Protein AF-A0A9X0A1F8-F1 (afdb_monomer)

Organism: NCBI:txid174260

Sequence (492 aa):
MCVTRFVTRQISSIKRNSFASSLATKPICDLEHNCPRTCSEECGPCMVRVLKLIPECNHEQKIPCSVDPAKFKCMESVSKQASPCDHVNQVSCYVASSDIVCKEHCGALECGHPCSGNCNRCQEGRLHLPCESKCSRTLFCGHTCKDDCVRTCPPCSAPCSNYCDHKVCKRNCGHPCQPCANECTWQCPHQKCTKSCGEICNRPRCDEPCPEQLPCGHSCVGVCGEVCPKKCRVCHEVEFNESDPGAMFVELVDCGHVFEVETLDRWMDEADLEGENEEIKYKRCPTCSAPILYGRRYGNIIKKILADFEAVKRRIVLCDVADSDKIQKILVEVKEIKASFKVEVEEIVQSTRGPVTSEEVIKRQNQVTILKFLAKVVMKYKITPGSNKELYHKIHSLKSRVMKRRRVCFSEQELKEFSEEMSRAKLLGLMTALESEATSLGPEDSRNMNTMRSALESGKTIDQQKKLEFMAHFDKMYQSQGPGKEEAAKRF

Radius of gyration: 39.46 Å; Cα contacts (8 Å, |Δi|>4): 614; chains: 1; bounding box: 78×102×105 Å

Structure (mmCIF, N/CA/C/O backbone):
data_AF-A0A9X0A1F8-F1
#
_entry.id   AF-A0A9X0A1F8-F1
#
loop_
_atom_site.group_PDB
_atom_site.id
_atom_site.type_symbol
_atom_site.label_atom_id
_atom_site.label_alt_id
_atom_site.label_comp_id
_atom_site.label_asym_id
_atom_site.label_entity_id
_atom_site.label_seq_id
_atom_site.pdbx_PDB_ins_code
_atom_site.Cartn_x
_atom_site.Cartn_y
_atom_site.Cartn_z
_atom_site.occupancy
_atom_site.B_iso_or_equiv
_atom_site.auth_seq_id
_atom_site.auth_comp_id
_atom_site.auth_asym_id
_atom_site.auth_atom_id
_atom_site.pdbx_PDB_model_num
ATOM 1 N N . MET A 1 1 ? -4.022 60.096 7.104 1.00 33.75 1 MET A N 1
ATOM 2 C CA . MET A 1 1 ? -4.642 61.128 7.964 1.00 33.75 1 MET A CA 1
ATOM 3 C C . MET A 1 1 ? -4.667 60.568 9.376 1.00 33.75 1 MET A C 1
ATOM 5 O O . MET A 1 1 ? -5.413 59.639 9.623 1.00 33.75 1 MET A O 1
ATOM 9 N N . CYS A 1 2 ? -3.592 60.778 10.133 1.00 25.50 2 CYS A N 1
ATOM 10 C CA . CYS A 1 2 ? -3.388 61.885 11.085 1.00 25.50 2 CYS A CA 1
ATOM 11 C C . CYS A 1 2 ? -4.050 61.586 12.434 1.00 25.50 2 CYS A C 1
ATOM 13 O O . CYS A 1 2 ? -5.208 61.208 12.443 1.00 25.50 2 CYS A O 1
ATOM 15 N N . VAL A 1 3 ? -3.470 61.787 13.613 1.00 26.17 3 VAL A N 1
ATOM 16 C CA . VAL A 1 3 ? -2.114 61.993 14.149 1.00 26.17 3 VAL A CA 1
ATOM 17 C C . VAL A 1 3 ? -2.290 61.728 15.659 1.00 26.17 3 VAL A C 1
ATOM 19 O O . VAL A 1 3 ? -3.361 61.901 16.233 1.00 26.17 3 VAL A O 1
ATOM 22 N N . THR A 1 4 ? -1.212 61.273 16.272 1.00 26.81 4 THR A N 1
ATOM 23 C CA . THR A 1 4 ? -0.902 61.108 17.695 1.00 26.81 4 THR A CA 1
ATOM 24 C C . THR A 1 4 ? -1.252 62.252 18.668 1.00 26.81 4 THR A C 1
ATOM 26 O O . THR A 1 4 ? -0.961 63.406 18.386 1.00 26.81 4 THR A O 1
ATOM 29 N N . ARG A 1 5 ? -1.593 61.820 19.900 1.00 29.09 5 ARG A N 1
ATOM 30 C CA . ARG A 1 5 ? -1.142 62.285 21.242 1.00 29.09 5 ARG A CA 1
ATOM 31 C C . ARG A 1 5 ? -1.559 63.660 21.808 1.00 29.09 5 ARG A C 1
ATOM 33 O O . ARG A 1 5 ? -1.736 64.626 21.085 1.00 29.09 5 ARG A O 1
ATOM 40 N N . PHE A 1 6 ? -1.463 63.684 23.155 1.00 27.48 6 PHE A N 1
ATOM 41 C CA . PHE A 1 6 ? -1.311 64.818 24.092 1.00 27.48 6 PHE A CA 1
ATOM 42 C C . PHE A 1 6 ? -2.655 65.463 24.526 1.00 27.48 6 PHE A C 1
ATOM 44 O O . PHE A 1 6 ? -3.547 65.595 23.710 1.00 27.48 6 PHE A O 1
ATOM 51 N N . VAL A 1 7 ? -2.961 65.822 25.785 1.00 28.56 7 VAL A N 1
ATOM 52 C CA . VAL A 1 7 ? -2.182 66.236 26.969 1.00 28.56 7 VAL A CA 1
ATOM 53 C C . VAL A 1 7 ? -2.971 65.937 28.273 1.00 28.56 7 VAL A C 1
ATOM 55 O O . VAL A 1 7 ? -4.174 65.718 28.285 1.00 28.56 7 VAL A O 1
ATOM 58 N N . THR A 1 8 ? -2.209 65.954 29.358 1.00 27.86 8 THR A N 1
ATOM 59 C CA . THR A 1 8 ? -2.386 65.789 30.807 1.00 27.86 8 THR A CA 1
ATOM 60 C C . THR A 1 8 ? -3.412 66.628 31.611 1.00 27.86 8 THR A C 1
ATOM 62 O O . THR A 1 8 ? -3.716 67.754 31.245 1.00 27.86 8 THR A O 1
ATOM 65 N N . ARG A 1 9 ? -3.631 66.143 32.856 1.00 29.45 9 ARG A N 1
ATOM 66 C CA . ARG A 1 9 ? -3.608 66.838 34.182 1.00 29.45 9 ARG A CA 1
ATOM 67 C C . ARG A 1 9 ? -4.916 67.327 34.858 1.00 29.45 9 ARG A C 1
ATOM 69 O O . ARG A 1 9 ? -5.545 68.280 34.439 1.00 29.45 9 ARG A O 1
ATOM 76 N N . GLN A 1 10 ? -5.124 66.715 36.035 1.00 27.98 10 GLN A N 1
ATOM 77 C CA . GLN A 1 10 ? -5.396 67.267 37.382 1.00 27.98 10 GLN A CA 1
ATOM 78 C C . GLN A 1 10 ? -6.737 67.942 37.769 1.00 27.98 10 GLN A C 1
ATOM 80 O O . GLN A 1 10 ? -7.046 69.049 37.366 1.00 27.98 10 GLN A O 1
ATOM 85 N N . ILE A 1 11 ? -7.386 67.274 38.743 1.00 31.50 11 ILE A N 1
ATOM 86 C CA . ILE A 1 11 ? -7.876 67.742 40.066 1.00 31.50 11 ILE A CA 1
ATOM 87 C C . ILE A 1 11 ? -8.855 68.929 40.112 1.00 31.50 11 ILE A C 1
ATOM 89 O O . ILE A 1 11 ? -8.454 70.076 39.968 1.00 31.50 11 ILE A O 1
ATOM 93 N N . SER A 1 12 ? -10.094 68.661 40.549 1.00 28.00 12 SER A N 1
ATOM 94 C CA . SER A 1 12 ? -10.693 69.132 41.829 1.00 28.00 12 SER A CA 1
ATOM 95 C C . SER A 1 12 ? -12.197 68.784 41.860 1.00 28.00 12 SER A C 1
ATOM 97 O O . SER A 1 12 ? -12.948 69.107 40.955 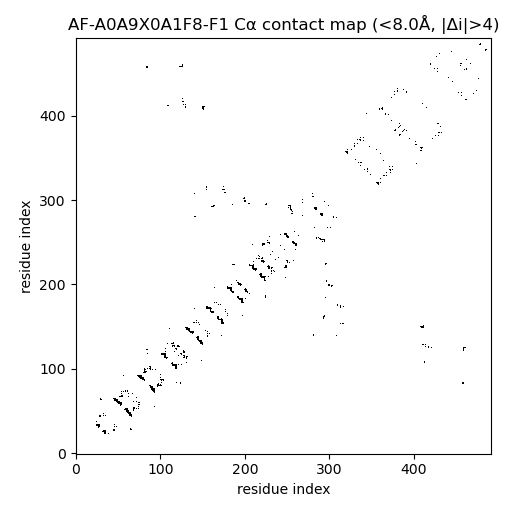1.00 28.00 12 SER A O 1
ATOM 99 N N . SER A 1 13 ? -12.609 67.896 42.772 1.00 29.55 13 SER A N 1
ATOM 100 C CA . SER A 1 13 ? -13.404 68.217 43.973 1.00 29.55 13 SER A CA 1
ATOM 101 C C . SER A 1 13 ? -14.809 68.774 43.695 1.00 29.55 13 SER A C 1
ATOM 103 O O . SER A 1 13 ? -14.937 69.957 43.418 1.00 29.55 13 SER A O 1
ATOM 105 N N . ILE A 1 14 ? -15.843 67.963 43.961 1.00 31.80 14 ILE A N 1
ATOM 106 C CA . ILE A 1 14 ? -17.048 68.359 44.717 1.00 31.80 14 ILE A CA 1
ATOM 107 C C . ILE A 1 14 ? -17.542 67.124 45.491 1.00 31.80 14 ILE A C 1
ATOM 109 O O . ILE A 1 14 ? -17.848 66.076 44.925 1.00 31.80 14 ILE A O 1
ATOM 113 N N . LYS A 1 15 ? -17.574 67.266 46.819 1.00 34.53 15 LYS A N 1
ATOM 114 C CA . LYS A 1 15 ? -18.093 66.314 47.807 1.00 34.53 15 LYS A CA 1
ATOM 115 C C . LYS A 1 15 ? -19.609 66.151 47.658 1.00 34.53 15 LYS A C 1
ATOM 117 O O . LYS A 1 15 ? -20.301 67.166 47.623 1.00 34.53 15 LYS A O 1
ATOM 122 N N . ARG A 1 16 ? -20.127 64.919 47.754 1.00 31.34 16 ARG A N 1
ATOM 123 C CA . ARG A 1 16 ? -21.439 64.648 48.374 1.00 31.34 16 ARG A CA 1
ATOM 124 C C . ARG A 1 16 ? -21.421 63.349 49.185 1.00 31.34 16 ARG A C 1
ATOM 126 O O . ARG A 1 16 ? -21.275 62.265 48.642 1.00 31.34 16 ARG A O 1
ATOM 133 N N . ASN A 1 17 ? -21.598 63.560 50.486 1.00 30.39 17 ASN A N 1
ATOM 134 C CA . ASN A 1 17 ? -22.211 62.717 51.507 1.00 30.39 17 ASN A CA 1
ATOM 135 C C . ASN A 1 17 ? -21.699 61.292 51.726 1.00 30.39 17 ASN A C 1
ATOM 137 O O . ASN A 1 17 ? -22.179 60.314 51.164 1.00 30.39 17 ASN A O 1
ATOM 141 N N . SER A 1 18 ? -20.840 61.212 52.741 1.00 36.62 18 SER A N 1
ATOM 142 C CA . SER A 1 18 ? -20.812 60.129 53.710 1.00 36.62 18 SER A CA 1
ATOM 143 C C . SER A 1 18 ? -22.200 59.901 54.326 1.00 36.62 18 SER A C 1
ATOM 145 O O . SER A 1 18 ? -22.680 60.722 55.104 1.00 36.62 18 SER A O 1
ATOM 147 N N . PHE A 1 19 ? -22.795 58.749 54.041 1.00 34.25 19 PHE A N 1
ATOM 148 C CA . PHE A 1 19 ? -23.549 58.000 55.040 1.00 34.25 19 PHE A CA 1
ATOM 149 C C . PHE A 1 19 ? -22.884 56.634 55.149 1.00 34.25 19 PHE A C 1
ATOM 151 O O . PHE A 1 19 ? -23.127 55.722 54.366 1.00 34.25 19 PHE A O 1
ATOM 158 N N . ALA A 1 20 ? -21.970 56.540 56.110 1.00 42.16 20 ALA A N 1
ATOM 159 C CA . ALA A 1 20 ? -21.545 55.271 56.653 1.00 42.16 20 ALA A CA 1
ATOM 160 C C . ALA A 1 20 ? -22.752 54.674 57.389 1.00 42.16 20 ALA A C 1
ATOM 162 O O . ALA A 1 20 ? -23.079 55.109 58.489 1.00 42.16 20 ALA A O 1
ATOM 163 N N . SER A 1 21 ? -23.428 53.700 56.780 1.00 37.84 21 SER A N 1
ATOM 164 C CA . SER A 1 21 ? -24.171 52.703 57.547 1.00 37.84 21 SER A CA 1
ATOM 165 C C . SER A 1 21 ? -23.343 51.430 57.530 1.00 37.84 21 SER A C 1
ATOM 167 O O . SER A 1 21 ? -23.167 50.799 56.488 1.00 37.84 21 SER A O 1
ATOM 169 N N . SER A 1 22 ? -22.790 51.104 58.689 1.00 44.06 22 SER A N 1
ATOM 170 C CA . SER A 1 22 ? -22.107 49.859 59.006 1.00 44.06 22 SER A CA 1
ATOM 171 C C . SER A 1 22 ? -22.910 48.647 58.523 1.00 44.06 22 SER A C 1
ATOM 173 O O . SER A 1 22 ? -23.846 48.205 59.189 1.00 44.06 22 SER A O 1
ATOM 175 N N . LEU A 1 23 ? -22.548 48.089 57.371 1.00 44.00 23 LEU A N 1
ATOM 176 C CA . LEU A 1 23 ? -22.999 46.759 56.984 1.00 44.00 23 LEU A CA 1
ATOM 177 C C . LEU A 1 23 ? -22.098 45.767 57.710 1.00 44.00 23 LEU A C 1
ATOM 179 O O . LEU A 1 23 ? -21.043 45.379 57.216 1.00 44.00 23 LEU A O 1
ATOM 183 N N . ALA A 1 24 ? -22.505 45.393 58.921 1.00 49.53 24 ALA A N 1
ATOM 184 C CA . ALA A 1 24 ? -22.008 44.189 59.561 1.00 49.53 24 ALA A CA 1
ATOM 185 C C . ALA A 1 24 ? -22.518 42.994 58.741 1.00 49.53 24 ALA A C 1
ATOM 187 O O . ALA A 1 24 ? -23.579 42.433 59.010 1.00 49.53 24 ALA A O 1
ATOM 188 N N . THR A 1 25 ? -21.798 42.646 57.677 1.00 58.56 25 THR A N 1
ATOM 189 C CA . THR A 1 25 ? -21.984 41.377 56.979 1.00 58.56 25 THR A CA 1
ATOM 190 C C . THR A 1 25 ? -21.634 40.279 57.972 1.00 58.56 25 THR A C 1
ATOM 192 O O . THR A 1 25 ? -20.478 40.153 58.363 1.00 58.56 25 THR A O 1
ATOM 195 N N . LYS A 1 26 ? -22.634 39.531 58.446 1.00 67.81 26 LYS A N 1
ATOM 196 C CA . LYS A 1 26 ? -22.390 38.377 59.316 1.00 67.81 26 LYS A CA 1
ATOM 197 C C . LYS A 1 26 ? -21.491 37.372 58.573 1.00 67.81 26 LYS A C 1
ATOM 199 O O . LYS A 1 26 ? -21.728 37.150 57.378 1.00 67.81 26 LYS A O 1
ATOM 204 N N . PRO A 1 27 ? -20.497 36.764 59.245 1.00 72.25 27 PRO A N 1
ATOM 205 C CA . PRO A 1 27 ? -19.724 35.682 58.656 1.00 72.25 27 PRO A CA 1
ATOM 206 C C . PRO A 1 27 ? -20.659 34.509 58.347 1.00 72.25 27 PRO A C 1
ATOM 208 O O . PRO A 1 27 ? -21.499 34.141 59.167 1.00 72.25 27 PRO A O 1
ATOM 211 N N . ILE A 1 28 ? -20.538 33.943 57.146 1.00 80.50 28 ILE A N 1
ATOM 212 C CA . ILE A 1 28 ? -21.395 32.839 56.668 1.00 80.50 28 ILE A CA 1
ATOM 213 C C . ILE A 1 28 ? -20.684 31.481 56.671 1.00 80.50 28 ILE A C 1
ATOM 215 O O . ILE A 1 28 ? -21.196 30.497 56.140 1.00 80.50 28 ILE A O 1
ATOM 219 N N . CYS A 1 29 ? -19.473 31.429 57.220 1.00 78.50 29 CYS A N 1
ATOM 220 C CA . CYS A 1 29 ? -18.689 30.215 57.409 1.00 78.50 29 CYS A CA 1
ATOM 221 C C . CYS A 1 29 ? -17.674 30.407 58.540 1.00 78.50 29 CYS A C 1
ATOM 223 O O . CYS A 1 29 ? -17.347 31.542 58.884 1.00 78.50 29 CYS A O 1
ATOM 225 N N . ASP A 1 30 ? -17.084 29.308 59.002 1.00 79.69 30 ASP A N 1
ATOM 226 C CA . ASP A 1 30 ? -16.117 29.276 60.112 1.00 79.69 30 ASP A CA 1
ATOM 227 C C . ASP A 1 30 ? -14.794 30.011 59.826 1.00 79.69 30 ASP A C 1
ATOM 229 O O . ASP A 1 30 ? -14.079 30.380 60.748 1.00 79.69 30 ASP A O 1
ATOM 233 N N . LEU A 1 31 ? -14.469 30.262 58.551 1.00 80.75 31 LEU A N 1
ATOM 234 C CA . LEU A 1 31 ? -13.318 31.082 58.132 1.00 80.75 31 LEU A CA 1
ATOM 235 C C . LEU A 1 31 ? -13.645 32.587 58.051 1.00 80.75 31 LEU A C 1
ATOM 237 O O . LEU A 1 31 ? -12.937 33.338 57.388 1.00 80.75 31 LEU A O 1
ATOM 241 N N . GLU A 1 32 ? -14.757 33.006 58.657 1.00 82.25 32 GLU A N 1
ATOM 242 C CA . GLU A 1 32 ? -15.203 34.401 58.776 1.00 82.25 32 GLU A CA 1
ATOM 243 C C . GLU A 1 32 ? -15.377 35.161 57.447 1.00 82.25 32 GLU A C 1
ATOM 245 O O . GLU A 1 32 ? -15.298 36.387 57.383 1.00 82.25 32 GLU A O 1
ATOM 250 N N . HIS A 1 33 ? -15.669 34.453 56.353 1.00 83.56 33 HIS A N 1
ATOM 251 C CA . HIS A 1 33 ? -15.966 35.109 55.083 1.00 83.56 33 HIS A CA 1
ATOM 252 C C . HIS A 1 33 ? -17.339 35.782 55.104 1.00 83.56 33 HIS A C 1
ATOM 254 O O . HIS A 1 33 ? -18.358 35.173 55.445 1.00 83.56 33 HIS A O 1
ATOM 260 N N . ASN A 1 34 ? -17.355 37.031 54.650 1.00 82.44 34 ASN A N 1
ATOM 261 C CA . ASN A 1 34 ? -18.551 37.852 54.568 1.00 82.44 34 ASN A CA 1
ATOM 262 C C . ASN A 1 34 ? -19.412 37.492 53.354 1.00 82.44 34 ASN A C 1
ATOM 264 O O . ASN A 1 34 ? -18.910 37.274 52.249 1.00 82.44 34 ASN A O 1
ATOM 268 N N . CYS A 1 35 ? -20.729 37.482 53.556 1.00 77.88 35 CYS A N 1
ATOM 269 C CA . CYS A 1 35 ? -21.691 37.329 52.470 1.00 77.88 35 CYS A CA 1
ATOM 270 C C . CYS A 1 35 ? -21.642 38.556 51.539 1.00 77.88 35 CYS A C 1
ATOM 272 O O . CYS A 1 35 ? -21.829 39.672 52.021 1.00 77.88 35 CYS A O 1
ATOM 274 N N . PRO A 1 36 ? -21.433 38.388 50.218 1.00 73.75 36 PRO A N 1
ATOM 275 C CA . PRO A 1 36 ? -21.394 39.512 49.279 1.00 73.75 36 PRO A CA 1
ATOM 276 C C . PRO A 1 36 ? -22.789 40.037 48.896 1.00 73.75 36 PRO A C 1
ATOM 278 O O . PRO A 1 36 ? -22.888 40.992 48.129 1.00 73.75 36 PRO A O 1
ATOM 281 N N . ARG A 1 37 ? -23.866 39.393 49.370 1.00 71.38 37 ARG A N 1
ATOM 282 C CA . ARG A 1 37 ? -25.253 39.777 49.077 1.00 71.38 37 ARG A CA 1
ATOM 283 C C . ARG A 1 37 ? -25.735 40.879 50.019 1.00 71.38 37 ARG A C 1
ATOM 285 O O . ARG A 1 37 ? -25.215 41.048 51.120 1.00 71.38 37 ARG A O 1
ATOM 292 N N . THR A 1 38 ? -26.744 41.626 49.583 1.00 74.25 38 THR A N 1
ATOM 293 C CA . THR A 1 38 ? -27.435 42.613 50.420 1.00 74.25 38 THR A CA 1
ATOM 294 C C . THR A 1 38 ? -28.232 41.905 51.521 1.00 74.25 38 THR A C 1
ATOM 296 O O . THR A 1 38 ? -28.679 40.774 51.345 1.00 74.25 38 THR A O 1
ATOM 299 N N . CYS A 1 39 ? -28.423 42.560 52.673 1.00 66.94 39 CYS A N 1
ATOM 300 C CA . CYS A 1 39 ? -29.027 41.959 53.875 1.00 66.94 39 CYS A CA 1
ATOM 301 C C . CYS A 1 39 ? -30.474 41.445 53.709 1.00 66.94 39 CYS A C 1
ATOM 303 O O . CYS A 1 39 ? -31.010 40.858 54.643 1.00 66.94 39 CYS A O 1
ATOM 305 N N . SER A 1 40 ? -31.109 41.683 52.561 1.00 68.50 40 SER A N 1
ATOM 306 C CA . SER A 1 40 ? -32.462 41.234 52.220 1.00 68.50 40 SER A CA 1
ATOM 307 C C . SER A 1 40 ? -32.515 39.873 51.515 1.00 68.50 40 SER A C 1
ATOM 309 O O . SER A 1 40 ? -33.607 39.354 51.309 1.00 68.50 40 SER A O 1
ATOM 311 N N . GLU A 1 41 ? -31.374 39.301 51.122 1.00 71.00 41 GLU A N 1
ATOM 312 C CA . GLU A 1 41 ? -31.298 37.996 50.454 1.00 71.00 41 GLU A CA 1
ATOM 313 C C . GLU A 1 41 ? -30.760 36.917 51.403 1.00 71.00 41 GLU A C 1
ATOM 315 O O . GLU A 1 41 ? -29.817 37.156 52.160 1.00 71.00 41 GLU A O 1
ATOM 320 N N . GLU A 1 42 ? -31.309 35.699 51.332 1.00 75.50 42 GLU A N 1
ATOM 321 C CA . GLU A 1 42 ? -30.720 34.552 52.027 1.00 75.50 42 GLU A CA 1
ATOM 322 C C . GLU A 1 42 ? -29.308 34.276 51.485 1.00 75.50 42 GLU A C 1
ATOM 324 O O . GLU A 1 42 ? -29.073 34.099 50.279 1.00 75.50 42 GLU A O 1
ATOM 329 N N . CYS A 1 43 ? -28.336 34.256 52.396 1.00 76.44 43 CYS A N 1
ATOM 330 C CA . CYS A 1 43 ? -26.959 33.941 52.056 1.00 76.44 43 CYS A CA 1
ATOM 331 C C . CYS A 1 43 ? -26.830 32.444 51.752 1.00 76.44 43 CYS A C 1
ATOM 333 O O . CYS A 1 43 ? -27.154 31.595 52.578 1.00 76.44 43 CYS A O 1
ATOM 335 N N . GLY A 1 44 ? -26.342 32.131 50.550 1.00 79.19 44 GLY A N 1
ATOM 336 C CA . GLY A 1 44 ? -26.003 30.766 50.154 1.00 79.19 44 GLY A CA 1
ATOM 337 C C . GLY A 1 44 ? -24.703 30.267 50.803 1.00 79.19 44 GLY A C 1
ATOM 338 O O . GLY A 1 44 ? -24.053 31.008 51.546 1.00 79.19 44 GLY A O 1
ATOM 339 N N . PRO A 1 45 ? -24.281 29.026 50.498 1.00 84.81 45 PRO A N 1
ATOM 340 C CA . PRO A 1 45 ? -23.033 28.469 51.011 1.00 84.81 45 PRO A CA 1
ATOM 341 C C . PRO A 1 45 ? -21.828 29.338 50.617 1.00 84.81 45 PRO A C 1
ATOM 343 O O . PRO A 1 45 ? -21.792 29.922 49.533 1.00 84.81 45 PRO A O 1
ATOM 346 N N . CYS A 1 46 ? -20.820 29.425 51.492 1.00 86.44 46 CYS A N 1
ATOM 347 C CA . CYS A 1 46 ? -19.651 30.266 51.242 1.00 86.44 46 CYS A CA 1
ATOM 348 C C . CYS A 1 46 ? -18.863 29.803 50.002 1.00 86.44 46 CYS A C 1
ATOM 350 O O . CYS A 1 46 ? -18.325 28.691 49.968 1.00 86.44 46 CYS A O 1
ATOM 352 N N . MET A 1 47 ? -18.763 30.680 48.998 1.00 84.56 47 MET A N 1
ATOM 353 C CA . MET A 1 47 ? -18.086 30.415 47.720 1.00 84.56 47 MET A CA 1
ATOM 354 C C . MET A 1 47 ? -16.681 31.025 47.620 1.00 84.56 47 MET A C 1
ATOM 356 O O . MET A 1 47 ? -16.042 30.916 46.570 1.00 84.56 47 MET A O 1
ATOM 360 N N . VAL A 1 48 ? -16.177 31.650 48.693 1.00 88.00 48 VAL A N 1
ATOM 361 C CA . VAL A 1 48 ? -14.801 32.162 48.721 1.00 88.00 48 VAL A CA 1
ATOM 362 C C . VAL A 1 48 ? -13.837 30.999 48.526 1.00 88.00 48 VAL A C 1
ATOM 364 O O . VAL A 1 48 ? -13.935 29.977 49.204 1.00 88.00 48 VAL A O 1
ATOM 367 N N . ARG A 1 49 ? -12.929 31.135 47.558 1.00 89.62 49 ARG A N 1
ATOM 368 C CA . ARG A 1 49 ? -11.962 30.091 47.229 1.00 89.62 49 ARG A CA 1
ATOM 369 C C . ARG A 1 49 ? -10.793 30.140 48.202 1.00 89.62 49 ARG A C 1
ATOM 371 O O . ARG A 1 49 ? -10.001 31.077 48.158 1.00 89.62 49 ARG A O 1
ATOM 378 N N . VAL A 1 50 ? -10.668 29.108 49.021 1.00 91.62 50 VAL A N 1
ATOM 379 C CA . VAL A 1 50 ? -9.574 28.931 49.979 1.00 91.62 50 VAL A CA 1
ATOM 380 C C . VAL A 1 50 ? -8.692 27.767 49.551 1.00 91.62 50 VAL A C 1
ATOM 382 O O . VAL A 1 50 ? -9.164 26.831 48.904 1.00 91.62 50 VAL A O 1
ATOM 385 N N . LEU A 1 51 ? -7.400 27.845 49.864 1.00 91.12 51 LEU A N 1
ATOM 386 C CA . LEU A 1 51 ? -6.464 26.759 49.592 1.00 91.12 51 LEU A CA 1
ATOM 387 C C . LEU A 1 51 ? -6.763 25.605 50.560 1.00 91.12 51 LEU A C 1
ATOM 389 O O . LEU A 1 51 ? -6.743 25.807 51.772 1.00 91.12 51 LEU A O 1
ATOM 393 N N . LYS A 1 52 ? -7.079 24.421 50.033 1.00 90.88 52 LYS A N 1
ATOM 394 C CA . LYS A 1 52 ? -7.280 23.198 50.821 1.00 90.88 52 LYS A CA 1
ATOM 395 C C . LYS A 1 52 ? -6.487 22.046 50.202 1.00 90.88 52 LYS A C 1
ATOM 397 O O . LYS A 1 52 ? -6.351 21.984 48.980 1.00 90.88 52 LYS A O 1
ATOM 402 N N . LEU A 1 53 ? -6.003 21.135 51.044 1.00 91.31 53 LEU A N 1
ATOM 403 C CA . LEU A 1 53 ? -5.381 19.876 50.635 1.00 91.31 53 LEU A CA 1
ATOM 404 C C . LEU A 1 53 ? -6.475 18.848 50.308 1.00 91.31 53 LEU A C 1
ATOM 406 O O . LEU A 1 53 ? -7.384 18.648 51.115 1.00 91.31 53 LEU A O 1
ATOM 410 N N . ILE A 1 54 ? -6.406 18.206 49.142 1.00 91.31 54 ILE A N 1
ATOM 411 C CA . ILE A 1 54 ? -7.350 17.153 48.744 1.00 91.31 54 ILE A CA 1
ATOM 412 C C . ILE A 1 54 ? -6.855 15.796 49.280 1.00 91.31 54 ILE A C 1
ATOM 414 O O . ILE A 1 54 ? -5.806 15.344 48.825 1.00 91.31 54 ILE A O 1
ATOM 418 N N . PRO A 1 55 ? -7.574 15.116 50.197 1.00 88.50 55 PRO A N 1
ATOM 419 C CA . PRO A 1 55 ? -7.047 13.946 50.914 1.00 88.50 55 PRO A CA 1
ATOM 420 C C . PRO A 1 55 ? -6.658 12.750 50.036 1.00 88.50 55 PRO A C 1
ATOM 422 O O . PRO A 1 55 ? -5.724 12.029 50.363 1.00 88.50 55 PRO A O 1
ATOM 425 N N . GLU A 1 56 ? -7.360 12.524 48.922 1.00 86.88 56 GLU A N 1
ATOM 426 C CA . GLU A 1 56 ? -7.117 11.351 48.066 1.00 86.88 56 GLU A CA 1
ATOM 427 C C . GLU A 1 56 ? -5.822 11.449 47.245 1.00 86.88 56 GLU A C 1
ATOM 429 O O . GLU A 1 56 ? -5.284 10.432 46.814 1.00 86.88 56 GLU A O 1
ATOM 434 N N . CYS A 1 57 ? -5.323 12.663 47.001 1.00 89.12 57 CYS A N 1
ATOM 435 C CA . CYS A 1 57 ? -4.170 12.892 46.127 1.00 89.12 57 CYS A CA 1
ATOM 436 C C . CYS A 1 57 ? -3.120 13.849 46.698 1.00 89.12 57 CYS A C 1
ATOM 438 O O . CYS A 1 57 ? -2.098 14.069 46.056 1.00 89.12 57 CYS A O 1
ATOM 440 N N . ASN A 1 58 ? -3.360 14.415 47.883 1.00 90.62 58 ASN A N 1
ATOM 441 C CA . ASN A 1 58 ? -2.507 15.391 48.560 1.00 90.62 58 ASN A CA 1
ATOM 442 C C . ASN A 1 58 ? -2.124 16.613 47.704 1.00 90.62 58 ASN A C 1
ATOM 444 O O . ASN A 1 58 ? -1.102 17.248 47.949 1.00 90.62 58 ASN A O 1
ATOM 448 N N . HIS A 1 59 ? -2.944 16.982 46.717 1.00 90.75 59 HIS A N 1
ATOM 449 C CA . HIS A 1 59 ? -2.763 18.231 45.978 1.00 90.75 59 HIS A CA 1
ATOM 450 C C . HIS A 1 59 ? -3.425 19.398 46.711 1.00 90.75 59 HIS A C 1
ATOM 452 O O . HIS A 1 59 ? -4.545 19.276 47.213 1.00 90.75 59 HIS A O 1
ATOM 458 N N . GLU A 1 60 ? -2.761 20.551 46.729 1.00 93.06 60 GLU A N 1
ATOM 459 C CA . GLU A 1 60 ? -3.314 21.792 47.270 1.00 93.06 60 GLU A CA 1
ATOM 460 C C . GLU A 1 60 ? -4.041 22.577 46.180 1.00 93.06 60 GLU A C 1
ATOM 462 O O . GLU A 1 60 ? -3.446 22.958 45.174 1.00 93.06 60 GLU A O 1
ATOM 467 N N . GLN A 1 61 ? -5.335 22.850 46.370 1.00 89.50 61 GLN A N 1
ATOM 468 C CA . GLN A 1 61 ? -6.134 23.577 45.383 1.00 89.50 61 GLN A CA 1
ATOM 469 C C . GLN A 1 61 ? -7.060 24.613 46.013 1.00 89.50 61 GLN A C 1
ATOM 471 O O . GLN A 1 61 ? -7.553 24.466 47.130 1.00 89.50 61 GLN A O 1
ATOM 476 N N . LYS A 1 62 ? -7.313 25.692 45.262 1.00 91.69 62 LYS A N 1
ATOM 477 C CA . LYS A 1 62 ? -8.251 26.751 45.653 1.00 91.69 62 LYS A CA 1
ATOM 478 C C . LYS A 1 62 ? -9.690 26.311 45.379 1.00 91.69 62 LYS A C 1
ATOM 480 O O . LYS A 1 62 ? -10.174 26.463 44.251 1.00 91.69 62 LYS A O 1
ATOM 485 N N . ILE A 1 63 ? -10.375 25.818 46.408 1.00 91.00 63 ILE A N 1
ATOM 486 C CA . ILE A 1 63 ? -11.755 25.315 46.328 1.00 91.00 63 ILE A CA 1
ATOM 487 C C . ILE A 1 63 ? -12.709 26.179 47.168 1.00 91.00 63 ILE A C 1
ATOM 489 O O . ILE A 1 63 ? -12.254 26.858 48.091 1.00 91.00 63 ILE A O 1
ATOM 493 N N . PRO A 1 64 ? -14.022 26.215 46.867 1.00 90.56 64 PRO A N 1
ATOM 494 C CA . PRO A 1 64 ? -14.980 26.972 47.671 1.00 90.56 64 PRO A CA 1
ATOM 495 C C . PRO A 1 64 ? -14.949 26.556 49.149 1.00 90.56 64 PRO A C 1
ATOM 497 O O . PRO A 1 64 ? -14.904 25.368 49.463 1.00 90.56 64 PRO A O 1
ATOM 500 N N . CYS A 1 65 ? -15.000 27.527 50.062 1.00 88.81 65 CYS A N 1
ATOM 501 C CA . CYS A 1 65 ? -14.916 27.303 51.506 1.00 88.81 65 CYS A CA 1
ATOM 502 C C . CYS A 1 65 ? -15.947 26.283 52.012 1.00 88.81 65 CYS A C 1
ATOM 504 O O . CYS A 1 65 ? -15.608 25.440 52.839 1.00 88.81 65 CYS A O 1
ATOM 506 N N . SER A 1 66 ? -17.169 26.328 51.484 1.00 88.06 66 SER A N 1
ATOM 507 C CA . SER A 1 66 ? -18.262 25.404 51.820 1.00 88.06 66 SER A CA 1
ATOM 508 C C . SER A 1 66 ? -18.117 23.988 51.250 1.00 88.06 66 SER A C 1
ATOM 510 O O . SER A 1 66 ? -18.845 23.092 51.668 1.00 88.06 66 SER A O 1
ATOM 512 N N . VAL A 1 67 ? -17.207 23.765 50.296 1.00 88.94 67 VAL A N 1
ATOM 513 C CA . VAL A 1 67 ? -17.004 22.453 49.675 1.00 88.94 67 VAL A CA 1
ATOM 514 C C . VAL A 1 67 ? -16.038 21.624 50.518 1.00 88.94 67 VAL A C 1
ATOM 516 O O . VAL A 1 67 ? -14.941 22.075 50.871 1.00 88.94 67 VAL A O 1
ATOM 519 N N . ASP A 1 68 ? -16.464 20.402 50.823 1.00 88.75 68 ASP A N 1
ATOM 520 C CA . ASP A 1 68 ? -15.661 19.365 51.466 1.00 88.75 68 ASP A CA 1
ATOM 521 C C . ASP A 1 68 ? -14.531 18.901 50.520 1.00 88.75 68 ASP A C 1
ATOM 523 O O . ASP A 1 68 ? -14.832 18.430 49.414 1.00 88.75 68 ASP A O 1
ATOM 527 N N . PRO A 1 69 ? -13.246 19.013 50.921 1.00 87.56 69 PRO A N 1
ATOM 528 C CA . PRO A 1 69 ? -12.110 18.521 50.144 1.00 87.56 69 PRO A CA 1
ATOM 529 C C . PRO A 1 69 ? -12.231 17.063 49.697 1.00 87.56 69 PRO A C 1
ATOM 531 O O . PRO A 1 69 ? -11.790 16.745 48.598 1.00 87.56 69 PRO A O 1
ATOM 534 N N . ALA A 1 70 ? -12.850 16.188 50.498 1.00 87.75 70 ALA A N 1
ATOM 535 C CA . ALA A 1 70 ? -12.973 14.764 50.177 1.00 87.75 70 ALA A CA 1
ATOM 536 C C . ALA A 1 70 ? -13.921 14.488 48.996 1.00 87.75 70 ALA A C 1
ATOM 538 O O . ALA A 1 70 ? -13.810 13.466 48.332 1.00 87.75 70 ALA A O 1
ATOM 539 N N . LYS A 1 71 ? -14.853 15.403 48.705 1.00 87.56 71 LYS A N 1
ATOM 540 C CA . LYS A 1 71 ? -15.797 15.284 47.577 1.00 87.56 71 LYS A CA 1
ATOM 541 C C . LYS A 1 71 ? -15.369 16.108 46.364 1.00 87.56 71 LYS A C 1
ATOM 543 O O . LYS A 1 71 ? -16.059 16.115 45.340 1.00 87.56 71 LYS A O 1
ATOM 548 N N . PHE A 1 72 ? -14.268 16.848 46.476 1.00 89.56 72 PHE A N 1
ATOM 549 C CA . PHE A 1 72 ? -13.808 17.740 45.429 1.00 89.56 72 PHE A CA 1
ATOM 550 C C . PHE A 1 72 ? -12.995 16.985 44.374 1.00 89.56 72 PHE A C 1
ATOM 552 O O . PHE A 1 72 ? -11.993 16.339 44.664 1.00 89.56 72 PHE A O 1
ATOM 559 N N . LYS A 1 73 ? -13.394 17.131 43.109 1.00 90.44 73 LYS A N 1
ATOM 560 C CA . LYS A 1 73 ? -12.649 16.590 41.969 1.00 90.44 73 LYS A CA 1
ATOM 561 C C . LYS A 1 73 ? -11.397 17.429 41.719 1.00 90.44 73 LYS A C 1
ATOM 563 O O . LYS A 1 73 ? -11.486 18.515 41.151 1.00 90.44 73 LYS A O 1
ATOM 568 N N . CYS A 1 74 ? -10.241 16.913 42.132 1.00 91.69 74 CYS A N 1
ATOM 569 C CA . CYS A 1 74 ? -8.954 17.582 41.965 1.00 91.69 74 CYS A CA 1
ATOM 570 C C . CYS A 1 74 ? -8.630 17.852 40.484 1.00 91.69 74 CYS A C 1
ATOM 572 O O . CYS A 1 74 ? -8.500 16.923 39.686 1.00 91.69 74 CYS A O 1
ATOM 574 N N . MET A 1 75 ? -8.459 19.125 40.129 1.00 91.12 75 MET A N 1
ATOM 575 C CA . MET A 1 75 ? -8.214 19.592 38.758 1.00 91.12 75 MET A CA 1
ATOM 576 C C . MET A 1 75 ? -6.727 19.659 38.385 1.00 91.12 75 MET A C 1
ATOM 578 O O . MET A 1 75 ? -6.401 20.125 37.296 1.00 91.12 75 MET A O 1
ATOM 582 N N . GLU A 1 76 ? -5.833 19.229 39.280 1.00 91.88 76 GLU A N 1
ATOM 583 C CA . GLU A 1 76 ? -4.380 19.327 39.094 1.00 91.88 76 GLU A CA 1
ATOM 584 C C . GLU A 1 76 ? -3.948 18.497 37.889 1.00 91.88 76 GLU A C 1
ATOM 586 O O . GLU A 1 76 ? -4.419 17.367 37.733 1.00 91.88 76 GLU A O 1
ATOM 591 N N . SER A 1 77 ? -3.085 19.045 37.032 1.00 92.69 77 SER A N 1
ATOM 592 C CA . SER A 1 77 ? -2.592 18.312 35.864 1.00 92.69 77 SER A CA 1
ATOM 593 C C . SER A 1 77 ? -1.518 17.325 36.299 1.00 92.69 77 SER A C 1
ATOM 595 O O . SER A 1 77 ? -0.478 17.723 36.816 1.00 92.69 77 SER A O 1
ATOM 597 N N . VAL A 1 78 ? -1.762 16.037 36.077 1.00 93.38 78 VAL A N 1
ATOM 598 C CA . VAL A 1 78 ? -0.847 14.953 36.436 1.00 93.38 78 VAL A CA 1
ATOM 599 C C . VAL A 1 78 ? -0.601 14.028 35.247 1.00 93.38 78 VAL A C 1
ATOM 601 O O . VAL A 1 78 ? -1.463 13.844 34.384 1.00 93.38 78 VAL A O 1
ATOM 604 N N . SER A 1 79 ? 0.578 13.410 35.224 1.00 93.44 79 SER A N 1
ATOM 605 C CA . SER A 1 79 ? 0.907 12.335 34.287 1.00 93.44 79 SER A CA 1
ATOM 606 C C . SER A 1 79 ? 0.253 11.034 34.747 1.00 93.44 79 SER A C 1
ATOM 608 O O . SER A 1 79 ? 0.617 10.505 35.797 1.00 93.44 79 SER A O 1
ATOM 610 N N . LYS A 1 80 ? -0.682 10.490 33.965 1.00 92.56 80 LYS A N 1
ATOM 611 C CA . LYS A 1 80 ? -1.282 9.168 34.215 1.00 92.56 80 LYS A CA 1
ATOM 612 C C . LYS A 1 80 ? -1.200 8.276 32.985 1.00 92.56 80 LYS A C 1
ATOM 614 O O . LYS A 1 80 ? -1.319 8.757 31.859 1.00 92.56 80 LYS A O 1
ATOM 619 N N . GLN A 1 81 ? -1.035 6.976 33.210 1.00 91.62 81 GLN A N 1
ATOM 620 C CA . GLN A 1 81 ? -1.154 5.966 32.160 1.00 91.62 81 GLN A CA 1
ATOM 621 C C . GLN A 1 81 ? -2.629 5.701 31.849 1.00 91.62 81 GLN A C 1
ATOM 623 O O . GLN A 1 81 ? -3.432 5.471 32.757 1.00 91.62 81 GLN A O 1
ATOM 628 N N . ALA A 1 82 ? -2.977 5.754 30.566 1.00 87.94 82 ALA A N 1
ATOM 629 C CA . ALA A 1 82 ? -4.313 5.446 30.075 1.00 87.94 82 ALA A CA 1
ATOM 630 C C . ALA A 1 82 ? -4.483 3.932 29.912 1.00 87.94 82 ALA A C 1
ATOM 632 O O . ALA A 1 82 ? -3.747 3.311 29.150 1.00 87.94 82 ALA A O 1
ATOM 633 N N . SER A 1 83 ? -5.478 3.343 30.569 1.00 84.31 83 SER A N 1
ATOM 634 C CA . SER A 1 83 ? -5.816 1.930 30.378 1.00 84.31 83 SER A CA 1
ATOM 635 C C . SER A 1 83 ? -6.777 1.793 29.192 1.00 84.31 83 SER A C 1
ATOM 637 O O . SER A 1 83 ? -7.720 2.584 29.120 1.00 84.31 83 SER A O 1
ATOM 639 N N . PRO A 1 84 ? -6.564 0.849 28.251 1.00 80.69 84 PRO A N 1
ATOM 640 C CA . PRO A 1 84 ? -5.654 -0.309 28.308 1.00 80.69 84 PRO A CA 1
ATOM 641 C C . PRO A 1 84 ? -4.340 -0.153 27.508 1.00 80.69 84 PRO A C 1
ATOM 643 O O . PRO A 1 84 ? -3.660 -1.144 27.246 1.00 80.69 84 PRO A O 1
ATOM 646 N N . CYS A 1 85 ? -4.007 1.052 27.036 1.00 84.94 85 CYS A N 1
ATOM 647 C CA . CYS A 1 85 ? -2.853 1.278 26.151 1.00 84.94 85 CYS A CA 1
ATOM 648 C C . CYS A 1 85 ? -1.533 1.618 26.863 1.00 84.94 85 CYS A C 1
ATOM 650 O O . CYS A 1 85 ? -0.499 1.693 26.209 1.00 84.94 85 CYS A O 1
ATOM 652 N N . ASP A 1 86 ? -1.577 1.886 28.167 1.00 87.00 86 ASP A N 1
ATOM 653 C CA . ASP A 1 86 ? -0.467 2.263 29.053 1.00 87.00 86 ASP A CA 1
ATOM 654 C C . ASP A 1 86 ? 0.326 3.528 28.653 1.00 87.00 86 ASP A C 1
ATOM 656 O O . ASP A 1 86 ? 1.317 3.886 29.296 1.00 87.00 86 ASP A O 1
ATOM 660 N N . HIS A 1 87 ? -0.134 4.274 27.642 1.00 88.00 87 HIS A N 1
ATOM 661 C CA . HIS A 1 87 ? 0.456 5.552 27.246 1.00 88.00 87 HIS A CA 1
ATOM 662 C C . HIS A 1 87 ? 0.239 6.631 28.311 1.00 88.00 87 HIS A C 1
ATOM 664 O O . HIS A 1 87 ? -0.855 6.785 28.866 1.00 88.00 87 HIS A O 1
ATOM 670 N N . VAL A 1 88 ? 1.274 7.433 28.553 1.00 91.75 88 VAL A N 1
ATOM 671 C CA . VAL A 1 88 ? 1.243 8.530 29.524 1.00 91.75 88 VAL A CA 1
ATOM 672 C C . VAL A 1 88 ? 0.551 9.747 28.915 1.00 91.75 88 VAL A C 1
ATOM 674 O O . VAL A 1 88 ? 0.939 10.230 27.858 1.00 91.75 88 VAL A O 1
ATOM 677 N N . ASN A 1 89 ? -0.468 10.266 29.597 1.00 92.00 89 ASN A N 1
ATOM 678 C CA . ASN A 1 89 ? -1.202 11.463 29.195 1.00 92.00 89 ASN A CA 1
ATOM 679 C C . ASN A 1 89 ? -1.221 12.476 30.346 1.00 92.00 89 ASN A C 1
ATOM 681 O O . ASN A 1 89 ? -1.250 12.105 31.521 1.00 92.00 89 ASN A O 1
ATOM 685 N N . GLN A 1 90 ? -1.244 13.760 29.995 1.00 93.75 90 GLN A N 1
ATOM 686 C CA . GLN A 1 90 ? -1.493 14.853 30.934 1.00 93.75 90 GLN A CA 1
ATOM 687 C C . GLN A 1 90 ? -3.003 15.032 31.106 1.00 93.75 90 GLN A C 1
ATOM 689 O O . GLN A 1 90 ? -3.697 15.404 30.156 1.00 93.75 90 GLN A O 1
ATOM 694 N N . VAL A 1 91 ? -3.519 14.735 32.299 1.00 92.75 91 VAL A N 1
ATOM 695 C CA . VAL A 1 91 ? -4.952 14.813 32.625 1.00 92.75 91 VAL A CA 1
ATOM 696 C C . VAL A 1 91 ? -5.172 15.360 34.031 1.00 92.75 91 VAL A C 1
ATOM 698 O O . VAL A 1 91 ? -4.276 15.328 34.870 1.00 92.75 91 VAL A O 1
ATOM 701 N N . SER A 1 92 ? -6.386 15.833 34.313 1.00 93.19 92 SER A N 1
ATOM 702 C CA . SER A 1 92 ? -6.761 16.225 35.672 1.00 93.19 92 SER A CA 1
ATOM 703 C C . SER A 1 92 ? -6.739 15.029 36.626 1.00 93.19 92 SER A C 1
ATOM 705 O O . SER A 1 92 ? -7.191 13.937 36.283 1.00 93.19 92 SER A O 1
ATOM 707 N N . CYS A 1 93 ? -6.267 15.248 37.851 1.00 91.69 93 CYS A N 1
ATOM 708 C CA . CYS A 1 93 ? -6.078 14.213 38.863 1.00 91.69 93 CYS A CA 1
ATOM 709 C C . CYS A 1 93 ? -7.340 13.384 39.158 1.00 91.69 93 CYS A C 1
ATOM 711 O O . CYS A 1 93 ? -7.227 12.180 39.371 1.00 91.69 93 CYS A O 1
ATOM 713 N N . TYR A 1 94 ? -8.540 13.967 39.097 1.00 90.94 94 TYR A N 1
ATOM 714 C CA . TYR A 1 94 ? -9.789 13.222 39.310 1.00 90.94 94 TYR A CA 1
ATOM 715 C C . TYR A 1 94 ? -10.123 12.201 38.206 1.00 90.94 94 TYR A C 1
ATOM 717 O O . TYR A 1 94 ? -10.997 11.360 38.403 1.00 90.94 94 TYR A O 1
ATOM 725 N N . VAL A 1 95 ? -9.495 12.293 37.028 1.00 91.12 95 VAL A N 1
ATOM 726 C CA . VAL A 1 95 ? -9.797 11.417 35.887 1.00 91.12 95 VAL A CA 1
ATOM 727 C C . VAL A 1 95 ? -9.235 10.022 36.164 1.00 91.12 95 VAL A C 1
ATOM 729 O O . VAL A 1 95 ? -8.040 9.870 36.449 1.00 91.12 95 VAL A O 1
ATOM 732 N N . ALA A 1 96 ? -10.098 9.006 36.099 1.00 89.56 96 ALA A N 1
ATOM 733 C CA . ALA A 1 96 ? -9.717 7.604 36.233 1.00 89.56 96 ALA A CA 1
ATOM 734 C C . ALA A 1 96 ? -8.951 7.127 34.991 1.00 89.56 96 ALA A C 1
ATOM 736 O O . ALA A 1 96 ? -9.231 7.578 33.884 1.00 89.56 96 ALA A O 1
ATOM 737 N N . SER A 1 97 ? -8.013 6.187 35.153 1.00 86.88 97 SER A N 1
ATOM 738 C CA . SER A 1 97 ? -7.162 5.708 34.051 1.00 86.88 97 SER A CA 1
ATOM 739 C C . SER A 1 97 ? -7.935 5.106 32.871 1.00 86.88 97 SER A C 1
ATOM 741 O O . SER A 1 97 ? -7.457 5.194 31.744 1.00 86.88 97 SER A O 1
ATOM 743 N N . SER A 1 98 ? -9.117 4.527 33.110 1.00 84.69 98 SER A N 1
ATOM 744 C CA . SER A 1 98 ? -10.023 3.981 32.083 1.00 84.69 98 SER A CA 1
ATOM 745 C C . SER A 1 98 ? -10.764 5.052 31.276 1.00 84.69 98 SER A C 1
ATOM 747 O O . SER A 1 98 ? -11.206 4.785 30.164 1.00 84.69 98 SER A O 1
ATOM 749 N N . ASP A 1 99 ? -10.897 6.263 31.822 1.00 88.19 99 ASP A N 1
ATOM 750 C CA . ASP A 1 99 ? -11.623 7.374 31.192 1.00 88.19 99 ASP A CA 1
ATOM 751 C C . ASP A 1 99 ? -10.677 8.311 30.419 1.00 88.19 99 ASP A C 1
ATOM 753 O O . ASP A 1 99 ? -11.105 9.305 29.820 1.00 88.19 99 ASP A O 1
ATOM 757 N N . ILE A 1 100 ? -9.370 8.022 30.431 1.00 89.94 100 ILE A N 1
ATOM 758 C CA . ILE A 1 100 ? -8.368 8.822 29.733 1.00 89.94 100 ILE A CA 1
ATOM 759 C C . ILE A 1 100 ? -8.472 8.576 28.228 1.00 89.94 100 ILE A C 1
ATOM 761 O O . ILE A 1 100 ? -8.135 7.513 27.711 1.00 89.94 100 ILE A O 1
ATOM 765 N N . VAL A 1 101 ? -8.846 9.621 27.492 1.00 89.31 101 VAL A N 1
ATOM 766 C CA . VAL A 1 101 ? -8.809 9.614 26.027 1.00 89.31 101 VAL A CA 1
ATOM 767 C C . VAL A 1 101 ? -7.366 9.790 25.553 1.00 89.31 101 VAL A C 1
ATOM 769 O O . VAL A 1 101 ? -6.873 10.917 25.456 1.00 89.31 101 VAL A O 1
ATOM 772 N N . CYS A 1 102 ? -6.695 8.683 25.230 1.00 90.19 102 CYS A N 1
ATOM 773 C CA . CYS A 1 102 ? -5.309 8.719 24.772 1.00 90.19 102 CYS A CA 1
ATOM 774 C C . CYS A 1 102 ? -5.169 9.350 23.375 1.00 90.19 102 CYS A C 1
ATOM 776 O O . CYS A 1 102 ? -5.778 8.903 22.397 1.00 90.19 102 CYS A O 1
ATOM 778 N N . LYS A 1 103 ? -4.327 10.386 23.276 1.00 88.62 103 LYS A N 1
ATOM 779 C CA . LYS A 1 103 ? -4.053 11.120 22.025 1.00 88.62 103 LYS A CA 1
ATOM 780 C C . LYS A 1 103 ? -2.666 10.847 21.437 1.00 88.62 103 LYS A C 1
ATOM 782 O O . LYS A 1 103 ? -2.313 11.499 20.458 1.00 88.62 103 LYS A O 1
ATOM 787 N N . GLU A 1 104 ? -1.930 9.888 21.994 1.00 90.00 104 GLU A N 1
ATOM 788 C CA . GLU A 1 104 ? -0.613 9.478 21.500 1.00 90.00 104 GLU A CA 1
ATOM 789 C C . GLU A 1 104 ? -0.704 9.012 20.043 1.00 90.00 104 GLU A C 1
ATOM 791 O O . GLU A 1 104 ? -1.653 8.314 19.670 1.00 90.00 104 GLU A O 1
ATOM 796 N N . HIS A 1 105 ? 0.245 9.423 19.205 1.00 91.00 105 HIS A N 1
ATOM 797 C CA . HIS A 1 105 ? 0.237 9.065 17.788 1.00 91.00 105 HIS A CA 1
ATOM 798 C C . HIS A 1 105 ? 0.576 7.586 17.610 1.00 91.00 105 HIS A C 1
ATOM 800 O O . HIS A 1 105 ? 1.395 7.025 18.334 1.00 91.00 105 HIS A O 1
ATOM 806 N N . CYS A 1 106 ? -0.058 6.948 16.630 1.00 89.44 106 CYS A N 1
ATOM 807 C CA . CYS A 1 106 ? 0.330 5.596 16.245 1.00 89.44 106 CYS A CA 1
ATOM 808 C C . CYS A 1 106 ? 1.645 5.625 15.448 1.00 89.44 106 CYS A C 1
ATOM 810 O O . CYS A 1 106 ? 2.004 6.642 14.854 1.00 89.44 106 CYS A O 1
ATOM 812 N N . GLY A 1 107 ? 2.348 4.491 15.421 1.00 87.12 107 GLY A N 1
ATOM 813 C CA . GLY A 1 107 ? 3.583 4.329 14.655 1.00 87.12 107 GLY A CA 1
ATOM 814 C C . GLY A 1 107 ? 3.370 4.254 13.137 1.00 87.12 107 GLY A C 1
ATOM 815 O O . GLY A 1 107 ? 2.343 4.669 12.588 1.00 87.12 107 GLY A O 1
ATOM 816 N N . ALA A 1 108 ? 4.369 3.705 12.446 1.00 90.88 108 ALA A N 1
ATOM 817 C CA . ALA A 1 108 ? 4.283 3.436 11.016 1.00 90.88 108 ALA A CA 1
ATOM 818 C C . ALA A 1 108 ? 3.335 2.260 10.720 1.00 90.88 108 ALA A C 1
ATOM 820 O O . ALA A 1 108 ? 3.301 1.269 11.447 1.00 90.88 108 ALA A O 1
ATOM 821 N N . LEU A 1 109 ? 2.575 2.385 9.634 1.00 89.44 109 LEU A N 1
ATOM 822 C CA . LEU A 1 109 ? 1.784 1.311 9.034 1.00 89.44 109 LEU A CA 1
ATOM 823 C C . LEU A 1 109 ? 2.707 0.288 8.345 1.00 89.44 109 LEU A C 1
ATOM 825 O O . LEU A 1 109 ? 3.867 0.591 8.064 1.00 89.44 109 LEU A O 1
ATOM 829 N N . GLU A 1 110 ? 2.185 -0.884 7.969 1.00 87.69 110 GLU A N 1
ATOM 830 C CA . GLU A 1 110 ? 2.939 -1.913 7.223 1.00 87.69 110 GLU A CA 1
ATOM 831 C C . GLU A 1 110 ? 3.473 -1.386 5.881 1.00 87.69 110 GLU A C 1
ATOM 833 O O . GLU A 1 110 ? 4.482 -1.856 5.363 1.00 87.69 110 GLU A O 1
ATOM 838 N N . CYS A 1 111 ? 2.823 -0.367 5.310 1.00 85.62 111 CYS A N 1
ATOM 839 C CA . CYS A 1 111 ? 3.303 0.290 4.100 1.00 85.62 111 CYS A CA 1
ATOM 840 C C . CYS A 1 111 ? 4.502 1.231 4.321 1.00 85.62 111 CYS A C 1
ATOM 842 O O . CYS A 1 111 ? 4.994 1.793 3.343 1.00 85.62 111 CYS A O 1
ATOM 844 N N . GLY A 1 112 ? 4.948 1.420 5.568 1.00 87.19 112 GLY A N 1
ATOM 845 C CA . GLY A 1 112 ? 6.052 2.296 5.966 1.00 87.19 112 GLY A CA 1
ATOM 846 C C . GLY A 1 112 ? 5.652 3.753 6.222 1.00 87.19 112 GLY A C 1
ATOM 847 O O . GLY A 1 112 ? 6.447 4.521 6.758 1.00 87.19 112 GLY A O 1
ATOM 848 N N . HIS A 1 113 ? 4.425 4.154 5.879 1.00 88.94 113 HIS A N 1
ATOM 849 C CA . HIS A 1 113 ? 3.941 5.511 6.138 1.00 88.94 113 HIS A CA 1
ATOM 850 C C . HIS A 1 113 ? 3.464 5.683 7.587 1.00 88.94 113 HIS A C 1
ATOM 852 O O . HIS A 1 113 ? 2.867 4.757 8.141 1.00 88.94 113 HIS A O 1
ATOM 858 N N . PRO A 1 114 ? 3.646 6.868 8.197 1.00 90.75 114 PRO A N 1
ATOM 859 C CA . PRO A 1 114 ? 3.107 7.152 9.523 1.00 90.75 114 PRO A CA 1
ATOM 860 C C . PRO A 1 114 ? 1.577 7.089 9.511 1.00 90.75 114 PRO A C 1
ATOM 862 O O . PRO A 1 114 ? 0.926 7.594 8.590 1.00 90.75 114 PRO A O 1
ATOM 865 N N . CYS A 1 115 ? 0.986 6.488 10.542 1.00 91.44 115 CYS A N 1
ATOM 866 C CA . CYS A 1 115 ? -0.460 6.511 10.702 1.00 91.44 115 CYS A CA 1
ATOM 867 C C . CYS A 1 115 ? -0.938 7.941 11.009 1.00 91.44 115 CYS A C 1
ATOM 869 O O . CYS A 1 115 ? -0.432 8.596 11.915 1.00 91.44 115 CYS A O 1
ATOM 871 N N . SER A 1 116 ? -1.969 8.418 10.304 1.00 90.44 116 SER A N 1
ATOM 872 C CA . SER A 1 116 ? -2.596 9.728 10.567 1.00 90.44 116 SER A CA 1
ATOM 873 C C . SER A 1 116 ? -3.512 9.738 11.802 1.00 90.44 116 SER A C 1
ATOM 875 O O . SER A 1 116 ? -4.121 10.757 12.141 1.00 90.44 116 SER A O 1
ATOM 877 N N . GLY A 1 117 ? -3.675 8.579 12.440 1.00 90.00 117 GLY A N 1
ATOM 878 C CA . GLY A 1 117 ? -4.486 8.386 13.629 1.00 90.00 117 GLY A CA 1
ATOM 879 C C . GLY A 1 117 ? -3.697 8.527 14.927 1.00 90.00 117 GLY A C 1
ATOM 880 O O . GLY A 1 117 ? -2.483 8.705 14.957 1.00 90.00 117 GLY A O 1
ATOM 881 N N . ASN A 1 118 ? -4.432 8.413 16.024 1.00 91.38 118 ASN A N 1
ATOM 882 C CA . ASN A 1 118 ? -3.892 8.325 17.372 1.00 91.38 118 ASN A CA 1
ATOM 883 C C . ASN A 1 118 ? -4.482 7.106 18.077 1.00 91.38 118 ASN A C 1
ATOM 885 O O . ASN A 1 118 ? -5.442 6.514 17.583 1.00 91.38 118 ASN A O 1
ATOM 889 N N . CYS A 1 119 ? -3.937 6.765 19.238 1.00 89.81 119 CYS A N 1
ATOM 890 C CA . CYS A 1 119 ? -4.307 5.599 20.027 1.00 89.81 119 CYS A CA 1
ATOM 891 C C . CYS A 1 119 ? -5.835 5.438 20.170 1.00 89.81 119 CYS A C 1
ATOM 893 O O . CYS A 1 119 ? -6.380 4.413 19.765 1.00 89.81 119 CYS A O 1
ATOM 895 N N . ASN A 1 120 ? -6.559 6.478 20.602 1.00 87.81 120 ASN A N 1
ATOM 896 C CA . ASN A 1 120 ? -8.023 6.439 20.704 1.00 87.81 120 ASN A CA 1
ATOM 897 C C . ASN A 1 120 ? -8.717 6.193 19.346 1.00 87.81 120 ASN A C 1
ATOM 899 O O . ASN A 1 120 ? -9.581 5.324 19.214 1.00 87.81 120 ASN A O 1
ATOM 903 N N . ARG A 1 121 ? -8.330 6.925 18.291 1.00 88.19 121 ARG A N 1
ATOM 904 C CA . ARG A 1 121 ? -8.918 6.743 16.952 1.00 88.19 121 ARG A CA 1
ATOM 905 C C . ARG A 1 121 ? -8.524 5.419 16.307 1.00 88.19 121 ARG A C 1
ATOM 907 O O . ARG A 1 121 ? -9.254 4.974 15.428 1.00 88.19 121 ARG A O 1
ATOM 914 N N . CYS A 1 122 ? -7.439 4.784 16.727 1.00 89.94 122 CYS A N 1
ATOM 915 C CA . CYS A 1 122 ? -6.979 3.495 16.220 1.00 89.94 122 CYS A CA 1
ATOM 916 C C . CYS A 1 122 ? -7.382 2.315 17.120 1.00 89.94 122 CYS A C 1
ATOM 918 O O . CYS A 1 122 ? -6.876 1.214 16.929 1.00 89.94 122 CYS A O 1
ATOM 920 N N . GLN A 1 123 ? -8.287 2.525 18.088 1.00 86.44 123 GLN A N 1
ATOM 921 C CA . GLN A 1 123 ? -8.723 1.502 19.054 1.00 86.44 123 GLN A CA 1
ATOM 922 C C . GLN A 1 123 ? -7.539 0.843 19.776 1.00 86.44 123 GLN A C 1
ATOM 924 O O . GLN A 1 123 ? -7.365 -0.372 19.739 1.00 86.44 123 GLN A O 1
ATOM 929 N N . GLU A 1 124 ? -6.687 1.681 20.360 1.00 85.62 124 GLU A N 1
ATOM 930 C CA . GLU A 1 124 ? -5.401 1.323 20.965 1.00 85.62 124 GLU A CA 1
ATOM 931 C C . GLU A 1 124 ? -4.391 0.675 20.004 1.00 85.62 124 GLU A C 1
ATOM 933 O O . GLU A 1 124 ? -3.523 -0.079 20.423 1.00 85.62 124 GLU A O 1
ATOM 938 N N . GLY A 1 125 ? -4.482 0.985 18.706 1.00 83.56 125 GLY A N 1
ATOM 939 C CA . GLY A 1 125 ? -3.591 0.437 17.675 1.00 83.56 125 GLY A CA 1
ATOM 940 C C . GLY A 1 125 ? -4.067 -0.890 17.077 1.00 83.56 125 GLY A C 1
ATOM 941 O O . GLY A 1 125 ? -3.362 -1.475 16.263 1.00 83.56 125 GLY A O 1
ATOM 942 N N . ARG A 1 126 ? -5.267 -1.359 17.438 1.00 86.06 126 ARG A N 1
ATOM 943 C CA . ARG A 1 126 ? -5.857 -2.592 16.891 1.00 86.06 126 ARG A CA 1
ATOM 944 C C . ARG A 1 126 ? -6.464 -2.420 15.504 1.00 86.06 126 ARG A C 1
ATOM 946 O O . ARG A 1 126 ? -6.560 -3.383 14.754 1.00 86.06 126 ARG A O 1
ATOM 953 N N . LEU A 1 127 ? -6.917 -1.209 15.185 1.00 88.81 127 LEU A N 1
ATOM 954 C CA . LEU A 1 127 ? -7.545 -0.901 13.905 1.00 88.81 127 LEU A CA 1
ATOM 955 C C . LEU A 1 127 ? -7.150 0.504 13.466 1.00 88.81 127 LEU A C 1
ATOM 957 O O . LEU A 1 127 ? -7.765 1.496 13.878 1.00 88.81 127 LEU A O 1
ATOM 961 N N . HIS A 1 128 ? -6.133 0.592 12.621 1.00 90.06 128 HIS A N 1
ATOM 962 C CA . HIS A 1 128 ? -5.597 1.847 12.126 1.00 90.06 128 HIS A CA 1
ATOM 963 C C . HIS A 1 128 ? -6.531 2.512 11.107 1.00 90.06 128 HIS A C 1
ATOM 965 O O . HIS A 1 128 ? -7.510 1.945 10.609 1.00 90.06 128 HIS A O 1
ATOM 971 N N . LEU A 1 129 ? -6.264 3.790 10.841 1.00 87.38 129 LEU A N 1
ATOM 972 C CA . LEU A 1 129 ? -6.914 4.507 9.749 1.00 87.38 129 LEU A CA 1
ATOM 973 C C . LEU A 1 129 ? -6.261 4.122 8.409 1.00 87.38 129 LEU A C 1
ATOM 975 O O . LEU A 1 129 ? -5.055 3.871 8.384 1.00 87.38 129 LEU A O 1
ATOM 979 N N . PRO A 1 130 ? -7.022 4.131 7.295 1.00 86.44 130 PRO A N 1
ATOM 980 C CA . PRO A 1 130 ? -6.453 3.908 5.972 1.00 86.44 130 PRO A CA 1
ATOM 981 C C . PRO A 1 130 ? -5.311 4.890 5.690 1.00 86.44 130 PRO A C 1
ATOM 983 O O . PRO A 1 130 ? -5.400 6.068 6.041 1.00 86.44 130 PRO A O 1
ATOM 986 N N . CYS A 1 131 ? -4.260 4.415 5.024 1.00 87.94 131 CYS A N 1
ATOM 987 C CA . CYS A 1 131 ? -3.118 5.246 4.653 1.00 87.94 131 CYS A CA 1
ATOM 988 C C . CYS A 1 131 ? -3.515 6.309 3.616 1.00 87.94 131 CYS A C 1
ATOM 990 O O . CYS A 1 131 ? -3.748 5.989 2.458 1.00 87.94 131 CYS A O 1
ATOM 992 N N . GLU A 1 132 ? -3.524 7.587 3.987 1.00 86.19 132 GLU A N 1
ATOM 993 C CA . GLU A 1 132 ? -3.865 8.683 3.060 1.00 86.19 132 GLU A CA 1
ATOM 994 C C . GLU A 1 132 ? -2.628 9.250 2.321 1.00 86.19 132 GLU A C 1
ATOM 996 O O . GLU A 1 132 ? -2.747 10.173 1.516 1.00 86.19 132 GLU A O 1
ATOM 1001 N N . SER A 1 133 ? -1.439 8.677 2.554 1.00 88.25 133 SER A N 1
ATOM 1002 C CA . SER A 1 133 ? -0.191 9.052 1.876 1.00 88.25 133 SER A CA 1
ATOM 1003 C C . SER A 1 133 ? -0.142 8.588 0.418 1.00 88.25 133 SER A C 1
ATOM 1005 O O . SER A 1 133 ? -0.685 7.540 0.049 1.00 88.25 133 SER A O 1
ATOM 1007 N N . LYS A 1 134 ? 0.581 9.349 -0.409 1.00 88.69 134 LYS A N 1
ATOM 1008 C CA . LYS A 1 134 ? 0.913 8.953 -1.781 1.00 88.69 134 LYS A CA 1
ATOM 1009 C C . LYS A 1 134 ? 1.956 7.846 -1.777 1.00 88.69 134 LYS A C 1
ATOM 1011 O O . LYS A 1 134 ? 2.889 7.863 -0.983 1.00 88.69 134 LYS A O 1
ATOM 1016 N N . CYS A 1 135 ? 1.780 6.875 -2.661 1.00 88.00 135 CYS A N 1
ATOM 1017 C CA . CYS A 1 135 ? 2.766 5.837 -2.886 1.00 88.00 135 CYS A CA 1
ATOM 1018 C C . CYS A 1 135 ? 4.019 6.449 -3.529 1.00 88.00 135 CYS A C 1
ATOM 1020 O O . CYS A 1 135 ? 3.909 7.349 -4.353 1.00 88.00 135 CYS A O 1
ATOM 1022 N N . SER A 1 136 ? 5.195 5.943 -3.164 1.00 87.19 136 SER A N 1
ATOM 1023 C CA . SER A 1 136 ? 6.491 6.297 -3.760 1.00 87.19 136 SER A CA 1
ATOM 1024 C C . SER A 1 136 ? 7.263 5.060 -4.236 1.00 87.19 136 SER A C 1
ATOM 1026 O O . SER A 1 136 ? 8.455 5.135 -4.526 1.00 87.19 136 SER A O 1
ATOM 1028 N N . ARG A 1 137 ? 6.591 3.902 -4.320 1.00 85.88 137 ARG A N 1
ATOM 1029 C CA . ARG A 1 137 ? 7.202 2.643 -4.762 1.00 85.88 137 ARG A CA 1
ATOM 1030 C C . ARG A 1 137 ? 7.558 2.710 -6.245 1.00 85.88 137 ARG A C 1
ATOM 1032 O O . ARG A 1 137 ? 6.792 3.238 -7.056 1.00 85.88 137 ARG A O 1
ATOM 1039 N N . THR A 1 138 ? 8.695 2.123 -6.595 1.00 86.69 138 THR A N 1
ATOM 1040 C CA . THR A 1 138 ? 9.117 1.932 -7.984 1.00 86.69 138 THR A CA 1
ATOM 1041 C C . THR A 1 138 ? 8.392 0.721 -8.559 1.00 86.69 138 THR A C 1
ATOM 1043 O O . THR A 1 138 ? 8.491 -0.378 -8.024 1.00 86.69 138 THR A O 1
ATOM 1046 N N . LEU A 1 139 ? 7.625 0.925 -9.629 1.00 86.62 139 LEU A N 1
ATOM 1047 C CA . LEU A 1 139 ? 6.965 -0.155 -10.363 1.00 86.62 139 LEU A CA 1
ATOM 1048 C C . LEU A 1 139 ? 8.005 -0.972 -11.139 1.00 86.62 139 LEU A C 1
ATOM 1050 O O . LEU A 1 139 ? 9.072 -0.452 -11.455 1.00 86.62 139 LEU A O 1
ATOM 1054 N N . PHE A 1 140 ? 7.659 -2.192 -11.564 1.00 82.62 140 PHE A N 1
ATOM 1055 C CA . PHE A 1 140 ? 8.549 -3.032 -12.383 1.00 82.62 140 PHE A CA 1
ATOM 1056 C C . PHE A 1 140 ? 9.088 -2.289 -13.621 1.00 82.62 140 PHE A C 1
ATOM 1058 O O . PHE A 1 140 ? 10.256 -2.407 -13.967 1.00 82.62 140 PHE A O 1
ATOM 1065 N N . CYS A 1 141 ? 8.276 -1.423 -14.245 1.00 85.38 141 CYS A N 1
ATOM 1066 C CA . CYS A 1 141 ? 8.685 -0.579 -15.378 1.00 85.38 141 CYS A CA 1
ATOM 1067 C C . CYS A 1 141 ? 9.683 0.549 -15.044 1.00 85.38 141 CYS A C 1
ATOM 1069 O O . CYS A 1 141 ? 10.015 1.337 -15.925 1.00 85.38 141 CYS A O 1
ATOM 1071 N N . GLY A 1 142 ? 10.120 0.678 -13.790 1.00 84.06 142 GLY A N 1
ATOM 1072 C CA . GLY A 1 142 ? 11.058 1.699 -13.317 1.00 84.06 142 GLY A CA 1
ATOM 1073 C C . GLY A 1 142 ? 10.429 3.048 -12.956 1.00 84.06 142 GLY A C 1
ATOM 1074 O O . GLY A 1 142 ? 11.084 3.868 -12.319 1.00 84.06 142 GLY A O 1
ATOM 1075 N N . HIS A 1 143 ? 9.166 3.294 -13.311 1.00 87.62 143 HIS A N 1
ATOM 1076 C CA . HIS A 1 143 ? 8.458 4.515 -12.925 1.00 87.62 143 HIS A CA 1
ATOM 1077 C C . HIS A 1 143 ? 8.016 4.494 -11.458 1.00 87.62 143 HIS A C 1
ATOM 1079 O O . HIS A 1 143 ? 7.548 3.476 -10.948 1.00 87.62 143 HIS A O 1
ATOM 1085 N N . THR A 1 144 ? 8.085 5.650 -10.803 1.00 89.69 144 THR A N 1
ATOM 1086 C CA . THR A 1 144 ? 7.555 5.849 -9.450 1.00 89.69 144 THR A CA 1
ATOM 1087 C C . THR A 1 144 ? 6.031 5.955 -9.483 1.00 89.69 144 THR A C 1
ATOM 1089 O O . THR A 1 144 ? 5.474 6.772 -10.223 1.00 89.69 144 THR A O 1
ATOM 1092 N N . CYS A 1 145 ? 5.354 5.143 -8.670 1.00 89.56 145 CYS A N 1
ATOM 1093 C CA . CYS A 1 145 ? 3.915 5.244 -8.447 1.00 89.56 145 CYS A CA 1
ATOM 1094 C C . CYS A 1 145 ? 3.564 6.616 -7.845 1.00 89.56 145 CYS A C 1
ATOM 1096 O O . CYS A 1 145 ? 4.348 7.164 -7.078 1.00 89.56 145 CYS A O 1
ATOM 1098 N N . LYS A 1 146 ? 2.404 7.182 -8.200 1.00 86.88 146 LYS A N 1
ATOM 1099 C CA . LYS A 1 146 ? 1.897 8.458 -7.646 1.00 86.88 146 LYS A CA 1
ATOM 1100 C C . LYS A 1 146 ? 0.471 8.347 -7.094 1.00 86.88 146 LYS A C 1
ATOM 1102 O O . LYS A 1 146 ? -0.119 9.352 -6.695 1.00 86.88 146 LYS A O 1
ATOM 1107 N N . ASP A 1 147 ? -0.079 7.137 -7.088 1.00 85.94 147 ASP A N 1
ATOM 1108 C CA . ASP A 1 147 ? -1.419 6.843 -6.588 1.00 85.94 147 ASP A CA 1
ATOM 1109 C C . ASP A 1 147 ? -1.458 6.759 -5.057 1.00 85.94 147 ASP A C 1
ATOM 1111 O O . ASP A 1 147 ? -0.439 6.867 -4.372 1.00 85.94 147 ASP A O 1
ATOM 1115 N N . ASP A 1 148 ? -2.655 6.590 -4.500 1.00 85.06 148 ASP A N 1
ATOM 1116 C CA . ASP A 1 148 ? -2.849 6.435 -3.058 1.00 85.06 148 ASP A CA 1
ATOM 1117 C C . ASP A 1 148 ? -2.281 5.096 -2.565 1.00 85.06 148 ASP A C 1
ATOM 1119 O O . ASP A 1 148 ? -2.539 4.040 -3.146 1.00 85.06 148 ASP A O 1
ATOM 1123 N N . CYS A 1 149 ? -1.544 5.118 -1.451 1.00 84.81 149 CYS A N 1
ATOM 1124 C CA . CYS A 1 149 ? -0.821 3.946 -0.951 1.00 84.81 149 CYS A CA 1
ATOM 1125 C C . CYS A 1 149 ? -1.726 2.780 -0.504 1.00 84.81 149 CYS A C 1
ATOM 1127 O O . CYS A 1 149 ? -1.257 1.647 -0.428 1.00 84.81 149 CYS A O 1
ATOM 1129 N N . VAL A 1 150 ? -3.005 3.032 -0.192 1.00 74.44 150 VAL A N 1
ATOM 1130 C CA . VAL A 1 150 ? -3.960 1.975 0.215 1.00 74.44 150 VAL A CA 1
ATOM 1131 C C . VAL A 1 150 ? -4.121 0.910 -0.872 1.00 74.44 150 VAL A C 1
ATOM 1133 O O . VAL A 1 150 ? -4.425 -0.240 -0.568 1.00 74.44 150 VAL A O 1
ATOM 1136 N N . ARG A 1 151 ? -3.923 1.290 -2.138 1.00 69.00 151 ARG A N 1
ATOM 1137 C CA . ARG A 1 151 ? -4.098 0.408 -3.288 1.00 69.00 151 ARG A CA 1
ATOM 1138 C C . ARG A 1 151 ? -2.830 -0.402 -3.528 1.00 69.00 151 ARG A C 1
ATOM 1140 O O . ARG A 1 151 ? -1.718 0.126 -3.450 1.00 69.00 151 ARG A O 1
ATOM 1147 N N . THR A 1 152 ? -2.996 -1.662 -3.930 1.00 72.88 152 THR A N 1
ATOM 1148 C CA . THR A 1 152 ? -1.963 -2.326 -4.734 1.00 72.88 152 THR A CA 1
ATOM 1149 C C . THR A 1 152 ? -1.670 -1.423 -5.925 1.00 72.88 152 THR A C 1
ATOM 1151 O O . THR A 1 152 ? -2.599 -0.869 -6.515 1.00 72.88 152 THR A O 1
ATOM 1154 N N . CYS A 1 153 ? -0.392 -1.197 -6.232 1.00 79.44 153 CYS A N 1
ATOM 1155 C CA . CYS A 1 153 ? -0.045 -0.188 -7.221 1.00 79.44 153 CYS A CA 1
ATOM 1156 C C . CYS A 1 153 ? -0.685 -0.533 -8.579 1.00 79.44 153 CYS A C 1
ATOM 1158 O O . CYS A 1 153 ? -0.466 -1.644 -9.072 1.00 79.44 153 CYS A O 1
ATOM 1160 N N . PRO A 1 154 ? -1.477 0.382 -9.167 1.00 78.62 154 PRO A N 1
ATOM 1161 C CA . PRO A 1 154 ? -2.145 0.129 -10.436 1.00 78.62 154 PRO A CA 1
ATOM 1162 C C . PRO A 1 154 ? -1.129 0.052 -11.589 1.00 78.62 154 PRO A C 1
ATOM 1164 O O . PRO A 1 154 ? 0.048 0.403 -11.416 1.00 78.62 154 PRO A O 1
ATOM 1167 N N . PRO A 1 155 ? -1.563 -0.380 -12.791 1.00 83.50 155 PRO A N 1
ATOM 1168 C CA . PRO A 1 155 ? -0.738 -0.299 -13.988 1.00 83.50 155 PRO A CA 1
ATOM 1169 C C . PRO A 1 155 ? -0.173 1.110 -14.171 1.00 83.50 155 PRO A C 1
ATOM 1171 O O . PRO A 1 155 ? -0.858 2.110 -13.957 1.00 83.50 155 PRO A O 1
ATOM 1174 N N . CYS A 1 156 ? 1.085 1.194 -14.598 1.00 88.31 156 CYS A N 1
ATOM 1175 C CA . CYS A 1 156 ? 1.757 2.476 -14.743 1.00 88.31 156 CYS A CA 1
ATOM 1176 C C . CYS A 1 156 ? 1.013 3.407 -15.718 1.00 88.31 156 CYS A C 1
ATOM 1178 O O . CYS A 1 156 ? 0.874 3.102 -16.905 1.00 88.31 156 CYS A O 1
ATOM 1180 N N . SER A 1 157 ? 0.594 4.576 -15.234 1.00 87.31 157 SER A N 1
ATOM 1181 C CA . SER A 1 157 ? -0.088 5.600 -16.033 1.00 87.31 157 SER A CA 1
ATOM 1182 C C . SER A 1 157 ? 0.869 6.574 -16.732 1.00 87.31 157 SER A C 1
ATOM 1184 O O . SER A 1 157 ? 0.419 7.372 -17.554 1.00 87.31 157 SER A O 1
ATOM 1186 N N . ALA A 1 158 ? 2.177 6.501 -16.460 1.00 90.38 158 ALA A N 1
ATOM 1187 C CA . ALA A 1 158 ? 3.188 7.329 -17.118 1.00 90.38 158 ALA A CA 1
ATOM 1188 C C . ALA A 1 158 ? 3.248 7.054 -18.636 1.00 90.38 158 ALA A C 1
ATOM 1190 O O . ALA A 1 158 ? 2.932 5.936 -19.064 1.00 90.38 158 ALA A O 1
ATOM 1191 N N . PRO A 1 159 ? 3.659 8.032 -19.466 1.00 91.62 159 PRO A N 1
ATOM 1192 C CA . PRO A 1 159 ? 3.886 7.796 -20.890 1.00 91.62 159 PRO A CA 1
ATOM 1193 C C . PRO A 1 159 ? 4.942 6.703 -21.091 1.00 91.62 159 PRO A C 1
ATOM 1195 O O . PRO A 1 159 ? 5.925 6.625 -20.356 1.00 91.62 159 PRO A O 1
ATOM 1198 N N . CYS A 1 160 ? 4.727 5.819 -22.063 1.00 90.56 160 CYS A N 1
ATOM 1199 C CA . CYS A 1 160 ? 5.680 4.761 -22.358 1.00 90.56 160 CYS A CA 1
ATOM 1200 C C . CYS A 1 160 ? 6.918 5.323 -23.069 1.00 90.56 160 CYS A C 1
ATOM 1202 O O . CYS A 1 160 ? 6.799 5.929 -24.129 1.00 90.56 160 CYS A O 1
ATOM 1204 N N . SER A 1 161 ? 8.102 5.048 -22.524 1.00 89.75 161 SER A N 1
ATOM 1205 C CA . SER A 1 161 ? 9.379 5.448 -23.127 1.00 89.75 161 SER A CA 1
ATOM 1206 C C . SER A 1 161 ? 9.876 4.492 -24.215 1.00 89.75 161 SER A C 1
ATOM 1208 O O . SER A 1 161 ? 10.948 4.714 -24.755 1.00 89.75 161 SER A O 1
ATOM 1210 N N . ASN A 1 162 ? 9.140 3.423 -24.546 1.00 88.06 162 ASN A N 1
ATOM 1211 C CA . ASN A 1 162 ? 9.584 2.454 -25.550 1.00 88.06 162 ASN A CA 1
ATOM 1212 C C . ASN A 1 162 ? 9.572 3.074 -26.948 1.00 88.06 162 ASN A C 1
ATOM 1214 O O . ASN A 1 162 ? 8.561 3.634 -27.385 1.00 88.06 162 ASN A O 1
ATOM 1218 N N . TYR A 1 163 ? 10.662 2.894 -27.684 1.00 91.00 163 TYR A N 1
ATOM 1219 C CA . TYR A 1 163 ? 10.790 3.375 -29.050 1.00 91.00 163 TYR A CA 1
ATOM 1220 C C . TYR A 1 163 ? 11.628 2.433 -29.912 1.00 91.00 163 TYR A C 1
ATOM 1222 O O . TYR A 1 163 ? 12.277 1.506 -29.436 1.00 91.00 163 TYR A O 1
ATOM 1230 N N . CYS A 1 164 ? 11.558 2.660 -31.215 1.00 90.50 164 CYS A N 1
ATOM 1231 C CA . CYS A 1 164 ? 12.419 2.056 -32.220 1.00 90.50 164 CYS A CA 1
ATOM 1232 C C . CYS A 1 164 ? 12.637 3.077 -33.342 1.00 90.50 164 CYS A C 1
ATOM 1234 O O . CYS A 1 164 ? 11.958 4.105 -33.368 1.00 90.50 164 CYS A O 1
ATOM 1236 N N . ASP A 1 165 ? 13.483 2.751 -34.319 1.00 88.12 165 ASP A N 1
ATOM 1237 C CA . ASP A 1 165 ? 13.768 3.614 -35.482 1.00 88.12 165 ASP A CA 1
ATOM 1238 C C . ASP A 1 165 ? 12.523 4.051 -36.269 1.00 88.12 165 ASP A C 1
ATOM 1240 O O . ASP A 1 165 ? 12.556 5.034 -37.001 1.00 88.12 165 ASP A O 1
ATOM 1244 N N . HIS A 1 166 ? 11.411 3.331 -36.119 1.00 88.69 166 HIS A N 1
ATOM 1245 C CA . HIS A 1 166 ? 10.178 3.588 -36.856 1.00 88.69 166 HIS A CA 1
ATOM 1246 C C . HIS A 1 166 ? 9.147 4.414 -36.089 1.00 88.69 166 HIS A C 1
ATOM 1248 O O . HIS A 1 166 ? 8.328 5.097 -36.701 1.00 88.69 166 HIS A O 1
ATOM 1254 N N . LYS A 1 167 ? 9.090 4.273 -34.761 1.00 90.12 167 LYS A N 1
ATOM 1255 C CA . LYS A 1 167 ? 8.021 4.861 -33.944 1.00 90.12 167 LYS A CA 1
ATOM 1256 C C . LYS A 1 167 ? 8.380 4.897 -32.464 1.00 90.12 167 LYS A C 1
ATOM 1258 O O . LYS A 1 167 ? 9.014 3.980 -31.943 1.00 90.1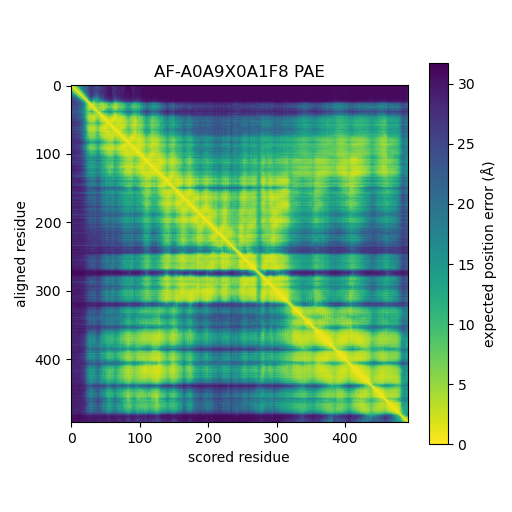2 167 LYS A O 1
ATOM 1263 N N . VAL A 1 168 ? 7.841 5.906 -31.787 1.00 91.31 168 VAL A N 1
ATOM 1264 C CA . VAL A 1 168 ? 7.789 6.016 -30.324 1.00 91.31 168 VAL A CA 1
ATOM 1265 C C . VAL A 1 168 ? 6.406 5.570 -29.844 1.00 91.31 168 VAL A C 1
ATOM 1267 O O . VAL A 1 168 ? 5.387 5.923 -30.450 1.00 91.31 168 VAL A O 1
ATOM 1270 N N . CYS A 1 169 ? 6.346 4.776 -28.775 1.00 90.38 169 CYS A N 1
ATOM 1271 C CA . CYS A 1 169 ? 5.086 4.340 -28.183 1.00 90.38 169 CYS A CA 1
ATOM 1272 C C . CYS A 1 169 ? 4.336 5.533 -27.570 1.00 90.38 169 CYS A C 1
ATOM 1274 O O . CYS A 1 169 ? 4.876 6.261 -26.748 1.00 90.38 169 CYS A O 1
A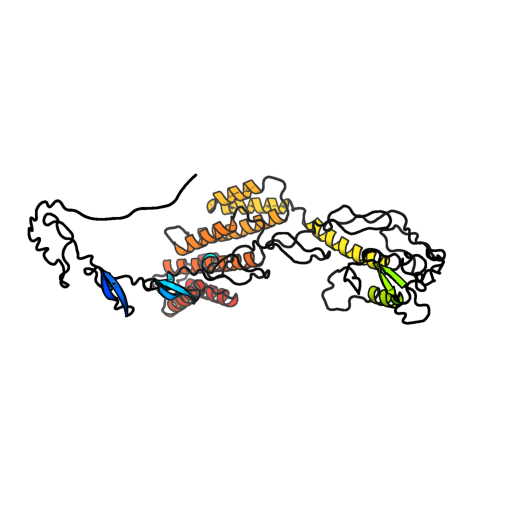TOM 1276 N N . LYS A 1 170 ? 3.065 5.720 -27.945 1.00 90.06 170 LYS A N 1
ATOM 1277 C CA . LYS A 1 170 ? 2.209 6.805 -27.421 1.00 90.06 170 LYS A CA 1
ATOM 1278 C C . LYS A 1 170 ? 1.226 6.350 -26.335 1.00 90.06 170 LYS A C 1
ATOM 1280 O O . LYS A 1 170 ? 0.385 7.133 -25.909 1.00 90.06 170 LYS A O 1
ATOM 1285 N N . ARG A 1 171 ? 1.275 5.077 -25.929 1.00 88.56 171 ARG A N 1
ATOM 1286 C CA . ARG A 1 171 ? 0.394 4.517 -24.889 1.00 88.56 171 ARG A CA 1
ATOM 1287 C C . ARG A 1 171 ? 0.984 4.742 -23.498 1.00 88.56 171 ARG A C 1
ATOM 1289 O O . ARG A 1 171 ? 2.176 5.014 -23.357 1.00 88.56 171 ARG A O 1
ATOM 1296 N N . ASN A 1 172 ? 0.163 4.578 -22.467 1.00 90.19 172 ASN A N 1
ATOM 1297 C CA . ASN A 1 172 ? 0.643 4.517 -21.090 1.00 90.19 172 ASN A CA 1
ATOM 1298 C C . ASN A 1 172 ? 1.489 3.254 -20.892 1.00 90.19 172 ASN A C 1
ATOM 1300 O O . ASN A 1 172 ? 1.190 2.198 -21.451 1.00 90.19 172 ASN A O 1
ATOM 1304 N N . CYS A 1 173 ? 2.536 3.360 -20.080 1.00 90.50 173 CYS A N 1
ATOM 1305 C CA . CYS A 1 173 ? 3.525 2.311 -19.868 1.00 90.50 173 CYS A CA 1
ATOM 1306 C C . CYS A 1 173 ? 2.904 0.995 -19.371 1.00 90.50 173 CYS A C 1
ATOM 1308 O O . CYS A 1 173 ? 3.356 -0.072 -19.776 1.00 90.50 173 CYS A O 1
ATOM 1310 N N . GLY A 1 174 ? 1.855 1.059 -18.546 1.00 85.56 174 GLY A N 1
ATOM 1311 C CA . GLY A 1 174 ? 1.141 -0.105 -18.021 1.00 85.56 174 GLY A CA 1
ATOM 1312 C C . GLY A 1 174 ? 0.322 -0.875 -19.059 1.00 85.56 174 GLY A C 1
ATOM 1313 O O . GLY A 1 174 ? -0.002 -2.036 -18.823 1.00 85.56 174 GLY A O 1
ATOM 1314 N N . HIS A 1 175 ? 0.019 -0.278 -20.216 1.00 85.75 175 HIS A N 1
ATOM 1315 C CA . HIS A 1 175 ? -0.663 -0.975 -21.303 1.00 85.75 175 HIS A CA 1
ATOM 1316 C C . HIS A 1 175 ? 0.328 -1.698 -22.214 1.00 85.75 175 HIS A C 1
ATOM 1318 O O . HIS A 1 175 ? 1.424 -1.185 -22.467 1.00 85.75 175 HIS A O 1
ATOM 1324 N N . PRO A 1 176 ? -0.063 -2.860 -22.769 1.00 87.19 176 PRO A N 1
ATOM 1325 C CA . PRO A 1 176 ? 0.820 -3.594 -23.643 1.00 87.19 176 PRO A CA 1
ATOM 1326 C C . PRO A 1 176 ? 1.122 -2.813 -24.933 1.00 87.19 176 PRO A C 1
ATOM 1328 O O . PRO A 1 176 ? 0.224 -2.292 -25.617 1.00 87.19 176 PRO A O 1
ATOM 1331 N N . CYS A 1 177 ? 2.407 -2.733 -25.265 1.00 89.31 177 CYS A N 1
ATOM 1332 C CA . CYS A 1 177 ? 2.917 -2.153 -26.497 1.00 89.31 177 CYS A CA 1
ATOM 1333 C C . CYS A 1 177 ? 2.697 -3.124 -27.659 1.00 89.31 177 CYS A C 1
ATOM 1335 O O . CYS A 1 177 ? 2.887 -4.332 -27.541 1.00 89.31 177 CYS A O 1
ATOM 1337 N N . GLN A 1 178 ? 2.327 -2.586 -28.821 1.00 86.25 178 GLN A N 1
ATOM 1338 C CA . GLN A 1 178 ? 2.276 -3.376 -30.048 1.00 86.25 178 GLN A CA 1
ATOM 1339 C C . GLN A 1 178 ? 3.677 -3.472 -30.663 1.00 86.25 178 GLN A C 1
ATOM 1341 O O . GLN A 1 178 ? 4.276 -2.418 -30.924 1.00 86.25 178 GLN A O 1
ATOM 1346 N N . PRO A 1 179 ? 4.178 -4.689 -30.951 1.00 88.31 179 PRO A N 1
ATOM 1347 C CA . PRO A 1 179 ? 5.436 -4.875 -31.662 1.00 88.31 179 PRO A CA 1
ATOM 1348 C C . PRO A 1 179 ? 5.473 -4.097 -32.984 1.00 88.31 179 PRO A C 1
ATOM 1350 O O . PRO A 1 179 ? 4.446 -3.795 -33.602 1.00 88.31 179 PRO A O 1
ATOM 1353 N N . CYS A 1 180 ? 6.671 -3.708 -33.411 1.00 91.56 180 CYS A N 1
ATOM 1354 C CA . CYS A 1 180 ? 6.858 -3.007 -34.673 1.00 91.56 180 CYS A CA 1
ATOM 1355 C C . CYS A 1 180 ? 6.928 -4.007 -35.836 1.00 91.56 180 CYS A C 1
ATOM 1357 O O . CYS A 1 180 ? 7.836 -4.831 -35.865 1.00 91.56 180 CYS A O 1
ATOM 1359 N N . ALA A 1 181 ? 5.994 -3.917 -36.788 1.00 92.69 181 ALA A N 1
ATOM 1360 C CA . ALA A 1 181 ? 5.930 -4.811 -37.948 1.00 92.69 181 ALA A CA 1
ATOM 1361 C C . ALA A 1 181 ? 6.772 -4.339 -39.151 1.00 92.69 181 ALA A C 1
ATOM 1363 O O . ALA A 1 181 ? 6.889 -5.068 -40.129 1.00 92.69 181 ALA A O 1
ATOM 1364 N N . ASN A 1 182 ? 7.355 -3.137 -39.087 1.00 93.31 182 ASN A N 1
ATOM 1365 C CA . ASN A 1 182 ? 8.211 -2.610 -40.153 1.00 93.31 182 ASN A CA 1
ATOM 1366 C C . ASN A 1 182 ? 9.509 -3.418 -40.270 1.00 93.31 182 ASN A C 1
ATOM 1368 O O . ASN A 1 182 ? 9.971 -4.003 -39.288 1.00 93.31 182 ASN A O 1
ATOM 1372 N N . GLU A 1 183 ? 10.119 -3.406 -41.452 1.00 92.25 183 GLU A N 1
ATOM 1373 C CA . GLU A 1 183 ? 11.403 -4.063 -41.709 1.00 92.25 183 GLU A CA 1
ATOM 1374 C C . GLU A 1 183 ? 12.509 -3.512 -40.801 1.00 92.25 183 GLU A C 1
ATOM 1376 O O . GLU A 1 183 ? 12.594 -2.312 -40.557 1.00 92.25 183 GLU A O 1
ATOM 1381 N N . CYS A 1 184 ? 13.361 -4.381 -40.256 1.00 90.19 184 CYS A N 1
ATOM 1382 C CA . CYS A 1 184 ? 14.432 -3.938 -39.371 1.00 90.19 184 CYS A CA 1
ATOM 1383 C C . CYS A 1 184 ? 15.516 -3.155 -40.137 1.00 90.19 184 CYS A C 1
ATOM 1385 O O . CYS A 1 184 ? 16.125 -3.657 -41.075 1.00 90.19 184 CYS A O 1
ATOM 1387 N N . THR A 1 185 ? 15.825 -1.951 -39.658 1.00 89.62 185 THR A N 1
ATOM 1388 C CA . THR A 1 185 ? 16.868 -1.035 -40.161 1.00 89.62 185 THR A CA 1
ATOM 1389 C C . THR A 1 185 ? 18.298 -1.464 -39.812 1.00 89.62 185 THR A C 1
ATOM 1391 O O . THR A 1 185 ? 19.258 -0.792 -40.200 1.00 89.62 185 THR A O 1
ATOM 1394 N N . TRP A 1 186 ? 18.476 -2.554 -39.055 1.00 88.56 186 TRP A N 1
ATOM 1395 C CA . TRP A 1 186 ? 19.792 -2.997 -38.601 1.00 88.56 186 TRP A CA 1
ATOM 1396 C C . TRP A 1 186 ? 20.543 -3.748 -39.702 1.00 88.56 186 TRP A C 1
ATOM 1398 O O . TRP A 1 186 ? 20.492 -4.977 -39.822 1.00 88.56 186 TRP A O 1
ATOM 1408 N N . GLN A 1 187 ? 21.291 -2.980 -40.484 1.00 87.88 187 GLN A N 1
ATOM 1409 C CA . GLN A 1 187 ? 22.127 -3.458 -41.575 1.00 87.88 187 GLN A CA 1
ATOM 1410 C C . GLN A 1 187 ? 23.494 -2.768 -41.554 1.00 87.88 187 GLN A C 1
ATOM 1412 O O . GLN A 1 187 ? 23.611 -1.619 -41.135 1.00 87.88 187 GLN A O 1
ATOM 1417 N N . CYS A 1 188 ? 24.521 -3.484 -41.991 1.00 87.25 188 CYS A N 1
ATOM 1418 C CA . CYS A 1 188 ? 25.856 -2.977 -42.281 1.00 87.25 188 CYS A CA 1
ATOM 1419 C C . CYS A 1 188 ? 26.388 -3.674 -43.551 1.00 87.25 188 CYS A C 1
ATOM 1421 O O . CYS A 1 188 ? 25.765 -4.642 -43.998 1.00 87.25 188 CYS A O 1
ATOM 1423 N N . PRO A 1 189 ? 27.519 -3.235 -44.134 1.00 86.69 189 PRO A N 1
ATOM 1424 C CA . PRO A 1 189 ? 28.105 -3.881 -45.313 1.00 86.69 189 PRO A CA 1
ATOM 1425 C C . PRO A 1 189 ? 28.345 -5.388 -45.141 1.00 86.69 189 PRO A C 1
ATOM 1427 O O . PRO A 1 189 ? 28.289 -6.135 -46.112 1.00 86.69 189 PRO A O 1
ATOM 1430 N N . HIS A 1 190 ? 28.558 -5.841 -43.902 1.00 85.19 190 HIS A N 1
ATOM 1431 C CA . HIS A 1 190 ? 28.817 -7.243 -43.585 1.00 85.19 190 HIS A CA 1
ATOM 1432 C C . HIS A 1 190 ? 27.534 -8.068 -43.434 1.00 85.19 190 HIS A C 1
ATOM 1434 O O . HIS A 1 190 ? 27.521 -9.242 -43.794 1.00 85.19 190 HIS A O 1
ATOM 1440 N N . GLN A 1 191 ? 26.460 -7.495 -42.869 1.00 85.94 191 GLN A N 1
ATOM 1441 C CA . GLN A 1 191 ? 25.265 -8.252 -42.479 1.00 85.94 191 GLN A CA 1
ATOM 1442 C C . GLN A 1 191 ? 23.976 -7.422 -42.491 1.00 85.94 191 GLN A C 1
ATOM 1444 O O . GLN A 1 191 ? 23.964 -6.248 -42.122 1.00 85.94 191 GLN A O 1
ATOM 1449 N N . LYS A 1 192 ? 22.848 -8.068 -42.814 1.00 90.31 192 LYS A N 1
ATOM 1450 C CA . LYS A 1 192 ? 21.513 -7.452 -42.860 1.00 90.31 192 LYS A CA 1
ATOM 1451 C C . LYS A 1 192 ? 20.477 -8.292 -42.110 1.00 90.31 192 LYS A C 1
ATOM 1453 O O . LYS A 1 192 ? 20.370 -9.496 -42.326 1.00 90.31 192 LYS A O 1
ATOM 1458 N N . CYS A 1 193 ? 19.691 -7.648 -41.246 1.00 90.25 193 CYS A N 1
ATOM 1459 C CA . CYS A 1 193 ? 18.537 -8.279 -40.604 1.00 90.25 193 CYS A CA 1
ATOM 1460 C C . CYS A 1 193 ? 17.375 -8.433 -41.602 1.00 90.25 193 CYS A C 1
ATOM 1462 O O . CYS A 1 193 ? 17.094 -7.518 -42.371 1.00 90.25 193 CYS A O 1
ATOM 1464 N N . THR A 1 194 ? 16.680 -9.574 -41.567 1.00 91.12 194 THR A N 1
ATOM 1465 C CA . THR A 1 194 ? 15.496 -9.846 -42.419 1.00 91.12 194 THR A CA 1
ATOM 1466 C C . THR A 1 194 ? 14.190 -9.924 -41.629 1.00 91.12 194 THR A C 1
ATOM 1468 O O . THR A 1 194 ? 13.118 -10.087 -42.204 1.00 91.12 194 THR A O 1
ATOM 1471 N N . LYS A 1 195 ? 14.274 -9.832 -40.299 1.00 92.56 195 LYS A N 1
ATOM 1472 C CA . LYS A 1 195 ? 13.126 -9.905 -39.394 1.00 92.56 195 LYS A 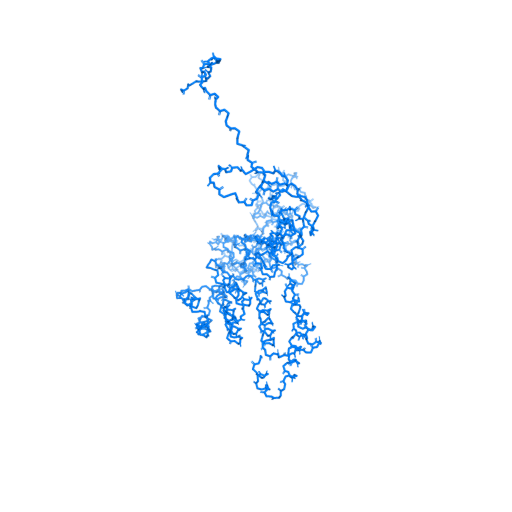CA 1
ATOM 1473 C C . LYS A 1 195 ? 12.424 -8.558 -39.267 1.00 92.56 195 LYS A C 1
ATOM 1475 O O . LYS A 1 195 ? 12.998 -7.507 -39.567 1.00 92.56 195 LYS A O 1
ATOM 1480 N N . SER A 1 196 ? 11.188 -8.590 -38.774 1.00 92.06 196 SER A N 1
ATOM 1481 C CA . SER A 1 196 ? 10.493 -7.358 -38.410 1.00 92.06 196 SER A CA 1
ATOM 1482 C C . SER A 1 196 ? 11.178 -6.685 -37.214 1.00 92.06 196 SER A C 1
ATOM 1484 O O . SER A 1 196 ? 11.835 -7.320 -36.387 1.00 92.06 196 SER A O 1
ATOM 1486 N N . CYS A 1 197 ? 11.049 -5.366 -37.111 1.00 90.69 197 CYS A N 1
ATOM 1487 C CA . CYS A 1 197 ? 11.735 -4.559 -36.107 1.00 90.69 197 CYS A CA 1
ATOM 1488 C C . CYS A 1 197 ? 11.404 -4.992 -34.666 1.00 90.69 197 CYS A C 1
ATOM 1490 O O . CYS A 1 197 ? 12.275 -4.912 -33.803 1.00 90.69 197 CYS A O 1
ATOM 1492 N N . GLY A 1 198 ? 10.187 -5.478 -34.407 1.00 87.44 198 GLY A N 1
ATOM 1493 C CA . GLY A 1 198 ? 9.754 -5.973 -33.098 1.00 87.44 198 GLY A CA 1
ATOM 1494 C C . GLY A 1 198 ? 10.186 -7.403 -32.760 1.00 87.44 198 GLY A C 1
ATOM 1495 O O . GLY A 1 198 ? 10.085 -7.792 -31.601 1.00 87.44 198 GLY A O 1
ATOM 1496 N N . GLU A 1 199 ? 10.667 -8.182 -33.728 1.00 90.81 199 GLU A N 1
ATOM 1497 C CA . GLU A 1 199 ? 11.130 -9.557 -33.516 1.00 90.81 199 GLU A CA 1
ATOM 1498 C C . GLU A 1 199 ? 12.617 -9.606 -33.164 1.00 90.81 199 GLU A C 1
ATOM 1500 O O . GLU A 1 199 ? 13.378 -8.694 -33.491 1.00 90.81 199 GLU A O 1
ATOM 1505 N N . ILE A 1 200 ? 13.056 -10.695 -32.529 1.00 90.94 200 ILE A N 1
ATOM 1506 C CA . ILE A 1 200 ? 14.483 -10.959 -32.308 1.00 90.94 200 ILE A CA 1
ATOM 1507 C C . ILE A 1 200 ? 15.210 -10.965 -33.660 1.00 90.94 200 ILE A C 1
ATOM 1509 O O . ILE A 1 200 ? 14.806 -11.656 -34.597 1.00 90.94 200 ILE A O 1
ATOM 1513 N N . CYS A 1 201 ? 16.275 -10.172 -33.766 1.00 90.81 201 CYS A N 1
ATOM 1514 C CA . CYS A 1 201 ? 17.063 -10.042 -34.984 1.00 90.81 201 CYS A CA 1
ATOM 1515 C C . CYS A 1 201 ? 17.805 -11.348 -35.279 1.00 90.81 201 CYS A C 1
ATOM 1517 O O . CYS A 1 201 ? 18.400 -11.951 -34.385 1.00 90.81 201 CYS A O 1
ATOM 1519 N N . ASN A 1 202 ? 17.837 -11.739 -36.553 1.00 89.88 202 ASN A N 1
ATOM 1520 C CA . ASN A 1 202 ? 18.466 -12.974 -37.026 1.00 89.88 202 ASN A CA 1
ATOM 1521 C C . ASN A 1 202 ? 19.944 -12.804 -37.431 1.00 89.88 202 ASN A C 1
ATOM 1523 O O . ASN A 1 202 ? 20.444 -13.596 -38.226 1.00 89.88 202 ASN A O 1
ATOM 1527 N N . ARG A 1 203 ? 20.623 -11.764 -36.931 1.00 87.75 203 ARG A N 1
ATOM 1528 C CA . ARG A 1 203 ? 22.039 -11.484 -37.206 1.00 87.75 203 ARG A CA 1
ATOM 1529 C C . ARG A 1 203 ? 22.836 -11.295 -35.904 1.00 87.75 203 ARG A C 1
ATOM 1531 O O . ARG A 1 203 ? 22.275 -10.732 -34.961 1.00 87.75 203 ARG A O 1
ATOM 1538 N N . PRO A 1 204 ? 24.104 -11.739 -35.833 1.00 86.38 204 PRO A N 1
ATOM 1539 C CA . PRO A 1 204 ? 25.014 -11.434 -34.727 1.00 86.38 204 PRO A CA 1
ATOM 1540 C C . PRO A 1 204 ? 25.468 -9.964 -34.697 1.00 86.38 204 PRO A C 1
ATOM 1542 O O . PRO A 1 204 ? 25.205 -9.179 -35.620 1.00 86.38 204 PRO A O 1
ATOM 1545 N N . ARG A 1 205 ? 26.170 -9.615 -33.608 1.00 88.56 205 ARG A N 1
ATOM 1546 C CA . ARG A 1 205 ? 26.901 -8.349 -33.454 1.00 88.56 205 ARG A CA 1
ATOM 1547 C C . ARG A 1 205 ? 27.962 -8.232 -34.554 1.00 88.56 205 ARG A C 1
ATOM 1549 O O . ARG A 1 205 ? 28.455 -9.236 -35.059 1.00 88.56 205 ARG A O 1
ATOM 1556 N N . CYS A 1 206 ? 28.234 -7.004 -34.977 1.00 87.69 206 CYS A N 1
ATOM 1557 C CA . CYS A 1 206 ? 29.336 -6.697 -35.882 1.00 87.69 206 CYS A CA 1
ATOM 1558 C C . CYS A 1 206 ? 30.459 -6.109 -35.036 1.00 87.69 206 CYS A C 1
ATOM 1560 O O . CYS A 1 206 ? 30.172 -5.202 -34.261 1.00 87.69 206 CYS A O 1
ATOM 1562 N N . ASP A 1 207 ? 31.683 -6.598 -35.212 1.00 86.50 207 ASP A N 1
ATOM 1563 C CA . ASP A 1 207 ? 32.869 -6.161 -34.456 1.00 86.50 207 ASP A CA 1
ATOM 1564 C C . ASP A 1 207 ? 33.910 -5.472 -35.345 1.00 86.50 207 ASP A C 1
ATOM 1566 O O . ASP A 1 207 ? 35.008 -5.152 -34.913 1.00 86.50 207 ASP A O 1
ATOM 1570 N N . GLU A 1 208 ? 33.541 -5.211 -36.598 1.00 87.31 208 GLU A N 1
ATOM 1571 C CA . GLU A 1 208 ? 34.359 -4.452 -37.540 1.00 87.31 208 GLU A CA 1
ATOM 1572 C C . GLU A 1 208 ? 34.324 -2.947 -37.223 1.00 87.31 208 GLU A C 1
ATOM 1574 O O . GLU A 1 208 ? 33.251 -2.423 -36.881 1.00 87.31 208 GLU A O 1
ATOM 1579 N N . PRO A 1 209 ? 35.443 -2.218 -37.396 1.00 86.81 209 PRO A N 1
ATOM 1580 C CA . PRO A 1 209 ? 35.496 -0.777 -37.178 1.00 86.81 209 PRO A CA 1
ATOM 1581 C C . PRO A 1 209 ? 34.580 -0.030 -38.154 1.00 86.81 209 PRO A C 1
ATOM 1583 O O . PRO A 1 209 ? 34.317 -0.470 -39.278 1.00 86.81 209 PRO A O 1
ATOM 1586 N N . CYS A 1 210 ? 34.060 1.118 -37.725 1.00 87.25 210 CYS A N 1
ATOM 1587 C CA . CYS A 1 210 ? 33.201 1.931 -38.575 1.00 87.25 210 CYS A CA 1
ATOM 1588 C C . CYS A 1 210 ? 34.003 2.550 -39.743 1.00 87.25 210 CYS A C 1
ATOM 1590 O O . CYS A 1 210 ? 35.008 3.215 -39.493 1.00 87.25 210 CYS A O 1
ATOM 1592 N N . PRO A 1 211 ? 33.561 2.393 -41.009 1.00 84.88 211 PRO A N 1
ATOM 1593 C CA . PRO A 1 211 ? 34.259 2.963 -42.165 1.00 84.88 211 PRO A CA 1
ATOM 1594 C C . PRO A 1 211 ? 34.010 4.471 -42.355 1.00 84.88 211 PRO A C 1
ATOM 1596 O O . PRO A 1 211 ? 34.617 5.084 -43.231 1.00 84.88 211 PRO A O 1
ATOM 1599 N N . GLU A 1 212 ? 33.107 5.069 -41.573 1.00 85.81 212 GLU A N 1
ATOM 1600 C CA . GLU A 1 212 ? 32.726 6.479 -41.693 1.00 85.81 212 GLU A CA 1
ATOM 1601 C C . GLU A 1 212 ? 33.788 7.423 -41.106 1.00 85.81 212 GLU A C 1
ATOM 1603 O O . GLU A 1 212 ? 34.482 7.106 -40.134 1.00 85.81 212 GLU A O 1
ATOM 1608 N N . GLN A 1 213 ? 33.871 8.632 -41.665 1.00 86.62 213 GLN A N 1
ATOM 1609 C CA . GLN A 1 213 ? 34.685 9.723 -41.125 1.00 86.62 213 GLN A CA 1
ATOM 1610 C C . GLN A 1 213 ? 33.812 10.709 -40.347 1.00 86.62 213 GLN A C 1
ATOM 1612 O O . GLN A 1 213 ? 32.716 11.075 -40.773 1.00 86.62 213 GLN A O 1
ATOM 1617 N N . LEU A 1 214 ? 34.307 11.160 -39.195 1.00 86.12 214 LEU A N 1
ATOM 1618 C CA . LEU A 1 214 ? 33.646 12.197 -38.407 1.00 86.12 214 LEU A CA 1
ATOM 1619 C C . LEU A 1 214 ? 33.759 13.563 -39.113 1.00 86.12 214 LEU A C 1
ATOM 1621 O O . LEU A 1 214 ? 34.672 13.762 -39.914 1.00 86.12 214 LEU A O 1
ATOM 1625 N N . PRO A 1 215 ? 32.911 14.558 -38.781 1.00 85.12 215 PRO A N 1
ATOM 1626 C CA . PRO A 1 215 ? 32.959 15.889 -39.403 1.00 85.12 215 PRO A CA 1
ATOM 1627 C C . PRO A 1 215 ? 34.310 16.612 -39.277 1.00 85.12 215 PRO A C 1
ATOM 1629 O O . PRO A 1 215 ? 34.592 17.529 -40.041 1.00 85.12 215 PRO A O 1
ATOM 1632 N N . CYS A 1 216 ? 35.148 16.210 -38.315 1.00 85.31 216 CYS A N 1
ATOM 1633 C CA . CYS A 1 216 ? 36.512 16.707 -38.144 1.00 85.31 216 CYS A CA 1
ATOM 1634 C C . CYS A 1 216 ? 37.536 16.094 -39.122 1.00 85.31 216 CYS A C 1
ATOM 1636 O O . CYS A 1 216 ? 38.702 16.470 -39.068 1.00 85.31 216 CYS A O 1
ATOM 1638 N N . GLY A 1 217 ? 37.129 15.155 -39.985 1.00 82.88 217 GLY A N 1
ATOM 1639 C CA . GLY A 1 217 ? 37.981 14.486 -40.975 1.00 82.88 217 GLY A CA 1
ATOM 1640 C C . GLY A 1 217 ? 38.743 13.2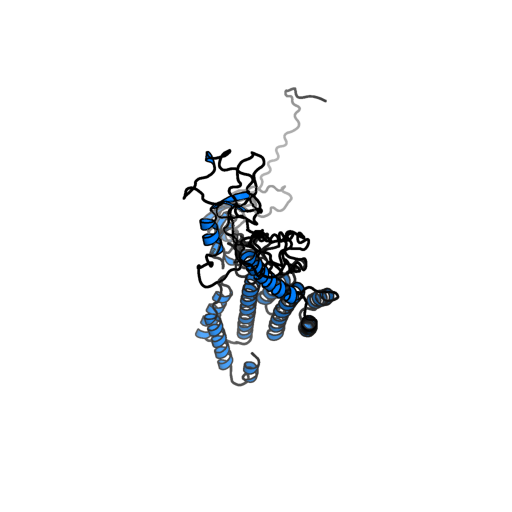59 -40.459 1.00 82.88 217 GLY A C 1
ATOM 1641 O O . GLY A 1 217 ? 39.447 12.615 -41.231 1.00 82.88 217 GLY A O 1
ATOM 1642 N N . HIS A 1 218 ? 38.606 12.907 -39.178 1.00 85.50 218 HIS A N 1
ATOM 1643 C CA . HIS A 1 218 ? 39.228 11.715 -38.595 1.00 85.50 218 HIS A CA 1
ATOM 1644 C C . HIS A 1 218 ? 38.322 10.481 -38.701 1.00 85.50 218 HIS A C 1
ATOM 1646 O O . HIS A 1 218 ? 37.092 10.596 -38.695 1.00 85.50 218 HIS A O 1
ATOM 1652 N N . SER A 1 219 ? 38.933 9.295 -38.745 1.00 85.69 219 SER A N 1
ATOM 1653 C CA . SER A 1 219 ? 38.221 8.013 -38.723 1.00 85.69 219 SER A CA 1
ATOM 1654 C C . SER A 1 219 ? 37.360 7.868 -37.468 1.00 85.69 219 SER A C 1
ATOM 1656 O O . SER A 1 219 ? 37.774 8.243 -36.367 1.00 85.69 219 SER A O 1
ATOM 1658 N N . CYS A 1 220 ? 36.155 7.321 -37.630 1.00 86.25 220 CYS A N 1
ATOM 1659 C CA . CYS A 1 220 ? 35.260 7.057 -36.513 1.00 86.25 220 CYS A CA 1
ATOM 1660 C C . CYS A 1 220 ? 35.868 6.026 -35.545 1.00 86.25 220 CYS A C 1
ATOM 1662 O O . CYS A 1 220 ? 36.396 5.000 -35.958 1.00 86.25 220 CYS A O 1
ATOM 1664 N N . VAL A 1 221 ? 35.740 6.290 -34.242 1.00 85.12 221 VAL A N 1
ATOM 1665 C CA . VAL A 1 221 ? 36.167 5.388 -33.149 1.00 85.12 221 VAL A CA 1
ATOM 1666 C C . VAL A 1 221 ? 35.129 4.306 -32.831 1.00 85.12 221 VAL A C 1
ATOM 1668 O O . VAL A 1 221 ? 35.286 3.525 -31.894 1.00 85.12 221 VAL A O 1
ATOM 1671 N N . GLY A 1 222 ? 34.011 4.335 -33.557 1.00 86.31 222 GLY A N 1
ATOM 1672 C CA . GLY A 1 222 ? 32.859 3.483 -33.337 1.00 86.31 222 GLY A CA 1
ATOM 1673 C C . GLY A 1 222 ? 32.922 2.163 -34.089 1.00 86.31 222 GLY A C 1
ATOM 1674 O O . GLY A 1 222 ? 33.797 1.918 -34.919 1.00 86.31 222 GLY A O 1
ATOM 1675 N N . VAL A 1 223 ? 31.917 1.334 -33.832 1.00 87.56 223 VAL A N 1
ATOM 1676 C CA . VAL A 1 223 ? 31.746 0.032 -34.479 1.00 87.56 223 VAL A CA 1
ATOM 1677 C C . VAL A 1 223 ? 30.783 0.130 -35.659 1.00 87.56 223 VAL A C 1
ATOM 1679 O O . VAL A 1 223 ? 29.816 0.897 -35.649 1.00 87.56 223 VAL A O 1
ATOM 1682 N N . CYS A 1 224 ? 31.029 -0.672 -36.688 1.00 86.25 224 CYS A N 1
ATOM 1683 C CA . CYS A 1 224 ? 30.206 -0.739 -37.883 1.00 86.25 224 CYS A CA 1
ATOM 1684 C C . CYS A 1 224 ? 28.742 -1.112 -37.566 1.00 86.25 224 CYS A C 1
ATOM 1686 O O . CYS A 1 224 ? 28.449 -2.150 -36.968 1.00 86.25 224 CYS A O 1
ATOM 1688 N N . GLY A 1 225 ? 27.796 -0.295 -38.042 1.00 77.62 225 GLY A N 1
ATOM 1689 C CA . GLY A 1 225 ? 26.354 -0.539 -37.909 1.00 77.62 225 GLY A CA 1
ATOM 1690 C C . GLY A 1 225 ? 25.686 0.090 -36.680 1.00 77.62 225 GLY A C 1
ATOM 1691 O O . GLY A 1 225 ? 24.457 0.005 -36.577 1.00 77.62 225 GLY A O 1
ATOM 1692 N N . GLU A 1 226 ? 26.455 0.745 -35.806 1.00 82.88 226 GLU A N 1
ATOM 1693 C CA . GLU A 1 226 ? 25.960 1.561 -34.690 1.00 82.88 226 GLU A CA 1
ATOM 1694 C C . GLU A 1 226 ? 25.921 3.057 -35.043 1.00 82.88 226 GLU A C 1
ATOM 1696 O O . GLU A 1 226 ? 26.441 3.501 -36.069 1.00 82.88 226 GLU A O 1
ATOM 1701 N N . VAL A 1 227 ? 25.280 3.851 -34.182 1.00 81.62 227 VAL A N 1
ATOM 1702 C CA . VAL A 1 227 ? 25.343 5.314 -34.280 1.00 81.62 227 VAL A CA 1
ATOM 1703 C C . VAL A 1 227 ? 26.777 5.751 -33.984 1.00 81.62 227 VAL A C 1
ATOM 1705 O O . VAL A 1 227 ? 27.329 5.411 -32.939 1.00 81.62 227 VAL A O 1
ATOM 1708 N N . CYS A 1 228 ? 27.381 6.489 -34.916 1.00 84.62 228 CYS A N 1
ATOM 1709 C CA . CYS A 1 228 ? 28.745 6.982 -34.765 1.00 84.62 228 CYS A CA 1
ATOM 1710 C C . CYS A 1 228 ? 28.841 7.919 -33.547 1.00 84.62 228 CYS A C 1
ATOM 1712 O O . CYS A 1 228 ? 28.064 8.879 -33.482 1.00 84.62 228 CYS A O 1
ATOM 1714 N N . PRO A 1 229 ? 29.789 7.688 -32.617 1.00 83.62 229 PRO A N 1
ATOM 1715 C CA . PRO A 1 229 ? 30.005 8.583 -31.492 1.00 83.62 229 PRO A CA 1
ATOM 1716 C C . PRO A 1 229 ? 30.320 10.003 -31.961 1.00 83.62 229 PRO A C 1
ATOM 1718 O O . PRO A 1 229 ? 31.084 10.198 -32.908 1.00 83.62 229 PRO A O 1
ATOM 1721 N N . LYS A 1 230 ? 29.768 11.016 -31.287 1.00 81.50 230 LYS A N 1
ATOM 1722 C CA . LYS A 1 230 ? 30.048 12.426 -31.641 1.00 81.50 230 LYS A CA 1
ATOM 1723 C C . LYS A 1 230 ? 31.472 12.849 -31.287 1.00 81.50 230 LYS A C 1
ATOM 1725 O O . LYS A 1 230 ? 32.004 13.801 -31.858 1.00 81.50 230 LYS A O 1
ATOM 1730 N N . LYS A 1 231 ? 32.073 12.159 -30.318 1.00 81.69 231 LYS A N 1
ATOM 1731 C CA . LYS A 1 231 ? 33.417 12.430 -29.820 1.00 81.69 231 LYS A CA 1
ATOM 1732 C C . LYS A 1 231 ? 34.457 11.721 -30.685 1.00 81.69 231 LYS A C 1
ATOM 1734 O O . LYS A 1 231 ? 34.325 10.548 -31.013 1.00 81.69 231 LYS A O 1
ATOM 1739 N N . CYS A 1 232 ? 35.507 12.456 -31.033 1.00 81.06 232 CYS A N 1
ATOM 1740 C CA . CYS A 1 232 ? 36.623 11.977 -31.849 1.00 81.06 232 CYS A CA 1
ATOM 1741 C C . CYS A 1 232 ? 37.856 11.713 -30.978 1.00 81.06 232 CYS A C 1
ATOM 1743 O O . CYS A 1 232 ? 38.256 12.626 -30.260 1.00 81.06 232 CYS A O 1
ATOM 1745 N N . ARG A 1 233 ? 38.516 10.554 -31.137 1.00 76.69 233 ARG A N 1
ATOM 1746 C CA . ARG A 1 233 ? 39.766 10.189 -30.434 1.00 76.69 233 ARG A CA 1
ATOM 1747 C C . ARG A 1 233 ? 40.883 11.215 -30.606 1.00 76.69 233 ARG A C 1
ATOM 1749 O O . ARG A 1 233 ? 41.536 11.558 -29.637 1.00 76.69 233 ARG A O 1
ATOM 1756 N N . VAL A 1 234 ? 41.067 11.746 -31.817 1.00 76.19 234 VAL A N 1
ATOM 1757 C CA . VAL A 1 234 ? 42.132 12.731 -32.086 1.00 76.19 234 VAL A CA 1
ATOM 1758 C C . VAL A 1 234 ? 41.798 14.121 -31.530 1.00 76.19 234 VAL A C 1
ATOM 1760 O O . VAL A 1 234 ? 42.646 14.776 -30.942 1.00 76.19 234 VAL A O 1
ATOM 1763 N N . CYS A 1 235 ? 40.558 14.595 -31.687 1.00 76.69 235 CYS A N 1
ATOM 1764 C CA . CYS A 1 235 ? 40.178 15.938 -31.229 1.00 76.69 235 CYS A CA 1
ATOM 1765 C C . CYS A 1 235 ? 39.865 16.017 -29.724 1.00 76.69 235 CYS A C 1
ATOM 1767 O O . CYS A 1 235 ? 39.833 17.116 -29.180 1.00 76.69 235 CYS A O 1
ATOM 1769 N N . HIS A 1 236 ? 39.595 14.883 -29.069 1.00 75.56 236 HIS A N 1
ATOM 1770 C CA . HIS A 1 236 ? 39.167 14.804 -27.667 1.00 75.56 236 HIS A CA 1
ATOM 1771 C C . HIS A 1 236 ? 39.953 13.730 -26.901 1.00 75.56 236 HIS A C 1
ATOM 1773 O O . HIS A 1 236 ? 39.384 13.018 -26.081 1.00 75.56 236 HIS A O 1
ATOM 1779 N N . GLU A 1 237 ? 41.254 13.606 -27.174 1.00 66.56 237 GLU A N 1
ATOM 1780 C CA . GLU A 1 237 ? 42.151 12.574 -26.621 1.00 66.56 237 GLU A CA 1
ATOM 1781 C C . GLU A 1 237 ? 42.066 12.447 -25.089 1.00 66.56 237 GLU A C 1
ATOM 1783 O O . GLU A 1 237 ? 42.084 11.349 -24.550 1.00 66.56 237 GLU A O 1
ATOM 1788 N N . VAL A 1 238 ? 41.861 13.564 -24.385 1.00 62.22 238 VAL A N 1
ATOM 1789 C CA . VAL A 1 238 ? 41.773 13.619 -22.914 1.00 62.22 238 VAL A CA 1
ATOM 1790 C C . VAL A 1 238 ? 40.524 12.917 -22.353 1.00 62.22 238 VAL A C 1
ATOM 1792 O O . VAL A 1 238 ? 40.502 12.536 -21.186 1.00 62.22 238 VAL A O 1
ATOM 1795 N N . GLU A 1 239 ? 39.469 12.743 -23.153 1.00 62.00 239 GLU A N 1
ATOM 1796 C CA . GLU A 1 239 ? 38.205 12.138 -22.706 1.00 62.00 239 GLU A CA 1
ATOM 1797 C C . GLU A 1 239 ? 38.121 10.625 -22.954 1.00 62.00 239 GLU A C 1
ATOM 1799 O O . GLU A 1 239 ? 37.154 9.992 -22.523 1.00 62.00 239 GLU A O 1
ATOM 1804 N N . PHE A 1 240 ? 39.114 10.043 -23.630 1.00 63.25 240 PHE A N 1
ATOM 1805 C CA . PHE A 1 240 ? 39.176 8.614 -23.915 1.00 63.25 240 PHE A CA 1
ATOM 1806 C C . PHE A 1 240 ? 40.290 7.978 -23.088 1.00 63.25 240 PHE A C 1
ATOM 1808 O O . PHE A 1 240 ? 41.469 8.224 -23.315 1.00 63.25 240 PHE A O 1
ATOM 1815 N N . ASN A 1 241 ? 39.906 7.145 -22.123 1.00 61.31 241 ASN A N 1
ATOM 1816 C CA . ASN A 1 241 ? 40.848 6.300 -21.402 1.00 61.31 241 ASN A CA 1
ATOM 1817 C C . ASN A 1 241 ? 40.843 4.927 -22.085 1.00 61.31 241 ASN A C 1
ATOM 1819 O O . ASN A 1 241 ? 39.932 4.132 -21.859 1.00 61.31 241 ASN A O 1
ATOM 1823 N N . GLU A 1 242 ? 41.778 4.708 -23.006 1.00 65.19 242 GLU A N 1
ATOM 1824 C CA . GLU A 1 242 ? 41.875 3.461 -23.767 1.00 65.19 242 GLU A CA 1
ATOM 1825 C C . GLU A 1 242 ? 42.616 2.398 -22.956 1.00 65.19 242 GLU A C 1
ATOM 1827 O O . GLU A 1 242 ? 43.745 2.622 -22.521 1.00 65.19 242 GLU A O 1
ATOM 1832 N N . SER A 1 243 ? 41.981 1.239 -22.778 1.00 61.25 243 SER A N 1
ATOM 1833 C CA . SER A 1 243 ? 42.619 0.054 -22.198 1.00 61.25 243 SER A CA 1
ATOM 1834 C C . SER A 1 243 ? 43.694 -0.499 -23.143 1.00 61.25 243 SER A C 1
ATOM 1836 O O . SER A 1 243 ? 44.788 -0.837 -22.695 1.00 61.25 243 SER A O 1
ATOM 1838 N N . ASP A 1 244 ? 43.405 -0.493 -24.453 1.00 65.69 244 ASP A N 1
ATOM 1839 C CA . ASP A 1 244 ? 44.285 -0.976 -25.519 1.00 65.69 244 ASP A CA 1
ATOM 1840 C C . ASP A 1 244 ? 44.355 -0.007 -26.722 1.00 65.69 244 ASP A C 1
ATOM 1842 O O . ASP A 1 244 ? 43.352 0.628 -27.080 1.00 65.69 244 ASP A O 1
ATOM 1846 N N . PRO A 1 245 ? 45.510 0.101 -27.418 1.00 66.44 245 PRO A N 1
ATOM 1847 C CA . PRO A 1 245 ? 45.642 0.936 -28.609 1.00 66.44 245 PRO A CA 1
ATOM 1848 C C . PRO A 1 245 ? 44.716 0.455 -29.735 1.00 66.44 245 PRO A C 1
ATOM 1850 O O . PRO A 1 245 ? 44.960 -0.576 -30.356 1.00 66.44 245 PRO A O 1
ATOM 1853 N N . GLY A 1 246 ? 43.667 1.227 -30.029 1.00 70.50 246 GLY A N 1
ATOM 1854 C CA . GLY A 1 246 ? 42.682 0.852 -31.059 1.00 70.50 246 GLY A CA 1
ATOM 1855 C C . GLY A 1 246 ? 41.341 0.371 -30.509 1.00 70.50 246 GLY A C 1
ATOM 1856 O O . GLY A 1 246 ? 40.508 -0.067 -31.299 1.00 70.50 246 GLY A O 1
ATOM 1857 N N . ALA A 1 247 ? 41.121 0.483 -29.194 1.00 81.31 247 ALA A N 1
ATOM 1858 C CA . ALA A 1 247 ? 39.838 0.193 -28.568 1.00 81.31 247 ALA A CA 1
ATOM 1859 C C . ALA A 1 247 ? 38.675 0.907 -29.279 1.00 81.31 247 ALA A C 1
ATOM 1861 O O . ALA A 1 247 ? 38.751 2.087 -29.640 1.00 81.31 247 ALA A O 1
ATOM 1862 N N . MET A 1 248 ? 37.588 0.166 -29.486 1.00 84.94 248 MET A N 1
ATOM 1863 C CA . MET A 1 248 ? 36.372 0.668 -30.116 1.00 84.94 248 MET A CA 1
ATOM 1864 C C . MET A 1 248 ? 35.360 1.087 -29.060 1.00 84.94 248 MET A C 1
ATOM 1866 O O . MET A 1 248 ? 35.235 0.468 -28.000 1.00 84.94 248 MET A O 1
ATOM 1870 N N . PHE A 1 249 ? 34.580 2.110 -29.394 1.00 86.62 249 PHE A N 1
ATOM 1871 C CA . PHE A 1 249 ? 33.632 2.716 -28.473 1.00 86.62 249 PHE A CA 1
ATOM 1872 C C . PHE A 1 249 ? 32.203 2.706 -29.014 1.00 86.62 249 PHE A C 1
ATOM 1874 O O . PHE A 1 249 ? 31.958 2.831 -30.212 1.00 86.62 249 PHE A O 1
ATOM 1881 N N . VAL A 1 250 ? 31.228 2.609 -28.115 1.00 87.00 250 VAL A N 1
ATOM 1882 C CA . VAL A 1 250 ? 29.803 2.722 -28.436 1.00 87.00 250 VAL A CA 1
ATOM 1883 C C . VAL A 1 250 ? 29.160 3.805 -27.578 1.00 87.00 250 VAL A C 1
ATOM 1885 O O . VAL A 1 250 ? 29.367 3.867 -26.366 1.00 87.00 250 VAL A O 1
ATOM 1888 N N . GLU A 1 251 ? 28.385 4.679 -28.218 1.00 89.00 251 GLU A N 1
ATOM 1889 C CA . GLU A 1 251 ? 27.613 5.730 -27.554 1.00 89.00 251 GLU A CA 1
ATOM 1890 C C . GLU A 1 251 ? 26.183 5.231 -27.312 1.00 89.00 251 GLU A C 1
ATOM 1892 O O . GLU A 1 251 ? 25.468 4.863 -28.247 1.00 89.00 251 GLU A O 1
ATOM 1897 N N . LEU A 1 252 ? 25.747 5.214 -26.050 1.00 89.44 252 LEU A N 1
ATOM 1898 C CA . LEU A 1 252 ? 24.364 4.888 -25.709 1.00 89.44 252 LEU A CA 1
ATOM 1899 C C . LEU A 1 252 ? 23.448 6.054 -26.086 1.00 89.44 252 LEU A C 1
ATOM 1901 O O . LEU A 1 252 ? 23.513 7.114 -25.470 1.00 89.44 252 LEU A O 1
ATOM 1905 N N . VAL A 1 253 ? 22.538 5.845 -27.037 1.00 88.06 253 VAL A N 1
ATOM 1906 C CA . VAL A 1 253 ? 21.626 6.892 -27.541 1.00 88.06 253 VAL A CA 1
ATOM 1907 C C . VAL A 1 253 ? 20.752 7.495 -26.431 1.00 88.06 253 VAL A C 1
ATOM 1909 O O . VAL A 1 253 ? 20.465 8.689 -26.452 1.00 88.06 253 VAL A O 1
ATOM 1912 N N . ASP A 1 254 ? 20.369 6.688 -25.436 1.00 86.56 254 ASP A N 1
ATOM 1913 C CA . ASP A 1 254 ? 19.473 7.101 -24.349 1.00 86.56 254 ASP A CA 1
ATOM 1914 C C . ASP A 1 254 ? 20.105 8.098 -23.360 1.00 86.56 254 ASP A C 1
ATOM 1916 O O . ASP A 1 254 ? 19.386 8.859 -22.711 1.00 86.56 254 ASP A O 1
ATOM 1920 N N . CYS A 1 255 ? 21.435 8.102 -23.210 1.00 89.56 255 CYS A N 1
ATOM 1921 C CA . CYS A 1 255 ? 22.119 8.945 -22.221 1.00 89.56 255 CYS A CA 1
ATOM 1922 C C . CYS A 1 255 ? 23.379 9.665 -22.726 1.00 89.56 255 CYS A C 1
ATOM 1924 O O . CYS A 1 255 ? 23.919 10.491 -21.995 1.00 89.56 255 CYS A O 1
ATOM 1926 N N . GLY A 1 256 ? 23.852 9.370 -23.939 1.00 87.25 256 GLY A N 1
ATOM 1927 C CA . GLY A 1 256 ? 25.041 9.965 -24.559 1.00 87.25 256 GLY A CA 1
ATOM 1928 C C . GLY A 1 256 ? 26.379 9.539 -23.945 1.00 87.25 256 GLY A C 1
ATOM 1929 O O . GLY A 1 256 ? 27.418 10.076 -24.324 1.00 87.25 256 GLY A O 1
ATOM 1930 N N . HIS A 1 257 ? 26.384 8.606 -22.986 1.00 88.75 257 HIS A N 1
ATOM 1931 C CA . HIS A 1 257 ? 27.626 8.076 -22.427 1.00 88.75 257 HIS A CA 1
ATOM 1932 C C . HIS A 1 257 ? 28.281 7.103 -23.404 1.00 88.75 257 HIS A C 1
ATOM 1934 O O . HIS A 1 257 ? 27.608 6.295 -24.050 1.00 88.75 257 HIS A O 1
ATOM 1940 N N . VAL A 1 258 ? 29.605 7.191 -23.478 1.00 87.25 258 VAL A N 1
ATOM 1941 C CA . VAL A 1 258 ? 30.447 6.411 -24.379 1.00 87.25 258 VAL A CA 1
ATOM 1942 C C . VAL A 1 258 ? 31.189 5.363 -23.558 1.00 87.25 258 VAL A C 1
ATOM 1944 O O . VAL A 1 258 ? 31.769 5.695 -22.526 1.00 87.25 258 VAL A O 1
ATOM 1947 N N . PHE A 1 259 ? 31.163 4.113 -24.012 1.00 87.69 259 PHE A N 1
ATOM 1948 C CA . PHE A 1 259 ? 31.825 2.989 -23.352 1.00 87.69 259 PHE A CA 1
ATOM 1949 C C . PHE A 1 259 ? 32.671 2.206 -24.342 1.00 87.69 259 PHE A C 1
ATOM 1951 O O . PHE A 1 259 ? 32.335 2.132 -25.524 1.00 87.69 259 PHE A O 1
ATOM 1958 N N . GLU A 1 260 ? 33.738 1.593 -23.840 1.00 88.50 260 GLU A N 1
ATOM 1959 C CA . GLU A 1 260 ? 34.474 0.572 -24.576 1.00 88.50 260 GLU A CA 1
ATOM 1960 C C . GLU A 1 260 ? 33.564 -0.632 -24.852 1.00 88.50 260 GLU A C 1
ATOM 1962 O O . GLU A 1 260 ? 32.789 -1.062 -23.988 1.00 88.50 260 GLU A O 1
ATOM 1967 N N . VAL A 1 261 ? 33.648 -1.157 -26.074 1.00 87.62 261 VAL A N 1
ATOM 1968 C CA . VAL A 1 261 ? 32.758 -2.210 -26.577 1.00 87.62 261 VAL A CA 1
ATOM 1969 C C . VAL A 1 261 ? 32.836 -3.472 -25.726 1.00 87.62 261 VAL A C 1
ATOM 1971 O O . VAL A 1 261 ? 31.796 -3.945 -25.278 1.00 87.62 261 VAL A O 1
ATOM 1974 N N . GLU A 1 262 ? 34.040 -3.966 -25.428 1.00 86.38 262 GLU A N 1
ATOM 1975 C CA . GLU A 1 262 ? 34.227 -5.200 -24.651 1.00 86.38 262 GLU A CA 1
ATOM 1976 C C . GLU A 1 262 ? 33.647 -5.086 -23.235 1.00 86.38 262 GLU A C 1
ATOM 1978 O O . GLU A 1 262 ? 32.978 -5.995 -22.735 1.00 86.38 262 GLU A O 1
ATOM 1983 N N . THR A 1 263 ? 33.850 -3.929 -22.599 1.00 87.44 263 THR A N 1
ATOM 1984 C CA . THR A 1 263 ? 33.336 -3.657 -21.253 1.00 87.44 263 THR A CA 1
ATOM 1985 C C . THR A 1 263 ? 31.808 -3.639 -21.239 1.00 87.44 263 THR A C 1
ATOM 1987 O O . THR A 1 263 ? 31.189 -4.231 -20.351 1.00 87.44 263 THR A O 1
ATOM 1990 N N . LEU A 1 264 ? 31.183 -2.976 -22.217 1.00 88.06 264 LEU A N 1
ATOM 1991 C CA . LEU A 1 264 ? 29.727 -2.887 -22.274 1.00 88.06 264 LEU A CA 1
ATOM 1992 C C . LEU A 1 264 ? 29.078 -4.191 -22.758 1.00 88.06 264 LEU A C 1
ATOM 1994 O O . LEU A 1 264 ? 27.991 -4.524 -22.290 1.00 88.06 264 LEU A O 1
ATOM 1998 N N . ASP A 1 265 ? 29.737 -4.953 -23.632 1.00 89.12 265 ASP A N 1
ATOM 1999 C CA . ASP A 1 265 ? 29.283 -6.284 -24.033 1.00 89.12 265 ASP A CA 1
ATOM 2000 C C . ASP A 1 265 ? 29.179 -7.203 -22.829 1.00 89.12 265 ASP A C 1
ATOM 2002 O O . ASP A 1 265 ? 28.113 -7.766 -22.585 1.00 89.12 265 ASP A O 1
ATOM 2006 N N . ARG A 1 266 ? 30.250 -7.280 -22.031 1.00 88.44 266 ARG A N 1
ATOM 2007 C CA . ARG A 1 266 ? 30.260 -8.070 -20.803 1.00 88.44 266 ARG A CA 1
ATOM 2008 C C . ARG A 1 266 ? 29.144 -7.633 -19.852 1.00 88.44 266 ARG A C 1
ATOM 2010 O O . ARG A 1 266 ? 28.399 -8.479 -19.381 1.00 88.44 266 ARG A O 1
ATOM 2017 N N . TRP A 1 267 ? 28.958 -6.329 -19.646 1.00 88.44 267 TRP A N 1
ATOM 2018 C CA . TRP A 1 267 ? 27.871 -5.794 -18.811 1.00 88.44 267 TRP A CA 1
ATOM 2019 C C . TRP A 1 267 ? 26.462 -6.166 -19.311 1.00 88.44 267 TRP A C 1
ATOM 2021 O O . TRP A 1 267 ? 25.545 -6.407 -18.523 1.00 88.44 267 TRP A O 1
ATOM 2031 N N . MET A 1 268 ? 26.261 -6.191 -20.631 1.00 86.62 268 MET A N 1
ATOM 2032 C CA . MET A 1 268 ? 24.966 -6.517 -21.232 1.00 86.62 268 MET A CA 1
ATOM 2033 C C . MET A 1 268 ? 24.702 -8.028 -21.267 1.00 86.62 268 MET A C 1
ATOM 2035 O O . MET A 1 268 ? 23.546 -8.432 -21.124 1.00 86.62 268 MET A O 1
ATOM 2039 N N . ASP A 1 269 ? 25.748 -8.837 -21.445 1.00 85.69 269 ASP A N 1
ATOM 2040 C CA . ASP A 1 269 ? 25.690 -10.302 -21.521 1.00 85.69 269 ASP A CA 1
ATOM 2041 C C . ASP A 1 269 ? 25.749 -10.992 -20.152 1.00 85.69 269 ASP A C 1
ATOM 2043 O O . ASP A 1 269 ? 25.316 -12.141 -20.034 1.00 85.69 269 ASP A O 1
ATOM 2047 N N . GLU A 1 270 ? 26.227 -10.304 -19.112 1.00 81.75 270 GLU A N 1
ATOM 2048 C CA . GLU A 1 270 ? 26.087 -10.736 -17.724 1.00 81.75 270 GLU A CA 1
ATOM 2049 C C . GLU A 1 270 ? 24.594 -10.965 -17.427 1.00 81.75 270 GLU A C 1
ATOM 2051 O O . GLU A 1 270 ? 23.778 -10.035 -17.377 1.00 81.75 270 GLU A O 1
ATOM 2056 N N . ALA A 1 271 ? 24.212 -12.236 -17.261 1.00 61.34 271 ALA A N 1
ATOM 2057 C CA . ALA A 1 271 ? 22.932 -12.584 -16.662 1.00 61.34 271 ALA A CA 1
ATOM 2058 C C . ALA A 1 271 ? 22.911 -11.976 -15.256 1.00 61.34 271 ALA A C 1
ATOM 2060 O O . ALA A 1 271 ? 23.932 -12.024 -14.572 1.00 61.34 271 ALA A O 1
ATOM 2061 N N . ASP A 1 272 ? 21.785 -11.390 -14.839 1.00 58.62 272 ASP A N 1
ATOM 2062 C CA . ASP A 1 272 ? 21.633 -10.844 -13.487 1.00 58.62 272 ASP A CA 1
ATOM 2063 C C . ASP A 1 272 ? 21.712 -12.011 -12.474 1.00 58.62 272 ASP A C 1
ATOM 2065 O O . ASP A 1 272 ? 20.705 -12.579 -12.061 1.00 58.62 272 ASP A O 1
ATOM 2069 N N . LEU A 1 273 ? 22.933 -12.436 -12.133 1.00 49.09 273 LEU A N 1
ATOM 2070 C CA . LEU A 1 273 ? 23.254 -13.502 -11.188 1.00 49.09 273 LEU A CA 1
ATOM 2071 C C . LEU A 1 273 ? 23.179 -12.956 -9.763 1.00 49.09 273 LEU A C 1
ATOM 2073 O O . LEU A 1 273 ? 24.165 -12.969 -9.037 1.00 49.09 273 LEU A O 1
ATOM 2077 N N . GLU A 1 274 ? 22.006 -12.493 -9.343 1.00 43.53 274 GLU A N 1
ATOM 2078 C CA . GLU A 1 274 ? 21.740 -12.231 -7.929 1.00 43.53 274 GLU A CA 1
ATOM 2079 C C . GLU A 1 274 ? 20.345 -12.739 -7.539 1.00 43.53 274 GLU A C 1
ATOM 2081 O O . GLU A 1 274 ? 19.351 -12.027 -7.616 1.00 43.53 274 GLU A O 1
ATOM 2086 N N . GLY A 1 275 ? 20.321 -14.007 -7.104 1.00 40.50 275 GLY A N 1
ATOM 2087 C CA . GLY A 1 275 ? 19.462 -14.536 -6.036 1.00 40.50 275 GLY A CA 1
ATOM 2088 C C . GLY A 1 275 ? 17.959 -14.665 -6.299 1.00 40.50 275 GLY A C 1
ATOM 2089 O O . GLY A 1 275 ? 17.247 -13.680 -6.215 1.00 40.50 275 GLY A O 1
ATOM 2090 N N . GLU A 1 276 ? 17.486 -15.907 -6.489 1.00 40.41 276 GLU A N 1
ATOM 2091 C CA . GLU A 1 276 ? 16.152 -16.501 -6.188 1.00 40.41 276 GLU A CA 1
ATOM 2092 C C . GLU A 1 276 ? 14.835 -15.691 -6.348 1.00 40.41 276 GLU A C 1
ATOM 2094 O O . GLU A 1 276 ? 13.764 -16.198 -6.027 1.00 40.41 276 GLU A O 1
ATOM 2099 N N . ASN A 1 277 ? 14.839 -14.491 -6.920 1.00 44.78 277 ASN A N 1
ATOM 2100 C CA . ASN A 1 277 ? 13.664 -13.727 -7.324 1.00 44.78 277 ASN A CA 1
ATOM 2101 C C . ASN A 1 277 ? 14.045 -12.868 -8.537 1.00 44.78 277 ASN A C 1
ATOM 2103 O O . ASN A 1 277 ? 14.497 -11.736 -8.385 1.00 44.78 277 ASN A O 1
ATOM 2107 N N . GLU A 1 278 ? 13.868 -13.417 -9.742 1.00 54.84 278 GLU A N 1
ATOM 2108 C CA . GLU A 1 278 ? 14.105 -12.739 -11.026 1.00 54.84 278 GLU A CA 1
ATOM 2109 C C . GLU A 1 278 ? 13.184 -11.512 -11.183 1.00 54.84 278 GLU A C 1
ATOM 2111 O O . GLU A 1 278 ? 12.100 -11.566 -11.770 1.00 54.84 278 GLU A O 1
ATOM 2116 N N . GLU A 1 279 ? 13.582 -10.375 -10.618 1.00 64.12 279 GLU A N 1
ATOM 2117 C CA . GLU A 1 279 ? 12.854 -9.123 -10.779 1.00 64.12 279 GLU A CA 1
ATOM 2118 C C . GLU A 1 279 ? 13.184 -8.521 -12.153 1.00 64.12 279 GLU A C 1
ATOM 2120 O O . GLU A 1 279 ? 14.276 -7.997 -12.369 1.00 64.12 279 GLU A O 1
ATOM 2125 N N . ILE A 1 280 ? 12.231 -8.590 -13.091 1.00 76.38 280 ILE A N 1
ATOM 2126 C CA . ILE A 1 280 ? 12.382 -8.063 -14.458 1.00 76.38 280 ILE A CA 1
ATOM 2127 C C . ILE A 1 280 ? 12.706 -6.561 -14.403 1.00 76.38 280 ILE A C 1
ATOM 2129 O O . ILE A 1 280 ? 11.857 -5.742 -14.039 1.00 76.38 280 ILE A O 1
ATOM 2133 N N . LYS A 1 281 ? 13.928 -6.190 -14.799 1.00 82.25 281 LYS A N 1
ATOM 2134 C CA . LYS A 1 281 ? 14.430 -4.807 -14.820 1.00 82.25 281 LYS A CA 1
ATOM 2135 C C . LYS A 1 281 ? 15.082 -4.483 -16.162 1.00 82.25 281 LYS A C 1
ATOM 2137 O O . LYS A 1 281 ? 15.593 -5.351 -16.861 1.00 82.25 281 LYS A O 1
ATOM 2142 N N . TYR A 1 282 ? 15.077 -3.200 -16.527 1.00 84.75 282 TYR A N 1
ATOM 2143 C CA . TYR A 1 282 ? 15.901 -2.722 -17.638 1.00 84.75 282 TYR A CA 1
ATOM 2144 C C . TYR A 1 282 ? 17.381 -2.784 -17.260 1.00 84.75 282 TYR A C 1
ATOM 2146 O O . TYR A 1 282 ? 17.744 -2.385 -16.150 1.00 84.75 282 TYR A O 1
ATOM 2154 N N . LYS A 1 283 ? 18.234 -3.176 -18.213 1.00 87.50 283 LYS A N 1
ATOM 2155 C CA . LYS A 1 283 ? 19.678 -2.945 -18.108 1.00 87.50 283 LYS A CA 1
ATOM 2156 C C . LYS A 1 283 ? 19.937 -1.440 -18.047 1.00 87.50 283 LYS A C 1
ATOM 2158 O O . LYS A 1 283 ? 19.291 -0.654 -18.745 1.00 87.50 283 LYS A O 1
ATOM 2163 N N . ARG A 1 284 ? 20.843 -1.034 -17.162 1.00 89.56 284 ARG A N 1
ATOM 2164 C CA . ARG A 1 284 ? 21.121 0.374 -16.862 1.00 89.56 284 ARG A CA 1
ATOM 2165 C C . ARG A 1 284 ? 22.511 0.760 -17.338 1.00 89.56 284 ARG A C 1
ATOM 2167 O O . ARG A 1 284 ? 23.420 -0.062 -17.340 1.00 89.56 284 ARG A O 1
ATOM 2174 N N . CYS A 1 285 ? 22.667 2.023 -17.712 1.00 89.88 285 CYS A N 1
ATOM 2175 C CA . CYS A 1 285 ? 23.959 2.624 -18.000 1.00 89.88 285 CYS A CA 1
ATOM 2176 C C . CYS A 1 285 ? 24.858 2.567 -16.744 1.00 89.88 285 CYS A C 1
ATOM 2178 O O . CYS A 1 285 ? 24.427 3.065 -15.700 1.00 89.88 285 CYS A O 1
ATOM 2180 N N . PRO A 1 286 ? 26.096 2.042 -16.832 1.00 88.12 286 PRO A N 1
ATOM 2181 C CA . PRO A 1 286 ? 27.011 1.951 -15.688 1.00 88.12 286 PRO A CA 1
ATOM 2182 C C . PRO A 1 286 ? 27.346 3.298 -15.028 1.00 88.12 286 PRO A C 1
ATOM 2184 O O . PRO A 1 286 ? 27.576 3.357 -13.826 1.00 88.12 286 PRO A O 1
ATOM 2187 N N . THR A 1 287 ? 27.345 4.393 -15.796 1.00 86.62 287 THR A N 1
ATOM 2188 C CA . THR A 1 287 ? 27.725 5.725 -15.295 1.00 86.62 287 THR A CA 1
ATOM 2189 C C . THR A 1 287 ? 26.558 6.481 -14.666 1.00 86.62 287 THR A C 1
ATOM 2191 O O . THR A 1 287 ? 26.701 7.052 -13.591 1.00 86.62 287 THR A O 1
ATOM 2194 N N . CYS A 1 288 ? 25.394 6.512 -15.325 1.00 89.31 288 CYS A N 1
ATOM 2195 C CA . CYS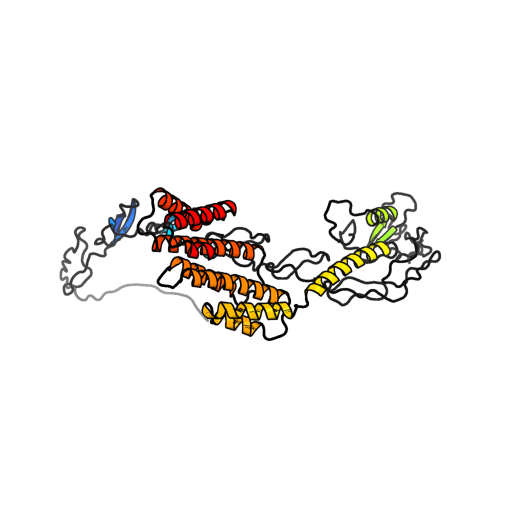 A 1 288 ? 24.268 7.355 -14.896 1.00 89.31 288 CYS A CA 1
ATOM 2196 C C . CYS A 1 288 ? 23.012 6.583 -14.484 1.00 89.31 288 CYS A C 1
ATOM 2198 O O . CYS A 1 288 ? 21.998 7.194 -14.154 1.00 89.31 288 CYS A O 1
ATOM 2200 N N . SER A 1 289 ? 23.045 5.249 -14.523 1.00 85.50 289 SER A N 1
ATOM 2201 C CA . SER A 1 289 ? 21.911 4.372 -14.197 1.00 85.50 289 SER A CA 1
ATOM 2202 C C . SER A 1 289 ? 20.643 4.573 -15.049 1.00 85.50 289 SER A C 1
ATOM 2204 O O . SER A 1 289 ? 19.581 4.030 -14.713 1.00 85.50 289 SER A O 1
ATOM 2206 N N . ALA A 1 290 ? 20.738 5.320 -16.158 1.00 86.25 290 ALA A N 1
ATOM 2207 C CA . ALA A 1 290 ? 19.654 5.488 -17.123 1.00 86.25 290 ALA A CA 1
ATOM 2208 C C . ALA A 1 290 ? 19.312 4.144 -17.796 1.00 86.25 290 ALA A C 1
ATOM 2210 O O . ALA A 1 290 ? 20.229 3.373 -18.092 1.00 86.25 290 ALA A O 1
ATOM 2211 N N . PRO A 1 291 ? 18.024 3.833 -18.028 1.00 87.94 291 PRO A N 1
ATOM 2212 C CA . PRO A 1 291 ? 17.622 2.594 -18.685 1.00 87.94 291 PRO A CA 1
ATOM 2213 C C . PRO A 1 291 ? 18.075 2.581 -20.149 1.00 87.94 291 PRO A C 1
ATOM 2215 O O . PRO A 1 291 ? 17.883 3.561 -20.865 1.00 87.94 291 PRO A O 1
ATOM 2218 N N . ILE A 1 292 ? 18.645 1.459 -20.586 1.00 89.69 292 ILE A N 1
ATOM 2219 C CA . ILE A 1 292 ? 19.054 1.228 -21.973 1.00 89.69 292 ILE A CA 1
ATOM 2220 C C . ILE A 1 292 ? 17.840 0.668 -22.720 1.00 89.69 292 ILE A C 1
ATOM 2222 O O . ILE A 1 292 ? 17.492 -0.506 -22.579 1.00 89.69 292 ILE A O 1
ATOM 2226 N N . LEU A 1 293 ? 17.156 1.532 -23.466 1.00 86.06 293 LEU A N 1
ATOM 2227 C CA . LEU A 1 293 ? 15.923 1.226 -24.196 1.00 86.06 293 LEU A CA 1
ATOM 2228 C C . LEU A 1 293 ? 16.177 1.006 -25.685 1.00 86.06 293 LEU A C 1
ATOM 2230 O O . LEU A 1 293 ? 15.362 0.372 -26.358 1.00 86.06 293 LEU A O 1
ATOM 2234 N N . TYR A 1 294 ? 17.298 1.511 -26.196 1.00 86.25 294 TYR A N 1
ATOM 2235 C CA . TYR A 1 294 ? 17.675 1.374 -27.590 1.00 86.25 294 TYR A CA 1
ATOM 2236 C C . TYR A 1 294 ? 19.167 1.094 -27.753 1.00 86.25 294 TYR A C 1
ATOM 2238 O O . TYR A 1 294 ? 20.033 1.709 -27.139 1.00 86.25 294 TYR A O 1
ATOM 2246 N N . GLY A 1 295 ? 19.458 0.174 -28.660 1.00 83.88 295 GLY A N 1
ATOM 2247 C CA . GLY A 1 295 ? 20.799 -0.144 -29.120 1.00 83.88 295 GLY A CA 1
ATOM 2248 C C . GLY A 1 295 ? 20.683 -1.197 -30.207 1.00 83.88 295 GLY A C 1
ATOM 2249 O O . GLY A 1 295 ? 19.872 -2.119 -30.084 1.00 83.88 295 GLY A O 1
ATOM 2250 N N . ARG A 1 296 ? 21.444 -1.061 -31.294 1.00 85.62 296 ARG A N 1
ATOM 2251 C CA . ARG A 1 296 ? 21.355 -2.012 -32.406 1.00 85.62 296 ARG A CA 1
ATOM 2252 C C . ARG A 1 296 ? 22.099 -3.297 -32.038 1.00 85.62 296 ARG A C 1
ATOM 2254 O O . ARG A 1 296 ? 21.473 -4.356 -31.998 1.00 85.62 296 ARG A O 1
ATOM 2261 N N . ARG A 1 297 ? 23.353 -3.178 -31.590 1.00 87.75 297 ARG A N 1
ATOM 2262 C CA . ARG A 1 297 ? 24.204 -4.251 -31.034 1.00 87.75 297 ARG A CA 1
ATOM 2263 C C . ARG A 1 297 ? 23.515 -5.071 -29.943 1.00 87.75 297 ARG A C 1
ATOM 2265 O O . ARG A 1 297 ? 23.522 -6.302 -29.983 1.00 87.75 297 ARG A O 1
ATOM 2272 N N . TYR A 1 298 ? 22.865 -4.387 -29.002 1.00 89.06 298 TYR A N 1
ATOM 2273 C CA . TYR A 1 298 ? 22.166 -4.999 -27.866 1.00 89.06 298 TYR A CA 1
ATOM 2274 C C . TYR A 1 298 ? 20.669 -5.220 -28.110 1.00 89.06 298 TYR A C 1
ATOM 2276 O O . TYR A 1 298 ? 19.934 -5.592 -27.192 1.00 89.06 298 TYR A O 1
ATOM 2284 N N . GLY A 1 299 ? 20.199 -5.036 -29.347 1.00 86.69 299 GLY A N 1
ATOM 2285 C CA . GLY A 1 299 ? 18.777 -5.050 -29.676 1.00 86.69 299 GLY A CA 1
ATOM 2286 C C . GLY A 1 299 ? 18.082 -6.356 -29.296 1.00 86.69 299 GLY A C 1
ATOM 2287 O O . GLY A 1 299 ? 16.941 -6.330 -28.848 1.00 86.69 299 GLY A O 1
ATOM 2288 N N . ASN A 1 300 ? 18.766 -7.499 -29.398 1.00 89.25 300 ASN A N 1
ATOM 2289 C CA . ASN A 1 300 ? 18.204 -8.791 -28.991 1.00 89.25 300 ASN A CA 1
ATOM 2290 C C . ASN A 1 300 ? 17.982 -8.895 -27.475 1.00 89.25 300 ASN A C 1
ATOM 2292 O O . ASN A 1 300 ? 16.968 -9.449 -27.058 1.00 89.25 300 ASN A O 1
ATOM 2296 N N . ILE A 1 301 ? 18.887 -8.347 -26.661 1.00 89.31 301 ILE A N 1
ATOM 2297 C CA . ILE A 1 301 ? 18.758 -8.329 -25.195 1.00 89.31 301 ILE A CA 1
ATOM 2298 C C . ILE A 1 301 ? 17.607 -7.405 -24.800 1.00 89.31 301 ILE A C 1
ATOM 2300 O O . ILE A 1 301 ? 16.697 -7.817 -24.085 1.00 89.31 301 ILE A O 1
ATOM 2304 N N . ILE A 1 302 ? 17.589 -6.192 -25.357 1.00 89.25 302 ILE A N 1
ATOM 2305 C CA . ILE A 1 302 ? 16.533 -5.203 -25.115 1.00 89.25 302 ILE A CA 1
ATOM 2306 C C . ILE A 1 302 ? 15.162 -5.773 -25.505 1.00 89.25 302 ILE A C 1
ATOM 2308 O O . ILE A 1 302 ? 14.206 -5.670 -24.741 1.00 89.25 302 ILE A O 1
ATOM 2312 N N . LYS A 1 303 ? 15.050 -6.434 -26.664 1.00 90.25 303 LYS A N 1
ATOM 2313 C CA . LYS A 1 303 ? 13.796 -7.052 -27.123 1.00 90.25 303 LYS A CA 1
ATOM 2314 C C . LYS A 1 303 ? 13.317 -8.193 -26.227 1.00 90.25 303 LYS A C 1
ATOM 2316 O O . LYS A 1 303 ? 12.109 -8.312 -26.045 1.00 90.25 303 LYS A O 1
ATOM 2321 N N . LYS A 1 304 ? 14.223 -9.007 -25.669 1.00 89.50 304 LYS A N 1
ATOM 2322 C CA . LYS A 1 304 ? 13.869 -10.047 -24.685 1.00 89.50 304 LYS A CA 1
ATOM 2323 C C . LYS A 1 304 ? 13.284 -9.419 -23.421 1.00 89.50 304 LYS A C 1
ATOM 2325 O O . LYS A 1 304 ? 12.150 -9.725 -23.076 1.00 89.50 304 LYS A O 1
ATOM 2330 N N . ILE A 1 305 ? 13.991 -8.446 -22.842 1.00 88.44 305 ILE A N 1
ATOM 2331 C CA . ILE A 1 305 ? 13.529 -7.699 -21.665 1.00 88.44 305 ILE A CA 1
ATOM 2332 C C . ILE A 1 305 ? 12.151 -7.079 -21.937 1.00 88.44 305 ILE A C 1
ATOM 2334 O O . ILE A 1 305 ? 11.213 -7.253 -21.162 1.00 88.44 305 ILE A O 1
ATOM 2338 N N . LEU A 1 306 ? 11.985 -6.404 -23.080 1.00 87.88 306 LEU A N 1
ATOM 2339 C CA . LEU A 1 306 ? 10.699 -5.840 -23.487 1.00 87.88 306 LEU A CA 1
ATOM 2340 C C . LEU A 1 306 ? 9.608 -6.912 -23.612 1.00 87.88 306 LEU A C 1
ATOM 2342 O O . LEU A 1 306 ? 8.487 -6.670 -23.176 1.00 87.88 306 LEU A O 1
ATOM 2346 N N . ALA A 1 307 ? 9.899 -8.090 -24.164 1.00 88.25 307 ALA A N 1
ATOM 2347 C CA . ALA A 1 307 ? 8.926 -9.176 -24.253 1.00 88.25 307 ALA A CA 1
ATOM 2348 C C . ALA A 1 307 ? 8.449 -9.648 -22.867 1.00 88.25 307 ALA A C 1
ATOM 2350 O O . ALA A 1 307 ? 7.242 -9.858 -22.695 1.00 88.25 307 ALA A O 1
ATOM 2351 N N . ASP A 1 308 ? 9.350 -9.724 -21.883 1.00 88.69 308 ASP A N 1
ATOM 2352 C CA . ASP A 1 308 ? 9.031 -10.078 -20.494 1.00 88.69 308 ASP A CA 1
ATOM 2353 C C . ASP A 1 308 ? 8.166 -8.999 -19.826 1.00 88.69 308 ASP A C 1
ATOM 2355 O O . ASP A 1 308 ? 7.107 -9.297 -19.259 1.00 88.69 308 ASP A O 1
ATOM 2359 N N . PHE A 1 309 ? 8.528 -7.720 -19.995 1.00 85.56 309 PHE A N 1
ATOM 2360 C CA . PHE A 1 309 ? 7.701 -6.580 -19.582 1.00 85.56 309 PHE A CA 1
ATOM 2361 C C . PHE A 1 309 ? 6.287 -6.666 -20.165 1.00 85.56 309 PHE A C 1
ATOM 2363 O O . PHE A 1 309 ? 5.293 -6.470 -19.462 1.00 85.56 309 PHE A O 1
ATOM 2370 N N . GLU A 1 310 ? 6.181 -6.960 -21.457 1.00 87.44 310 GLU A N 1
ATOM 2371 C CA . GLU A 1 310 ? 4.908 -7.066 -22.160 1.00 87.44 310 GLU A CA 1
ATOM 2372 C C . GLU A 1 310 ? 4.084 -8.284 -21.710 1.00 87.44 310 GLU A C 1
ATOM 2374 O O . GLU A 1 310 ? 2.853 -8.206 -21.652 1.00 87.44 310 GLU A O 1
ATOM 2379 N N . ALA A 1 311 ? 4.727 -9.393 -21.332 1.00 86.12 311 ALA A N 1
ATOM 2380 C CA . ALA A 1 311 ? 4.054 -10.547 -20.739 1.00 86.12 311 ALA A CA 1
ATOM 2381 C C . ALA A 1 311 ? 3.438 -10.203 -19.373 1.00 86.12 311 ALA A C 1
ATOM 2383 O O . ALA A 1 311 ? 2.270 -10.523 -19.131 1.00 86.12 311 ALA A O 1
ATOM 2384 N N . VAL A 1 312 ? 4.168 -9.477 -18.519 1.00 85.19 312 VAL A N 1
ATOM 2385 C CA . VAL A 1 312 ? 3.654 -8.989 -17.228 1.00 85.19 312 VAL A CA 1
ATOM 2386 C C . VAL A 1 312 ? 2.487 -8.019 -17.430 1.00 85.19 312 VAL A C 1
ATOM 2388 O O . VAL A 1 312 ? 1.428 -8.206 -16.830 1.00 85.19 312 VAL A O 1
ATOM 2391 N N . LYS A 1 313 ? 2.617 -7.032 -18.328 1.00 85.81 313 LYS A N 1
ATOM 2392 C CA . LYS A 1 313 ? 1.532 -6.076 -18.630 1.00 85.81 313 LYS A CA 1
ATOM 2393 C C . LYS A 1 313 ? 0.259 -6.773 -19.106 1.00 85.81 313 LYS A C 1
ATOM 2395 O O . LYS A 1 313 ? -0.828 -6.428 -18.651 1.00 85.81 313 LYS A O 1
ATOM 2400 N N . ARG A 1 314 ? 0.376 -7.775 -19.990 1.00 82.81 314 ARG A N 1
ATOM 2401 C CA . ARG A 1 314 ? -0.779 -8.562 -20.457 1.00 82.81 314 ARG A CA 1
ATOM 2402 C C . ARG A 1 314 ? -1.475 -9.291 -19.310 1.00 82.81 314 ARG A C 1
ATOM 2404 O O . ARG A 1 314 ? -2.699 -9.255 -19.247 1.00 82.81 314 ARG A O 1
ATOM 2411 N N . ARG A 1 315 ? -0.717 -9.900 -18.389 1.00 78.00 315 ARG A N 1
ATOM 2412 C CA . ARG A 1 315 ? -1.284 -10.567 -17.203 1.00 78.00 315 ARG A CA 1
ATOM 2413 C C . ARG A 1 315 ? -2.045 -9.589 -16.310 1.00 78.00 315 ARG A C 1
ATOM 2415 O O . ARG A 1 315 ? -3.131 -9.924 -15.860 1.00 78.00 315 ARG A O 1
ATOM 2422 N N . ILE A 1 316 ? -1.512 -8.386 -16.096 1.00 71.50 316 ILE A N 1
ATOM 2423 C CA . ILE A 1 316 ? -2.159 -7.369 -15.255 1.00 71.50 316 ILE A CA 1
ATOM 2424 C C . ILE A 1 316 ? -3.451 -6.848 -15.908 1.00 71.50 316 ILE A C 1
ATOM 2426 O O . ILE A 1 316 ? -4.479 -6.784 -15.243 1.00 71.50 316 ILE A O 1
ATOM 2430 N N . VAL A 1 317 ? -3.433 -6.530 -17.208 1.00 68.31 317 VAL A N 1
ATOM 2431 C CA . VAL A 1 317 ? -4.612 -5.993 -17.921 1.00 68.31 317 VAL A CA 1
ATOM 2432 C C . VAL A 1 317 ? -5.744 -7.020 -18.040 1.00 68.31 317 VAL A C 1
ATOM 2434 O O . VAL A 1 317 ? -6.912 -6.656 -17.937 1.00 68.31 317 VAL A O 1
ATOM 2437 N N . LEU A 1 318 ? -5.434 -8.308 -18.224 1.00 61.09 318 LEU A N 1
ATOM 2438 C CA . LEU A 1 318 ? -6.460 -9.361 -18.269 1.00 61.09 318 LEU A CA 1
ATOM 2439 C C . LEU A 1 318 ? -7.188 -9.545 -16.923 1.00 61.09 318 LEU A C 1
ATOM 2441 O O . LEU A 1 318 ? -8.324 -10.008 -16.916 1.00 61.09 318 LEU A O 1
ATOM 2445 N N . CYS A 1 319 ? -6.586 -9.136 -15.801 1.00 54.12 319 CYS A N 1
ATOM 2446 C CA . CYS A 1 319 ? -7.229 -9.136 -14.481 1.00 54.12 319 CYS A CA 1
ATOM 2447 C C . CYS A 1 319 ? -8.202 -7.957 -14.257 1.00 54.12 319 CYS A C 1
ATOM 2449 O O . CYS A 1 319 ? -8.898 -7.928 -13.237 1.00 54.12 319 CYS A O 1
ATOM 2451 N N . ASP A 1 320 ? -8.239 -6.980 -15.172 1.00 51.84 320 ASP A N 1
ATOM 2452 C CA . ASP A 1 320 ? -8.964 -5.712 -15.002 1.00 51.84 320 ASP A CA 1
ATOM 2453 C C . ASP A 1 320 ? -10.398 -5.731 -15.569 1.00 51.84 320 ASP A C 1
ATOM 2455 O O . ASP A 1 320 ? -11.178 -4.805 -15.336 1.00 51.84 320 ASP A O 1
ATOM 2459 N N . VAL A 1 321 ? -10.793 -6.804 -16.268 1.00 55.00 321 VAL A N 1
ATOM 2460 C CA . VAL A 1 321 ? -12.194 -7.029 -16.657 1.00 55.00 321 VAL A CA 1
ATOM 2461 C C . VAL A 1 321 ? -12.900 -7.759 -15.517 1.00 55.00 321 VAL A C 1
ATOM 2463 O O . VAL A 1 321 ? -12.556 -8.886 -15.169 1.00 55.00 321 VAL A O 1
ATOM 2466 N N . ALA A 1 322 ? -13.883 -7.101 -14.904 1.00 54.44 322 ALA A N 1
ATOM 2467 C CA . ALA A 1 322 ? -14.681 -7.700 -13.845 1.00 54.44 322 ALA A CA 1
ATOM 2468 C C . ALA A 1 322 ? -15.531 -8.857 -14.396 1.00 54.44 322 ALA A C 1
ATOM 2470 O O . ALA A 1 322 ? -16.334 -8.659 -15.309 1.00 54.44 322 ALA A O 1
ATOM 2471 N N . ASP A 1 323 ? -15.406 -10.044 -13.796 1.00 62.09 323 ASP A N 1
ATOM 2472 C CA . ASP A 1 323 ? -16.347 -11.140 -14.035 1.00 62.09 323 ASP A CA 1
ATOM 2473 C C . ASP A 1 323 ? -17.757 -10.668 -13.663 1.00 62.09 323 ASP A C 1
ATOM 2475 O O . ASP A 1 323 ? -18.028 -10.355 -12.496 1.00 62.09 323 ASP A O 1
ATOM 2479 N N . SER A 1 324 ? -18.670 -10.649 -14.637 1.00 63.59 324 SER A N 1
ATOM 2480 C CA . SER A 1 324 ? -20.098 -10.389 -14.394 1.00 63.59 324 SER A CA 1
ATOM 2481 C C . SER A 1 324 ? -20.642 -11.295 -13.273 1.00 63.59 324 SER A C 1
ATOM 2483 O O . SER A 1 324 ? -21.403 -10.850 -12.408 1.00 63.59 324 SER A O 1
ATOM 2485 N N . ASP A 1 325 ? -20.119 -12.521 -13.192 1.00 71.31 325 ASP A N 1
ATOM 2486 C CA . ASP A 1 325 ? -20.429 -13.519 -12.167 1.00 71.31 325 ASP A CA 1
ATOM 2487 C C . ASP A 1 325 ? -20.096 -13.059 -10.738 1.00 71.31 325 ASP A C 1
ATOM 2489 O O . ASP A 1 325 ? -20.869 -13.310 -9.807 1.00 71.31 325 ASP A O 1
ATOM 2493 N N . LYS A 1 326 ? -18.984 -12.335 -10.528 1.00 75.25 326 LYS A N 1
ATOM 2494 C CA . LYS A 1 326 ? -18.616 -11.803 -9.201 1.00 75.25 326 LYS A CA 1
ATOM 2495 C C . LYS A 1 326 ? -19.609 -10.739 -8.743 1.00 75.25 326 LYS A C 1
ATOM 2497 O O . LYS A 1 326 ? -20.010 -10.734 -7.580 1.00 75.25 326 LYS A O 1
ATOM 2502 N N . ILE A 1 327 ? -20.049 -9.868 -9.653 1.00 76.00 327 ILE A N 1
ATOM 2503 C CA . ILE A 1 327 ? -21.057 -8.841 -9.354 1.00 76.00 327 ILE A CA 1
ATOM 2504 C C . ILE A 1 327 ? -22.391 -9.504 -9.002 1.00 76.00 327 ILE A C 1
ATOM 2506 O O . ILE A 1 327 ? -23.026 -9.130 -8.012 1.00 76.00 327 ILE A O 1
ATOM 2510 N N . GLN A 1 328 ? -22.799 -10.523 -9.761 1.00 77.94 328 GLN A N 1
ATOM 2511 C CA . GLN A 1 328 ? -24.023 -11.267 -9.477 1.00 77.94 328 GLN A CA 1
ATOM 2512 C C . GLN A 1 328 ? -23.960 -11.969 -8.112 1.00 77.94 328 GLN A C 1
ATOM 2514 O O . GLN A 1 328 ? -24.925 -11.901 -7.347 1.00 77.94 328 GLN A O 1
ATOM 2519 N N . LYS A 1 329 ? -22.814 -12.559 -7.753 1.00 83.75 329 LYS A N 1
ATOM 2520 C CA . LYS A 1 329 ? -22.592 -13.161 -6.430 1.00 83.75 329 LYS A CA 1
ATOM 2521 C C . LYS A 1 329 ? -22.716 -12.139 -5.295 1.00 83.75 329 LYS A C 1
ATOM 2523 O O . LYS A 1 329 ? -23.435 -12.398 -4.330 1.00 83.75 329 LYS A O 1
ATOM 2528 N N . ILE A 1 330 ? -22.102 -10.961 -5.438 1.00 82.06 330 ILE A N 1
ATOM 2529 C CA . ILE A 1 330 ? -22.231 -9.854 -4.472 1.00 82.06 330 ILE A CA 1
ATOM 2530 C C . ILE A 1 330 ? -23.708 -9.496 -4.270 1.00 82.06 330 ILE A C 1
ATOM 2532 O O . ILE A 1 330 ? -24.172 -9.399 -3.137 1.00 82.06 330 ILE A O 1
ATOM 2536 N N . LEU A 1 331 ? -24.475 -9.341 -5.354 1.00 80.69 331 LEU A N 1
ATOM 2537 C CA . LEU A 1 331 ? -25.897 -8.990 -5.279 1.00 80.69 331 LEU A CA 1
ATOM 2538 C C . LEU A 1 331 ? -26.747 -10.050 -4.562 1.00 80.69 331 LEU A C 1
ATOM 2540 O O . LEU A 1 331 ? -27.749 -9.698 -3.936 1.00 80.69 331 LEU A O 1
ATOM 2544 N N . VAL A 1 332 ? -26.374 -11.331 -4.644 1.00 83.44 332 VAL A N 1
ATOM 2545 C CA . VAL A 1 332 ? -27.027 -12.411 -3.889 1.00 83.44 332 VAL A CA 1
ATOM 2546 C C . VAL A 1 332 ? -26.672 -12.316 -2.407 1.00 83.44 332 VAL A C 1
ATOM 2548 O O . VAL A 1 332 ? -27.576 -12.254 -1.575 1.00 83.44 332 VAL A O 1
ATOM 2551 N N . GLU A 1 333 ? -25.385 -12.220 -2.070 1.00 83.62 333 GLU A N 1
ATOM 2552 C CA . GLU A 1 333 ? -24.921 -12.166 -0.676 1.00 83.62 333 GLU A CA 1
ATOM 2553 C C . GLU A 1 333 ? -25.458 -10.939 0.075 1.00 83.62 333 GLU A C 1
ATOM 2555 O O . GLU A 1 333 ? -25.814 -11.029 1.248 1.00 83.62 333 GLU A O 1
ATOM 2560 N N . VAL A 1 334 ? -25.589 -9.802 -0.610 1.00 83.12 334 VAL A N 1
ATOM 2561 C CA . VAL A 1 334 ? -26.136 -8.560 -0.046 1.00 83.12 334 VAL A CA 1
ATOM 2562 C C . VAL A 1 334 ? -27.586 -8.720 0.428 1.00 83.12 334 VAL A C 1
ATOM 2564 O O . VAL A 1 334 ? -27.980 -8.113 1.428 1.00 83.12 334 VAL A O 1
ATOM 2567 N N . LYS A 1 335 ? -28.395 -9.556 -0.241 1.00 80.81 335 LYS A N 1
ATOM 2568 C CA . LYS A 1 335 ? -29.801 -9.782 0.145 1.00 80.81 335 LYS A CA 1
ATOM 2569 C C . LYS A 1 335 ? -29.925 -10.442 1.516 1.00 80.81 335 LYS A C 1
ATOM 2571 O O . LYS A 1 335 ? -30.864 -10.125 2.242 1.00 80.81 335 LYS A O 1
ATOM 2576 N N . GLU A 1 336 ? -28.973 -11.294 1.891 1.00 78.56 336 GLU A N 1
ATOM 2577 C CA . GLU A 1 336 ? -28.960 -11.990 3.186 1.00 78.56 336 GLU A CA 1
ATOM 2578 C C . GLU A 1 336 ? -28.756 -11.028 4.370 1.00 78.56 336 GLU A C 1
ATOM 2580 O O . GLU A 1 336 ? -29.160 -11.317 5.493 1.00 78.56 336 GLU A O 1
ATOM 2585 N N . ILE A 1 337 ? -28.156 -9.861 4.123 1.00 80.38 337 ILE A N 1
ATOM 2586 C CA . ILE A 1 337 ? -27.756 -8.885 5.150 1.00 80.38 337 ILE A CA 1
ATOM 2587 C C . ILE A 1 337 ? -28.841 -7.814 5.364 1.00 80.38 337 ILE A C 1
ATOM 2589 O O . ILE A 1 337 ? -28.845 -7.093 6.366 1.00 80.38 337 ILE A O 1
ATOM 2593 N N . LYS A 1 338 ? -29.806 -7.720 4.440 1.00 76.81 338 LYS A N 1
ATOM 2594 C CA . LYS A 1 338 ? -30.823 -6.659 4.387 1.00 76.81 338 LYS A CA 1
ATOM 2595 C C . LYS A 1 338 ? -31.639 -6.514 5.676 1.00 76.81 338 LYS A C 1
ATOM 2597 O O . LYS A 1 338 ? -32.073 -5.408 5.988 1.00 76.81 338 LYS A O 1
ATOM 2602 N N . ALA A 1 339 ? -31.835 -7.602 6.421 1.00 75.69 339 ALA A N 1
ATOM 2603 C CA . ALA A 1 339 ? -32.574 -7.591 7.682 1.00 75.69 339 ALA A CA 1
ATOM 2604 C C . ALA A 1 339 ? -31.853 -6.814 8.802 1.00 75.69 339 ALA A C 1
ATOM 2606 O O . ALA A 1 339 ? -32.517 -6.197 9.629 1.00 75.69 339 ALA A O 1
ATOM 2607 N N . SER A 1 340 ? -30.515 -6.816 8.819 1.00 74.75 340 SER A N 1
ATOM 2608 C CA . SER A 1 340 ? -29.717 -6.188 9.883 1.00 74.75 340 SER A CA 1
ATOM 2609 C C . SER A 1 340 ? -29.186 -4.800 9.507 1.00 74.75 340 SER A C 1
ATOM 2611 O O . SER A 1 340 ? -29.054 -3.950 10.383 1.00 74.75 340 SER A O 1
ATOM 2613 N N . PHE A 1 341 ? -28.897 -4.545 8.222 1.00 80.94 341 PHE A N 1
ATOM 2614 C CA . PHE A 1 341 ? -28.246 -3.306 7.756 1.00 80.94 341 PHE A CA 1
ATOM 2615 C C . PHE A 1 341 ? -28.882 -2.759 6.469 1.00 80.94 341 PHE A C 1
ATOM 2617 O O . PHE A 1 341 ? -28.283 -2.770 5.394 1.00 80.94 341 PHE A O 1
ATOM 2624 N N . LYS A 1 342 ? -30.140 -2.313 6.558 1.00 79.38 342 LYS A N 1
ATOM 2625 C CA . LYS A 1 342 ? -30.936 -1.918 5.383 1.00 79.38 342 LYS A CA 1
ATOM 2626 C C . LYS A 1 342 ? -30.326 -0.751 4.588 1.00 79.38 342 LYS A C 1
ATOM 2628 O O . LYS A 1 342 ? -30.265 -0.833 3.365 1.00 79.38 342 LYS A O 1
ATOM 2633 N N . VAL A 1 343 ? -29.863 0.302 5.268 1.00 80.50 343 VAL A N 1
ATOM 2634 C CA . VAL A 1 343 ? -29.333 1.525 4.628 1.00 80.50 343 VAL A CA 1
ATOM 2635 C C . VAL A 1 343 ? -28.036 1.230 3.873 1.00 80.50 343 VAL A C 1
ATOM 2637 O O . VAL A 1 343 ? -27.863 1.638 2.729 1.00 80.50 343 VAL A O 1
ATOM 2640 N N . GLU A 1 344 ? -27.138 0.472 4.495 1.00 82.00 344 GLU A N 1
ATOM 2641 C CA . GLU A 1 344 ? -25.837 0.117 3.932 1.00 82.00 344 GLU A CA 1
ATOM 2642 C C . GLU A 1 344 ? -25.981 -0.799 2.711 1.00 82.00 344 GLU A C 1
ATOM 2644 O O . GLU A 1 344 ? -25.277 -0.641 1.714 1.00 82.00 344 GLU A O 1
ATOM 2649 N N . VAL A 1 345 ? -26.930 -1.737 2.774 1.00 80.00 345 VAL A N 1
ATOM 2650 C CA . VAL A 1 345 ? -27.281 -2.617 1.657 1.00 80.00 345 VAL A CA 1
ATOM 2651 C C . VAL A 1 345 ? -27.801 -1.812 0.466 1.00 80.00 345 VAL A C 1
ATOM 2653 O O . VAL A 1 345 ? -27.380 -2.061 -0.663 1.00 80.00 345 VAL A O 1
ATOM 2656 N N . GLU A 1 346 ? -28.679 -0.835 0.697 1.00 81.38 346 GLU A N 1
ATOM 2657 C CA . GLU A 1 346 ? -29.194 0.034 -0.366 1.00 81.38 346 GLU A CA 1
ATOM 2658 C C . GLU A 1 346 ? -28.069 0.855 -1.022 1.00 81.38 346 GLU A C 1
ATOM 2660 O O . GLU A 1 346 ? -28.008 0.918 -2.251 1.00 81.38 346 GLU A O 1
ATOM 2665 N N . GLU A 1 347 ? -27.117 1.377 -0.240 1.00 82.25 347 GLU A N 1
ATOM 2666 C CA . GLU A 1 347 ? -25.945 2.102 -0.755 1.00 82.25 347 GLU A CA 1
ATOM 2667 C C . GLU A 1 347 ? -25.039 1.207 -1.626 1.00 82.25 347 GLU A C 1
ATOM 2669 O O . GLU A 1 347 ? -24.644 1.604 -2.727 1.00 82.25 347 GLU A O 1
ATOM 2674 N N . ILE A 1 348 ? -24.764 -0.033 -1.194 1.00 81.25 348 ILE A N 1
ATOM 2675 C CA . ILE A 1 348 ? -23.962 -0.993 -1.974 1.00 81.25 348 ILE A CA 1
ATOM 2676 C C . ILE A 1 348 ? -24.674 -1.353 -3.283 1.00 81.25 348 ILE A C 1
ATOM 2678 O O . ILE A 1 348 ? -24.051 -1.281 -4.342 1.00 81.25 348 ILE A O 1
ATOM 2682 N N . VAL A 1 349 ? -25.970 -1.685 -3.241 1.00 81.25 349 VAL A N 1
ATOM 2683 C CA . VAL A 1 349 ? -26.755 -2.060 -4.436 1.00 81.25 349 VAL A CA 1
ATOM 2684 C C . VAL A 1 349 ? -26.899 -0.897 -5.412 1.00 81.25 349 VAL A C 1
ATOM 2686 O O . VAL A 1 349 ? -26.876 -1.097 -6.624 1.00 81.25 349 VAL A O 1
ATOM 2689 N N . GLN A 1 350 ? -27.063 0.329 -4.922 1.00 79.56 350 GLN A N 1
ATOM 2690 C CA . GLN A 1 350 ? -27.164 1.484 -5.808 1.00 79.56 350 GLN A CA 1
ATOM 2691 C C . GLN A 1 350 ? -25.828 1.772 -6.495 1.00 79.56 350 GLN A C 1
ATOM 2693 O O . GLN A 1 350 ? -25.811 2.112 -7.675 1.00 79.56 350 GLN A O 1
ATOM 2698 N N . SER A 1 351 ? -24.715 1.547 -5.794 1.00 72.50 351 SER A N 1
ATOM 2699 C CA . SER A 1 351 ? -23.375 1.710 -6.355 1.00 72.50 351 SER A CA 1
ATOM 2700 C C . SER A 1 351 ? -22.988 0.641 -7.388 1.00 72.50 351 SER A C 1
ATOM 2702 O O . SER A 1 351 ? -22.031 0.859 -8.120 1.00 72.50 351 SER A O 1
ATOM 2704 N N . THR A 1 352 ? -23.670 -0.509 -7.465 1.00 71.94 352 THR A N 1
ATOM 2705 C CA . THR A 1 352 ? -23.388 -1.564 -8.465 1.00 71.94 352 THR A CA 1
ATOM 2706 C C . THR A 1 352 ? -24.149 -1.382 -9.779 1.00 71.94 352 THR A C 1
ATOM 2708 O O . THR A 1 352 ? -23.981 -2.178 -10.701 1.00 71.94 352 THR A O 1
ATOM 2711 N N . ARG A 1 353 ? -24.986 -0.343 -9.895 1.00 70.31 353 ARG A N 1
ATOM 2712 C CA . ARG A 1 353 ? -25.720 -0.025 -11.126 1.00 70.31 353 ARG A CA 1
ATOM 2713 C C . ARG A 1 353 ? -24.820 0.755 -12.088 1.00 70.31 353 ARG A C 1
ATOM 2715 O O . ARG A 1 353 ? -24.759 1.977 -12.015 1.00 70.31 353 ARG A O 1
ATOM 2722 N N . GLY A 1 354 ? -24.131 0.053 -12.985 1.00 67.31 354 GLY A N 1
ATOM 2723 C CA . GLY A 1 354 ? -23.289 0.653 -14.028 1.00 67.31 354 GLY A CA 1
ATOM 2724 C C . GLY A 1 354 ? -22.067 -0.204 -14.371 1.00 67.31 354 GLY A C 1
ATOM 2725 O O . GLY A 1 354 ? -21.938 -1.306 -13.841 1.00 67.31 354 GLY A O 1
ATOM 2726 N N . PRO A 1 355 ? -21.173 0.268 -15.257 1.00 64.69 355 PRO A N 1
ATOM 2727 C CA . PRO A 1 355 ? -19.862 -0.346 -15.449 1.00 64.69 355 PRO A CA 1
ATOM 2728 C C . PRO A 1 355 ? -19.022 -0.187 -14.171 1.00 64.69 355 PRO A C 1
ATOM 2730 O O . PRO A 1 355 ? -18.888 0.916 -13.647 1.00 64.69 355 PRO A O 1
ATOM 2733 N N . VAL A 1 356 ? -18.482 -1.297 -13.665 1.00 68.75 356 VAL A N 1
ATOM 2734 C CA . VAL A 1 356 ? -17.747 -1.378 -12.390 1.00 68.75 356 VAL A CA 1
ATOM 2735 C C . VAL A 1 356 ? -16.334 -1.895 -12.668 1.00 68.75 356 VAL A C 1
ATOM 2737 O O . VAL A 1 356 ? -16.175 -2.851 -13.425 1.00 68.75 356 VAL A O 1
ATOM 2740 N N . THR A 1 357 ? -15.308 -1.293 -12.059 1.00 72.00 357 THR A N 1
ATOM 2741 C CA . THR A 1 357 ? -13.916 -1.771 -12.188 1.00 72.00 357 THR A CA 1
ATOM 2742 C C . THR A 1 357 ? -13.641 -2.977 -11.276 1.00 72.00 357 THR A C 1
ATOM 2744 O O . THR A 1 357 ? -14.356 -3.210 -10.299 1.00 72.00 357 THR A O 1
ATOM 2747 N N . SER A 1 358 ? -12.589 -3.755 -11.554 1.00 72.75 358 SER A N 1
ATOM 2748 C CA . SER A 1 358 ? -12.222 -4.942 -10.755 1.00 72.75 358 SER A CA 1
ATOM 2749 C C . SER A 1 358 ? -11.974 -4.608 -9.272 1.00 72.75 358 SER A C 1
ATOM 2751 O O . SER A 1 358 ? -12.487 -5.266 -8.365 1.00 72.75 358 SER A O 1
ATOM 2753 N N . GLU A 1 359 ? -11.284 -3.504 -8.995 1.00 73.00 359 GLU A N 1
ATOM 2754 C CA . GLU A 1 359 ? -11.013 -3.026 -7.629 1.00 73.00 359 GLU A CA 1
ATOM 2755 C C . GLU A 1 359 ? -12.279 -2.614 -6.884 1.00 73.00 359 GLU A C 1
ATOM 2757 O O . GLU A 1 359 ? -12.433 -2.829 -5.681 1.00 73.00 359 GLU A O 1
ATOM 2762 N N . GLU A 1 360 ? -13.204 -2.016 -7.618 1.00 76.38 360 GLU A N 1
ATOM 2763 C CA . GLU A 1 360 ? -14.501 -1.616 -7.130 1.00 76.38 360 GLU A CA 1
ATOM 2764 C C . GLU A 1 360 ? -15.359 -2.835 -6.753 1.00 76.38 360 GLU A C 1
ATOM 2766 O O . GLU A 1 360 ? -16.090 -2.792 -5.756 1.00 76.38 360 GLU A O 1
ATOM 2771 N N . VAL A 1 361 ? -15.249 -3.932 -7.506 1.00 79.31 361 VAL A N 1
ATOM 2772 C CA . VAL A 1 361 ? -15.849 -5.230 -7.162 1.00 79.31 361 VAL A CA 1
ATOM 2773 C C . VAL A 1 361 ? -15.197 -5.806 -5.905 1.00 79.31 361 VAL A C 1
ATOM 2775 O O . VAL A 1 361 ? -15.913 -6.192 -4.983 1.00 79.31 361 VAL A O 1
ATOM 2778 N N . ILE A 1 362 ? -13.863 -5.795 -5.806 1.00 79.25 362 ILE A N 1
ATOM 2779 C CA . ILE A 1 362 ? -13.123 -6.293 -4.630 1.00 79.25 362 ILE A CA 1
ATOM 2780 C C . ILE A 1 362 ? -13.499 -5.508 -3.368 1.00 79.25 362 ILE A C 1
ATOM 2782 O O . ILE A 1 362 ? -13.817 -6.101 -2.336 1.00 79.25 362 ILE A O 1
ATOM 2786 N N . LYS A 1 363 ? -13.537 -4.171 -3.445 1.00 85.00 363 LYS A N 1
ATOM 2787 C CA . LYS A 1 363 ? -14.001 -3.309 -2.349 1.00 85.00 363 LYS A CA 1
ATOM 2788 C C . LYS A 1 363 ? -15.392 -3.735 -1.883 1.00 85.00 363 LYS A C 1
ATOM 2790 O O . LYS A 1 363 ? -15.602 -3.898 -0.682 1.00 85.00 363 LYS A O 1
ATOM 2795 N N . ARG A 1 364 ? -16.336 -3.903 -2.813 1.00 84.56 364 ARG A N 1
ATOM 2796 C CA . ARG A 1 364 ? -17.720 -4.277 -2.491 1.00 84.56 364 ARG A CA 1
ATOM 2797 C C . ARG A 1 364 ? -17.793 -5.677 -1.891 1.00 84.56 364 ARG A C 1
ATOM 2799 O O . ARG A 1 364 ? -18.466 -5.850 -0.881 1.00 84.56 364 ARG A O 1
ATOM 2806 N N . GLN A 1 365 ? -17.050 -6.645 -2.424 1.00 86.19 365 GLN A N 1
ATOM 2807 C CA . GLN A 1 365 ? -16.970 -7.987 -1.846 1.00 86.19 365 GLN A CA 1
ATOM 2808 C C . GLN A 1 365 ? -16.456 -7.943 -0.401 1.00 86.19 365 GLN A C 1
ATOM 2810 O O . GLN A 1 365 ? -17.043 -8.576 0.476 1.00 86.19 365 GLN A O 1
ATOM 2815 N N . ASN A 1 366 ? -15.416 -7.153 -0.121 1.00 88.56 366 ASN A N 1
ATOM 2816 C CA . ASN A 1 366 ? -14.891 -6.985 1.236 1.00 88.56 366 ASN A CA 1
ATOM 2817 C C . ASN A 1 366 ? -15.922 -6.321 2.164 1.00 88.56 366 ASN A C 1
ATOM 2819 O O . ASN A 1 366 ? -16.138 -6.798 3.277 1.00 88.56 366 ASN A O 1
ATOM 2823 N N . GLN A 1 367 ? -16.626 -5.280 1.697 1.00 89.00 367 GLN A N 1
ATOM 2824 C CA . GLN A 1 367 ? -17.717 -4.650 2.455 1.00 89.00 367 GLN A CA 1
ATOM 2825 C C . GLN A 1 367 ? -18.814 -5.656 2.811 1.00 89.00 367 GLN A C 1
ATOM 2827 O O . GLN A 1 367 ? -19.197 -5.763 3.973 1.00 89.00 367 GLN A O 1
ATOM 2832 N N . VAL A 1 368 ? -19.287 -6.422 1.828 1.00 88.25 368 VAL A N 1
ATOM 2833 C CA . VAL A 1 368 ? -20.349 -7.421 2.006 1.00 88.25 368 VAL A CA 1
ATOM 2834 C C . VAL A 1 368 ? -19.906 -8.534 2.942 1.00 88.25 368 VAL A C 1
ATOM 2836 O O . VAL A 1 368 ? -20.650 -8.888 3.849 1.00 88.25 368 VAL A O 1
ATOM 2839 N N . THR A 1 369 ? -18.678 -9.027 2.794 1.00 88.56 369 THR A N 1
ATOM 2840 C CA . THR A 1 369 ? -18.119 -10.080 3.653 1.00 88.56 369 THR A CA 1
ATOM 2841 C C . THR A 1 369 ? -18.073 -9.634 5.116 1.00 88.56 369 THR A C 1
ATOM 2843 O O . THR A 1 369 ? -18.556 -10.350 5.999 1.00 88.56 369 THR A O 1
ATOM 2846 N N . ILE A 1 370 ? -17.569 -8.423 5.380 1.00 89.00 370 ILE A N 1
ATOM 2847 C CA . ILE A 1 370 ? -17.496 -7.876 6.740 1.00 89.00 370 ILE A CA 1
ATOM 2848 C C . ILE A 1 370 ? -18.905 -7.631 7.300 1.00 89.00 370 ILE A C 1
ATOM 2850 O O . ILE A 1 370 ? -19.214 -8.076 8.406 1.00 89.00 370 ILE A O 1
ATOM 2854 N N . LEU A 1 371 ? -19.797 -6.989 6.536 1.00 89.06 371 LEU A N 1
ATOM 2855 C CA . LEU A 1 371 ? -21.175 -6.729 6.971 1.00 89.06 371 LEU A CA 1
ATOM 2856 C C . LEU A 1 371 ? -21.959 -8.022 7.232 1.00 89.06 371 LEU A C 1
ATOM 2858 O O . LEU A 1 371 ? -22.718 -8.086 8.198 1.00 89.06 371 LEU A O 1
ATOM 2862 N N . LYS A 1 372 ? -21.749 -9.066 6.423 1.00 88.94 372 LYS A N 1
ATOM 2863 C CA . LYS A 1 372 ? -22.379 -10.381 6.590 1.00 88.94 372 LYS A CA 1
ATOM 2864 C C . LYS A 1 372 ? -21.990 -11.011 7.914 1.00 88.94 372 LYS A C 1
ATOM 2866 O O . LYS A 1 372 ? -22.841 -11.534 8.628 1.00 88.94 372 LYS A O 1
ATOM 2871 N N . PHE A 1 373 ? -20.711 -10.949 8.263 1.00 88.19 373 PHE A N 1
ATOM 2872 C CA . PHE A 1 373 ? -20.244 -11.441 9.550 1.00 88.19 373 PHE A CA 1
ATOM 2873 C C . PHE A 1 373 ? -20.815 -10.623 10.712 1.00 88.19 373 PHE A C 1
ATOM 2875 O O . PHE A 1 373 ? -21.325 -11.209 11.664 1.00 88.19 373 PHE A O 1
ATOM 2882 N N . LEU A 1 374 ? -20.797 -9.287 10.625 1.00 87.62 374 LEU A N 1
ATOM 2883 C CA . LEU A 1 374 ? -21.386 -8.436 11.664 1.00 87.62 374 LEU A CA 1
ATOM 2884 C C . LEU A 1 374 ? -22.878 -8.748 11.852 1.00 87.62 374 LEU A C 1
ATOM 2886 O O . LEU A 1 374 ? -23.334 -8.872 12.985 1.00 87.62 374 LEU A O 1
ATOM 2890 N N . ALA A 1 375 ? -23.622 -8.964 10.763 1.00 86.62 375 ALA A N 1
ATOM 2891 C CA . ALA A 1 375 ? -25.032 -9.342 10.815 1.00 86.62 375 ALA A CA 1
ATOM 2892 C C . ALA A 1 375 ? -25.230 -10.706 11.488 1.00 86.62 375 ALA A C 1
ATOM 2894 O O . ALA A 1 375 ? -26.101 -10.843 12.343 1.00 86.62 375 ALA A O 1
ATOM 2895 N N . LYS A 1 376 ? -24.383 -11.699 11.180 1.00 87.12 376 LYS A N 1
ATOM 2896 C CA . LYS A 1 376 ? -24.403 -13.003 11.863 1.00 87.12 376 LYS A CA 1
ATOM 2897 C C . LYS A 1 376 ? -24.197 -12.861 13.371 1.00 87.12 376 LYS A C 1
ATOM 2899 O O . LYS A 1 376 ? -24.923 -13.496 14.127 1.00 87.12 376 LYS A O 1
ATOM 2904 N N . VAL A 1 377 ? -23.256 -12.024 13.811 1.00 84.56 377 VAL A N 1
ATOM 2905 C CA . VAL A 1 377 ? -23.005 -11.767 15.241 1.00 84.56 377 VAL A CA 1
ATOM 2906 C C . VAL A 1 377 ? -24.212 -11.080 15.894 1.00 84.56 377 VAL A C 1
ATOM 2908 O O . VAL A 1 377 ? -24.673 -11.535 16.939 1.00 84.56 377 VAL A O 1
ATOM 2911 N N . VAL A 1 378 ? -24.785 -10.052 15.254 1.00 85.06 378 VAL A N 1
ATOM 2912 C CA . VAL A 1 378 ? -25.998 -9.360 15.739 1.00 85.06 378 VAL A CA 1
ATOM 2913 C C . VAL A 1 378 ? -27.176 -10.319 15.888 1.00 85.06 378 VAL A C 1
ATOM 2915 O O . VAL A 1 378 ? -27.833 -10.314 16.928 1.00 85.06 378 VAL A O 1
ATOM 2918 N N . MET A 1 379 ? -27.425 -11.158 14.880 1.00 82.88 379 MET A N 1
ATOM 2919 C CA . MET A 1 379 ? -28.537 -12.108 14.882 1.00 82.88 379 MET A CA 1
ATOM 2920 C C . MET A 1 379 ? -28.328 -13.242 15.892 1.00 82.88 379 MET A C 1
ATOM 2922 O O . MET A 1 379 ? -29.264 -13.580 16.615 1.00 82.88 379 MET A O 1
ATOM 2926 N N . LYS A 1 380 ? -27.114 -13.808 15.974 1.00 81.88 380 LYS A N 1
ATOM 2927 C CA . LYS A 1 380 ? -26.798 -14.934 16.870 1.00 81.88 380 LYS A CA 1
ATOM 2928 C C . LYS A 1 380 ? -26.957 -14.553 18.342 1.00 81.88 380 LYS A C 1
ATOM 2930 O O . LYS A 1 380 ? -27.558 -15.314 19.090 1.00 81.88 380 LYS A O 1
ATOM 2935 N N . TYR A 1 381 ? -26.482 -13.371 18.738 1.00 78.62 381 TYR A N 1
ATOM 2936 C CA . TYR A 1 381 ? -26.504 -12.923 20.139 1.00 78.62 381 TYR A CA 1
ATOM 2937 C C . TYR A 1 381 ? -27.602 -11.895 20.448 1.00 78.62 381 TYR A C 1
ATOM 2939 O O . TYR A 1 381 ? -27.576 -11.277 21.507 1.00 78.62 381 TYR A O 1
ATOM 2947 N N . LYS A 1 382 ? -28.560 -11.681 19.529 1.00 78.88 382 LYS A N 1
ATOM 2948 C CA . LYS A 1 382 ? -29.685 -10.732 19.680 1.00 78.88 382 LYS A CA 1
ATOM 2949 C C . LYS A 1 382 ? -29.229 -9.365 20.218 1.00 78.88 382 LYS A C 1
ATOM 2951 O O . LYS A 1 382 ? -29.759 -8.832 21.197 1.00 78.88 382 LYS A O 1
ATOM 2956 N N . ILE A 1 383 ? -28.194 -8.814 19.588 1.00 78.44 383 ILE A N 1
ATOM 2957 C CA . ILE A 1 383 ? -27.528 -7.598 20.062 1.00 78.44 383 ILE A CA 1
ATOM 2958 C C . ILE A 1 383 ? -28.422 -6.396 19.772 1.00 78.44 383 ILE A C 1
ATOM 2960 O O . ILE A 1 383 ? -28.736 -6.096 18.622 1.00 78.44 383 ILE A O 1
ATOM 2964 N N . THR A 1 384 ? -28.799 -5.682 20.825 1.00 74.88 384 THR A N 1
ATOM 2965 C CA . THR A 1 384 ? -29.587 -4.450 20.776 1.00 74.88 384 THR A CA 1
ATOM 2966 C C . THR A 1 384 ? -28.900 -3.380 21.629 1.00 74.88 384 THR A C 1
ATOM 2968 O O . THR A 1 384 ? -28.079 -3.726 22.484 1.00 74.88 384 THR A O 1
ATOM 2971 N N . PRO A 1 385 ? -29.242 -2.086 21.465 1.00 71.81 385 PRO A N 1
ATOM 2972 C CA . PRO A 1 385 ? -28.698 -1.019 22.307 1.00 71.81 385 PRO A CA 1
ATOM 2973 C C . PRO A 1 385 ? -28.893 -1.250 23.815 1.00 71.81 385 PRO A C 1
ATOM 2975 O O . PRO A 1 385 ? -28.116 -0.725 24.609 1.00 71.81 385 PRO A O 1
ATOM 2978 N N . GLY A 1 386 ? -29.926 -2.014 24.199 1.00 66.38 386 GLY A N 1
ATOM 2979 C CA . GLY A 1 386 ? -30.265 -2.318 25.589 1.00 66.38 386 GLY A CA 1
ATOM 2980 C C . GLY A 1 386 ? -29.731 -3.651 26.123 1.00 66.38 386 GLY A C 1
ATOM 2981 O O . GLY A 1 386 ? -29.634 -3.786 27.335 1.00 66.38 386 GLY A O 1
ATOM 2982 N N . SER A 1 387 ? -29.373 -4.621 25.268 1.00 69.62 387 SER A N 1
ATOM 2983 C CA . SER A 1 387 ? -28.889 -5.938 25.724 1.00 69.62 387 SER A CA 1
ATOM 2984 C C . SER A 1 387 ? -27.382 -5.969 25.963 1.00 69.62 387 SER A C 1
ATOM 2986 O O . SER A 1 387 ? -26.936 -6.445 26.999 1.00 69.62 387 SER A O 1
ATOM 2988 N N . ASN A 1 388 ? -26.587 -5.431 25.034 1.00 73.50 388 ASN A N 1
ATOM 2989 C CA . ASN A 1 388 ? -25.136 -5.349 25.186 1.00 73.50 388 ASN A CA 1
ATOM 2990 C C . ASN A 1 388 ? -24.621 -4.049 24.563 1.00 73.50 388 ASN A C 1
ATOM 2992 O O . ASN A 1 388 ? -24.341 -3.967 23.362 1.00 73.50 388 ASN A O 1
ATOM 2996 N N . LYS A 1 389 ? -24.517 -3.013 25.402 1.00 79.75 389 LYS A N 1
ATOM 2997 C CA . LYS A 1 389 ? -24.121 -1.668 24.979 1.00 79.75 389 LYS A CA 1
ATOM 2998 C C . LYS A 1 389 ? -22.718 -1.661 24.372 1.00 79.75 389 LYS A C 1
ATOM 3000 O O . LYS A 1 389 ? -22.521 -1.015 23.346 1.00 79.75 389 LYS A O 1
ATOM 3005 N N . GLU A 1 390 ? -21.765 -2.370 24.964 1.00 79.56 390 GLU A N 1
ATOM 3006 C CA . GLU A 1 390 ? -20.372 -2.389 24.511 1.00 79.56 390 GLU A CA 1
ATOM 3007 C C . GLU A 1 390 ? -20.245 -2.999 23.109 1.00 79.56 390 GLU A C 1
ATOM 3009 O O . GLU A 1 390 ? -19.763 -2.349 22.174 1.00 79.56 390 GLU A O 1
ATOM 3014 N N . LEU A 1 391 ? -20.773 -4.211 22.929 1.00 81.88 391 LEU A N 1
ATOM 3015 C CA . LEU A 1 391 ? -20.704 -4.926 21.660 1.00 81.88 391 LEU A CA 1
ATOM 3016 C C . LEU A 1 391 ? -21.508 -4.210 20.562 1.00 81.88 391 LEU A C 1
ATOM 3018 O O . LEU A 1 391 ? -21.067 -4.156 19.412 1.00 81.88 391 LEU A O 1
ATOM 3022 N N . TYR A 1 392 ? -22.637 -3.580 20.910 1.00 84.69 392 TYR A N 1
ATOM 3023 C CA . TYR A 1 392 ? -23.399 -2.739 19.984 1.00 84.69 392 TYR A CA 1
ATOM 3024 C C . TYR A 1 392 ? -22.565 -1.557 19.459 1.00 84.69 392 TYR A C 1
ATOM 3026 O O . TYR A 1 392 ? -22.484 -1.347 18.244 1.00 84.69 392 TYR A O 1
ATOM 3034 N N . HIS A 1 393 ? -21.900 -0.807 20.348 1.00 83.38 393 HIS A N 1
ATOM 3035 C CA . HIS A 1 393 ? -21.040 0.313 19.944 1.00 83.38 393 HIS A CA 1
ATOM 3036 C C . HIS A 1 393 ? -19.853 -0.170 19.104 1.00 83.38 393 HIS A C 1
ATOM 3038 O O . HIS A 1 393 ? -19.517 0.468 18.102 1.00 83.38 393 HIS A O 1
ATOM 3044 N N . LYS A 1 394 ? -19.257 -1.318 19.449 1.00 84.62 394 LYS A N 1
ATOM 3045 C CA . LYS A 1 394 ? -18.151 -1.914 18.689 1.00 84.62 394 LYS A CA 1
ATOM 3046 C C . LYS A 1 394 ? -18.575 -2.296 17.268 1.00 84.62 394 LYS A C 1
ATOM 3048 O O . LYS A 1 394 ? -17.927 -1.876 16.308 1.00 84.62 394 LYS A O 1
ATOM 3053 N N . ILE A 1 395 ? -19.698 -3.001 17.111 1.00 86.38 395 ILE A N 1
ATOM 3054 C CA . ILE A 1 395 ? -20.247 -3.389 15.800 1.00 86.38 395 ILE A CA 1
ATOM 3055 C C . ILE A 1 395 ? -20.590 -2.154 14.965 1.00 86.38 395 ILE A C 1
ATOM 3057 O O . ILE A 1 395 ? -20.237 -2.091 13.786 1.00 86.38 395 ILE A O 1
ATOM 3061 N N . HIS A 1 396 ? -21.225 -1.142 15.561 1.00 85.25 396 HIS A N 1
ATOM 3062 C CA . HIS A 1 396 ? -21.563 0.086 14.843 1.00 85.25 396 HIS A CA 1
ATOM 3063 C C . HIS A 1 396 ? -20.312 0.885 14.439 1.00 85.25 396 HIS A C 1
ATOM 3065 O O . HIS A 1 396 ? -20.263 1.451 13.343 1.00 85.25 396 HIS A O 1
ATOM 3071 N N . SER A 1 397 ? -19.275 0.892 15.281 1.00 87.19 397 SER A N 1
ATOM 3072 C CA . SER A 1 397 ? -17.976 1.493 14.970 1.00 87.19 397 SER A CA 1
ATOM 3073 C C . SER A 1 397 ? -17.330 0.806 13.763 1.00 87.19 397 SER A C 1
ATOM 3075 O O . SER A 1 397 ? -16.999 1.482 12.784 1.00 87.19 397 SER A O 1
ATOM 3077 N N . LEU A 1 398 ? -17.255 -0.531 13.761 1.00 88.44 398 LEU A N 1
ATOM 3078 C CA . LEU A 1 398 ? -16.730 -1.317 12.636 1.00 88.44 398 LEU A CA 1
ATOM 3079 C C . LEU A 1 398 ? -17.540 -1.080 11.357 1.00 88.44 398 LEU A C 1
ATOM 3081 O O . LEU A 1 398 ? -16.964 -0.756 10.318 1.00 88.44 398 LEU A O 1
ATOM 3085 N N . LYS A 1 399 ? -18.875 -1.132 11.446 1.00 89.75 399 LYS A N 1
ATOM 3086 C CA . LYS A 1 399 ? -19.791 -0.833 10.335 1.00 89.75 399 LYS A CA 1
ATOM 3087 C C . LYS A 1 399 ? -19.504 0.537 9.718 1.00 89.75 399 LYS A C 1
ATOM 3089 O O . LYS A 1 399 ? -19.348 0.650 8.503 1.00 89.75 399 LYS A O 1
ATOM 3094 N N . SER A 1 400 ? -19.384 1.573 10.551 1.00 87.12 400 SER A N 1
ATOM 3095 C CA . SER A 1 400 ? -19.127 2.939 10.080 1.00 87.12 400 SER A CA 1
ATOM 3096 C C . SER A 1 400 ? -17.780 3.068 9.361 1.00 87.12 400 SER A C 1
ATOM 3098 O O . SER A 1 400 ? -17.680 3.771 8.355 1.00 87.12 400 SER A O 1
ATOM 3100 N N . ARG A 1 401 ? -16.753 2.334 9.816 1.00 87.25 401 ARG A N 1
ATOM 3101 C CA . ARG A 1 401 ? -15.442 2.298 9.158 1.00 87.25 401 ARG A CA 1
ATOM 3102 C C . ARG A 1 401 ? -15.496 1.585 7.816 1.00 87.25 401 ARG A C 1
ATOM 3104 O O . ARG A 1 401 ? -14.893 2.068 6.865 1.00 87.25 401 ARG A O 1
ATOM 3111 N N . VAL A 1 402 ? -16.204 0.460 7.722 1.00 87.88 402 VAL A N 1
ATOM 3112 C CA . VAL A 1 402 ? -16.372 -0.328 6.484 1.00 87.88 402 VAL A CA 1
ATOM 3113 C C . VAL A 1 402 ? -17.072 0.485 5.390 1.00 87.88 402 VAL A C 1
ATOM 3115 O O . VAL A 1 402 ? -16.665 0.443 4.226 1.00 87.88 402 VAL A O 1
ATOM 3118 N N . MET A 1 403 ? -18.072 1.277 5.780 1.00 85.56 403 MET A N 1
ATOM 3119 C CA . MET A 1 403 ? -18.944 2.041 4.881 1.00 85.56 403 MET A CA 1
ATOM 3120 C C . MET A 1 403 ? -18.478 3.481 4.608 1.00 85.56 403 MET A C 1
ATOM 3122 O O . MET A 1 403 ? -19.247 4.299 4.108 1.00 85.56 403 MET A O 1
ATOM 3126 N N . LYS A 1 404 ? -17.218 3.835 4.904 1.00 82.88 404 LYS A N 1
ATOM 3127 C CA . LYS A 1 404 ? -16.692 5.189 4.643 1.00 82.88 404 LYS A CA 1
ATOM 3128 C C . LYS A 1 404 ? -16.825 5.540 3.146 1.00 82.88 404 LYS A C 1
ATOM 3130 O O . LYS A 1 404 ? -16.154 4.945 2.306 1.00 82.88 404 LYS A O 1
ATOM 3135 N N . ARG A 1 405 ? -17.646 6.550 2.813 1.00 68.50 405 ARG A N 1
ATOM 3136 C CA . ARG A 1 405 ? -18.033 6.908 1.425 1.00 68.50 405 ARG A CA 1
ATOM 3137 C C . ARG A 1 405 ? -16.873 7.097 0.443 1.00 68.50 405 ARG A C 1
ATOM 3139 O O . ARG A 1 405 ? -16.950 6.632 -0.686 1.00 68.50 405 ARG A O 1
ATOM 3146 N N . ARG A 1 406 ? -15.788 7.758 0.862 1.00 70.50 406 ARG A N 1
ATOM 3147 C CA . ARG A 1 406 ? -14.613 8.035 0.007 1.00 70.50 406 ARG A CA 1
ATOM 3148 C C . ARG A 1 406 ? -13.591 6.891 -0.055 1.00 70.50 406 ARG A C 1
ATOM 3150 O O . ARG A 1 406 ? -12.507 7.082 -0.590 1.00 70.50 406 ARG A O 1
ATOM 3157 N N . ARG A 1 407 ? -13.883 5.718 0.519 1.00 75.31 407 ARG A N 1
ATOM 3158 C CA . ARG A 1 407 ? -12.956 4.580 0.484 1.00 75.31 407 ARG A CA 1
ATOM 3159 C C . ARG A 1 407 ? -12.859 4.023 -0.934 1.00 75.31 407 ARG A C 1
ATOM 3161 O O . ARG A 1 407 ? -13.883 3.698 -1.529 1.00 75.31 407 ARG A O 1
ATOM 3168 N N . VAL A 1 408 ? -11.639 3.857 -1.430 1.00 72.00 408 VAL A N 1
ATOM 3169 C CA . VAL A 1 408 ? -11.373 3.312 -2.769 1.00 72.00 408 VAL A CA 1
ATOM 3170 C C . VAL A 1 408 ? -11.132 1.799 -2.722 1.00 72.00 408 VAL A C 1
ATOM 3172 O O . VAL A 1 408 ? -11.704 1.067 -3.520 1.00 72.00 408 VAL A O 1
ATOM 3175 N N . CYS A 1 409 ? -10.371 1.311 -1.743 1.00 79.00 409 CYS A N 1
ATOM 3176 C CA . CYS A 1 409 ? -10.119 -0.114 -1.506 1.00 79.00 409 CYS A CA 1
ATOM 3177 C C . CYS A 1 409 ? -9.810 -0.361 -0.016 1.00 79.00 409 CYS A C 1
ATOM 3179 O O . CYS A 1 409 ? -9.934 0.559 0.796 1.00 79.00 409 CYS A O 1
ATOM 3181 N N . PHE A 1 410 ? -9.452 -1.597 0.329 1.00 83.44 410 PHE A N 1
ATOM 3182 C CA . PHE A 1 410 ? -8.940 -1.978 1.645 1.00 83.44 410 PHE A CA 1
ATOM 3183 C C . PHE A 1 410 ? -7.495 -2.440 1.474 1.00 83.44 410 PHE A C 1
ATOM 3185 O O . PHE A 1 410 ? -7.240 -3.255 0.585 1.00 83.44 410 PHE A O 1
ATOM 3192 N N . SER A 1 411 ? -6.580 -1.951 2.309 1.00 85.50 411 SER A N 1
ATOM 3193 C CA . SER A 1 411 ? -5.227 -2.505 2.355 1.00 85.50 411 SER A CA 1
ATOM 3194 C C . SER A 1 411 ? -5.226 -3.897 2.996 1.00 85.50 411 SER A C 1
ATOM 3196 O O . SER A 1 411 ? -6.150 -4.269 3.723 1.00 85.50 411 SER A O 1
ATOM 3198 N N . GLU A 1 412 ? -4.173 -4.677 2.754 1.00 85.06 412 GLU A N 1
ATOM 3199 C CA . GLU A 1 412 ? -4.016 -5.993 3.383 1.00 85.06 412 GLU A CA 1
ATOM 3200 C C . GLU A 1 412 ? -3.939 -5.886 4.915 1.00 85.06 412 GLU A C 1
ATOM 3202 O O . GLU A 1 412 ? -4.613 -6.642 5.616 1.00 85.06 412 GLU A O 1
ATOM 3207 N N . GLN A 1 413 ? -3.200 -4.894 5.425 1.00 87.69 413 GLN A N 1
ATOM 3208 C CA . GLN A 1 413 ? -3.151 -4.572 6.851 1.00 87.69 413 GLN A CA 1
ATOM 3209 C C . GLN A 1 413 ? -4.557 -4.295 7.404 1.00 87.69 413 GLN A C 1
ATOM 3211 O O . GLN A 1 413 ? -4.949 -4.892 8.403 1.00 87.69 413 GLN A O 1
ATOM 3216 N N . GLU A 1 414 ? -5.351 -3.446 6.738 1.00 88.31 414 GLU A N 1
ATOM 3217 C CA . GLU A 1 414 ? -6.720 -3.143 7.177 1.00 88.31 414 GLU A CA 1
ATOM 3218 C C . GLU A 1 414 ? -7.582 -4.411 7.235 1.00 88.31 414 GLU A C 1
ATOM 3220 O O . GLU A 1 414 ? -8.347 -4.588 8.179 1.00 88.31 414 GLU A O 1
ATOM 3225 N N . LEU A 1 415 ? -7.485 -5.300 6.240 1.00 88.00 415 LEU A N 1
ATOM 3226 C CA . LEU A 1 415 ? -8.255 -6.548 6.217 1.00 88.00 415 LEU A CA 1
ATOM 3227 C C . LEU A 1 415 ? -7.864 -7.488 7.363 1.00 88.00 415 LEU A C 1
ATOM 3229 O O . LEU A 1 415 ? -8.751 -8.092 7.973 1.00 88.00 415 LEU A O 1
ATOM 3233 N N . LYS A 1 416 ? -6.568 -7.581 7.686 1.00 87.88 416 LYS A N 1
ATOM 3234 C CA . LYS A 1 416 ? -6.078 -8.331 8.852 1.00 87.88 416 LYS A CA 1
ATOM 3235 C C . LYS A 1 416 ? -6.640 -7.743 10.145 1.00 87.88 416 LYS A C 1
ATOM 3237 O O . LYS A 1 416 ? -7.268 -8.465 10.913 1.00 87.88 416 LYS A O 1
ATOM 3242 N N . GLU A 1 417 ? -6.518 -6.433 10.340 1.00 90.88 417 GLU A N 1
ATOM 3243 C CA . GLU A 1 417 ? -7.043 -5.733 11.519 1.00 90.88 417 GLU A CA 1
ATOM 3244 C C . GLU A 1 417 ? -8.572 -5.881 11.657 1.00 90.88 417 GLU A C 1
ATOM 3246 O O . GLU A 1 417 ? -9.081 -6.155 12.744 1.00 90.88 417 GLU A O 1
ATOM 3251 N N . PHE A 1 418 ? -9.331 -5.789 10.556 1.00 89.62 418 PHE A N 1
ATOM 3252 C CA . PHE A 1 418 ? -10.774 -6.056 10.572 1.00 89.62 418 PHE A CA 1
ATOM 3253 C C . PHE A 1 418 ? -11.086 -7.500 10.975 1.00 89.62 418 PHE A C 1
ATOM 3255 O O . PHE A 1 418 ? -11.977 -7.711 11.794 1.00 89.62 418 PHE A O 1
ATOM 3262 N N . SER A 1 419 ? -10.369 -8.484 10.427 1.00 87.25 419 SER A N 1
ATOM 3263 C CA . SER A 1 419 ? -10.545 -9.902 10.770 1.00 87.25 419 SER A CA 1
ATOM 3264 C C . SER A 1 419 ? -10.294 -10.168 12.261 1.00 87.25 419 SER A C 1
ATOM 3266 O O . SER A 1 419 ? -11.060 -10.884 12.922 1.00 87.25 419 SER A O 1
ATOM 3268 N N . GLU A 1 420 ? -9.262 -9.537 12.820 1.00 88.19 420 GLU A N 1
ATOM 3269 C CA . GLU A 1 420 ? -8.940 -9.594 14.245 1.00 88.19 420 GLU A CA 1
ATOM 3270 C C . GLU A 1 420 ? -10.065 -9.003 15.104 1.00 88.19 420 GLU A C 1
ATOM 3272 O O . GLU A 1 420 ? -10.563 -9.661 16.023 1.00 88.19 420 GLU A O 1
ATOM 3277 N N . GLU A 1 421 ? -10.556 -7.813 14.762 1.00 89.00 421 GLU A N 1
ATOM 3278 C CA . GLU A 1 421 ? -11.640 -7.157 15.500 1.00 89.00 421 GLU A CA 1
ATOM 3279 C C . GLU A 1 421 ? -12.986 -7.879 15.371 1.00 89.00 421 GLU A C 1
ATOM 3281 O O . GLU A 1 421 ? -13.770 -7.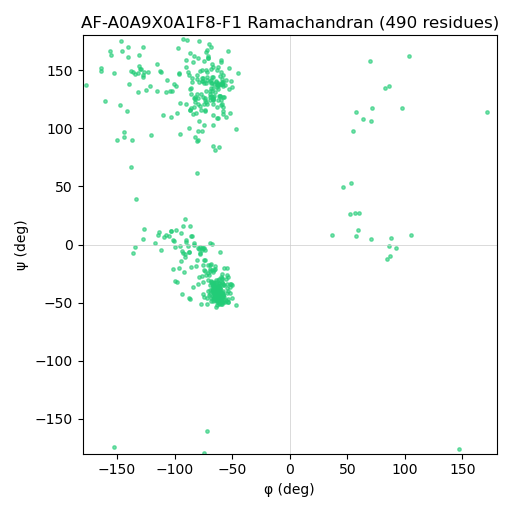943 16.320 1.00 89.00 421 GLU A O 1
ATOM 3286 N N . MET A 1 422 ? -13.248 -8.488 14.218 1.00 88.00 422 MET A N 1
ATOM 3287 C CA . MET A 1 422 ? -14.402 -9.357 14.005 1.00 88.00 422 MET A CA 1
ATOM 3288 C C . MET A 1 422 ? -14.323 -10.608 14.889 1.00 88.00 422 MET A C 1
ATOM 3290 O O . MET A 1 422 ? -15.317 -10.994 15.511 1.00 88.00 422 MET A O 1
ATOM 3294 N N . SER A 1 423 ? -13.136 -11.206 15.010 1.00 85.94 423 SER A N 1
ATOM 3295 C CA . SER A 1 423 ? -12.893 -12.336 15.913 1.00 85.94 423 SER A CA 1
ATOM 3296 C C . SER A 1 423 ? -13.123 -11.940 17.375 1.00 85.94 423 SER A C 1
ATOM 3298 O O . SER A 1 423 ? -13.830 -12.649 18.093 1.00 85.94 423 SER A O 1
ATOM 3300 N N . ARG A 1 424 ? -12.617 -10.775 17.804 1.00 87.00 424 ARG A N 1
ATOM 3301 C CA . ARG A 1 424 ? -12.869 -10.233 19.153 1.00 87.00 424 ARG A CA 1
ATOM 3302 C C . ARG A 1 424 ? -14.352 -10.009 19.419 1.00 87.00 424 ARG A C 1
ATOM 3304 O O . ARG A 1 424 ? -14.843 -10.408 20.468 1.00 87.00 424 ARG A O 1
ATOM 3311 N N . ALA A 1 425 ? -15.081 -9.427 18.466 1.00 86.62 425 ALA A N 1
ATOM 3312 C CA . ALA A 1 425 ? -16.521 -9.209 18.594 1.00 86.62 425 ALA A CA 1
ATOM 3313 C C . ALA A 1 425 ? -17.294 -10.531 18.754 1.00 86.62 425 ALA A C 1
ATOM 3315 O O . ALA A 1 425 ? -18.238 -10.603 19.541 1.00 86.62 425 ALA A O 1
ATOM 3316 N N . LYS A 1 426 ? -16.876 -11.598 18.053 1.00 86.19 426 LYS A N 1
ATOM 3317 C CA . LYS A 1 426 ? -17.455 -12.940 18.221 1.00 86.19 426 LYS A CA 1
ATOM 3318 C C . LYS A 1 426 ? -17.202 -13.495 19.625 1.00 86.19 426 LYS A C 1
ATOM 3320 O O . LYS A 1 426 ? -18.141 -14.018 20.221 1.00 86.19 426 LYS A O 1
ATOM 3325 N N . LEU A 1 427 ? -15.973 -13.383 20.132 1.00 85.19 427 LEU A N 1
ATOM 3326 C CA . LEU A 1 427 ? -15.597 -13.858 21.470 1.00 85.19 427 LEU A CA 1
ATOM 3327 C C . LEU A 1 427 ? -16.334 -13.076 22.568 1.00 85.19 427 LEU A C 1
ATOM 3329 O O . LEU A 1 427 ? -16.908 -13.689 23.459 1.00 85.19 427 LEU A O 1
ATOM 3333 N N . LEU A 1 428 ? -16.427 -11.748 22.453 1.00 84.06 428 LEU A N 1
ATOM 3334 C CA . LEU A 1 428 ? -17.183 -10.913 23.395 1.00 84.06 428 LEU A CA 1
ATOM 3335 C C . LEU A 1 428 ? -18.682 -11.266 23.404 1.00 84.06 428 LEU A C 1
ATOM 3337 O O . LEU A 1 428 ? -19.315 -11.290 24.460 1.00 84.06 428 LEU A O 1
ATOM 3341 N N . GLY A 1 429 ? -19.247 -11.586 22.234 1.00 83.00 429 GLY A N 1
ATOM 3342 C CA . GLY A 1 429 ? -20.616 -12.094 22.116 1.00 83.00 429 GLY A CA 1
ATOM 3343 C C . GLY A 1 429 ? -20.826 -13.438 22.823 1.00 83.00 429 GLY A C 1
ATOM 3344 O O . GLY A 1 429 ? -21.821 -13.598 23.522 1.00 83.00 429 GLY A O 1
ATOM 3345 N N . LEU A 1 430 ? -19.878 -14.378 22.698 1.00 82.81 430 LEU A N 1
ATOM 3346 C CA . LEU A 1 430 ? -19.919 -15.654 23.430 1.00 82.81 430 LEU A CA 1
ATOM 3347 C C . LEU A 1 430 ? -19.847 -15.437 24.942 1.00 82.81 430 LEU A C 1
ATOM 3349 O O . LEU A 1 430 ? -20.652 -16.002 25.677 1.00 82.81 430 LEU A O 1
ATOM 3353 N N . MET A 1 431 ? -18.924 -14.586 25.396 1.00 81.75 431 MET A N 1
ATOM 3354 C CA . MET A 1 431 ? -18.766 -14.288 26.819 1.00 81.75 431 MET A CA 1
ATOM 3355 C C . MET A 1 431 ? -20.042 -13.722 27.426 1.00 81.75 431 MET A C 1
ATOM 3357 O O . MET A 1 431 ? -20.522 -14.220 28.439 1.00 81.75 431 MET A O 1
ATOM 3361 N N . THR A 1 432 ? -20.626 -12.715 26.776 1.00 80.12 432 THR A N 1
ATOM 3362 C CA . THR A 1 432 ? -21.851 -12.092 27.289 1.00 80.12 432 THR A CA 1
ATOM 3363 C C . THR A 1 432 ? -23.063 -13.016 27.231 1.00 80.12 432 THR A C 1
ATOM 3365 O O . THR A 1 432 ? -23.905 -12.950 28.124 1.00 80.12 432 THR A O 1
ATOM 3368 N N . ALA A 1 433 ? -23.144 -13.921 26.250 1.00 78.88 433 ALA A N 1
ATOM 3369 C CA . ALA A 1 433 ? -24.175 -14.956 26.235 1.00 78.88 433 ALA A CA 1
ATOM 3370 C C . ALA A 1 433 ? -24.043 -15.899 27.444 1.00 78.88 433 ALA A C 1
ATOM 3372 O O . ALA A 1 433 ? -25.020 -16.114 28.159 1.00 78.88 433 ALA A O 1
ATOM 3373 N N . LEU A 1 434 ? -22.833 -16.391 27.726 1.00 77.56 434 LEU A N 1
ATOM 3374 C CA . LEU A 1 434 ? -22.574 -17.268 28.871 1.00 77.56 434 LEU A CA 1
ATOM 3375 C C . LEU A 1 434 ? -22.860 -16.593 30.213 1.00 77.56 434 LEU A C 1
ATOM 3377 O O . LEU A 1 434 ? -23.482 -17.204 31.076 1.00 77.56 434 LEU A O 1
ATOM 3381 N N . GLU A 1 435 ? -22.464 -15.332 30.375 1.00 77.00 435 GLU A N 1
ATOM 3382 C CA . GLU A 1 435 ? -22.752 -14.550 31.585 1.00 77.00 435 GLU A CA 1
ATOM 3383 C C . GLU A 1 435 ? -24.253 -14.344 31.803 1.00 77.00 435 GLU A C 1
ATOM 3385 O O . GLU A 1 435 ? -24.708 -14.330 32.942 1.00 77.00 435 GLU A O 1
ATOM 3390 N N . SER A 1 436 ? -25.030 -14.213 30.723 1.00 75.12 436 SER A N 1
ATOM 3391 C CA . SER A 1 436 ? -26.487 -14.075 30.812 1.00 75.12 436 SER A CA 1
ATOM 3392 C C . SER A 1 436 ? -27.216 -15.392 31.104 1.00 75.12 436 SER A C 1
ATOM 3394 O O . SER A 1 436 ? -28.308 -15.371 31.669 1.00 75.12 436 SER A O 1
ATOM 3396 N N . GLU A 1 437 ? -26.631 -16.533 30.720 1.00 71.94 437 GLU A N 1
ATOM 3397 C CA . GLU A 1 437 ? -27.216 -17.867 30.909 1.00 71.94 437 GLU A CA 1
ATOM 3398 C C . GLU A 1 437 ? -26.784 -18.538 32.225 1.00 71.94 437 GLU A C 1
ATOM 3400 O O . GLU A 1 437 ? -27.491 -19.415 32.722 1.00 71.94 437 GLU A O 1
ATOM 3405 N N . ALA A 1 438 ? -25.637 -18.156 32.794 1.00 68.56 438 ALA A N 1
ATOM 3406 C CA . ALA A 1 438 ? -25.090 -18.772 33.998 1.00 68.56 438 ALA A CA 1
ATOM 3407 C C . ALA A 1 438 ? -25.658 -18.144 35.285 1.00 68.56 438 ALA A C 1
ATOM 3409 O O . ALA A 1 438 ? -25.404 -16.983 35.593 1.00 68.56 438 ALA A O 1
ATOM 3410 N N . THR A 1 439 ? -26.357 -18.940 36.100 1.00 57.59 439 THR A N 1
ATOM 3411 C CA . THR A 1 439 ? -26.833 -18.539 37.441 1.00 57.59 439 THR A CA 1
ATOM 3412 C C . THR A 1 439 ? -25.693 -18.414 38.460 1.00 57.59 439 THR A C 1
ATOM 3414 O O . THR A 1 439 ? -25.769 -17.593 39.371 1.00 57.59 439 THR A O 1
ATOM 3417 N N . SER A 1 440 ? -24.626 -19.209 38.305 1.00 63.09 440 SER A N 1
ATOM 3418 C CA . SER A 1 440 ? -23.352 -19.068 39.023 1.00 63.09 440 SER A CA 1
ATOM 3419 C C . SER A 1 440 ? -22.240 -19.814 38.278 1.00 63.09 440 SER A C 1
ATOM 3421 O O . SER A 1 440 ? -22.355 -21.020 38.058 1.00 63.09 440 SER A O 1
ATOM 3423 N N . LEU A 1 441 ? -21.162 -19.124 37.908 1.00 67.31 441 LEU A N 1
ATOM 3424 C CA . LEU A 1 441 ? -19.959 -19.758 37.358 1.00 67.31 441 LEU A CA 1
ATOM 3425 C C . LEU A 1 441 ? -19.101 -20.327 38.495 1.00 67.31 441 LEU A C 1
ATOM 3427 O O . LEU A 1 441 ? -18.970 -19.697 39.548 1.00 67.31 441 LEU A O 1
ATOM 3431 N N . GLY A 1 442 ? -18.485 -21.492 38.277 1.00 74.12 442 GLY A N 1
ATOM 3432 C CA . GLY A 1 442 ? -17.492 -22.030 39.206 1.00 74.12 442 GLY A CA 1
ATOM 3433 C C . GLY A 1 442 ? -16.294 -21.075 39.372 1.00 74.12 442 GLY A C 1
ATOM 3434 O O . GLY A 1 442 ? -16.047 -20.240 38.498 1.00 74.12 442 GLY A O 1
ATOM 3435 N N . PRO A 1 443 ? -15.508 -21.176 40.461 1.00 74.50 443 PRO A N 1
ATOM 3436 C CA . PRO A 1 443 ? -14.368 -20.284 40.703 1.00 74.50 443 PRO A CA 1
ATOM 3437 C C . PRO A 1 443 ? -13.324 -20.314 39.578 1.00 74.50 443 PRO A C 1
ATOM 3439 O O . PRO A 1 443 ? -12.710 -19.293 39.270 1.00 74.50 443 PRO A O 1
ATOM 3442 N N . GLU A 1 444 ? -13.133 -21.482 38.962 1.00 78.00 444 GLU A N 1
ATOM 3443 C CA . GLU A 1 444 ? -12.226 -21.680 37.831 1.00 78.00 444 GLU A CA 1
ATOM 3444 C C . GLU A 1 444 ? -12.778 -21.046 36.547 1.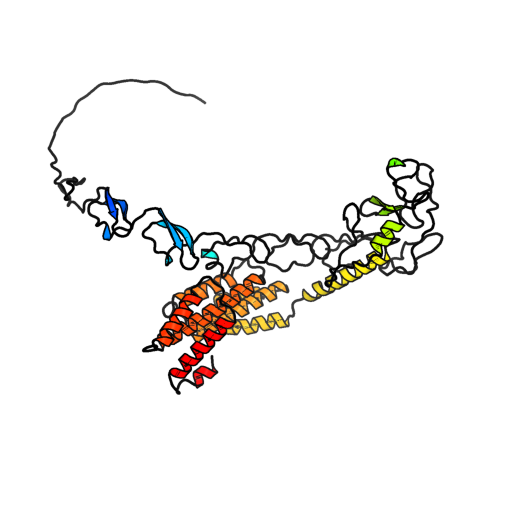00 78.00 444 GLU A C 1
ATOM 3446 O O . GLU A 1 444 ? -12.073 -20.279 35.893 1.00 78.00 444 GLU A O 1
ATOM 3451 N N . ASP A 1 445 ? -14.059 -21.260 36.241 1.00 76.81 445 ASP A N 1
ATOM 3452 C CA . ASP A 1 445 ? -14.713 -20.666 35.072 1.00 76.81 445 ASP A CA 1
ATOM 3453 C C . ASP A 1 445 ? -14.784 -19.139 35.166 1.00 76.81 445 ASP A C 1
ATOM 3455 O O . ASP A 1 445 ? -14.509 -18.442 34.193 1.00 76.81 445 ASP A O 1
ATOM 3459 N N . SER A 1 446 ? -15.065 -18.603 36.356 1.00 78.38 446 SER A N 1
ATOM 3460 C CA . SER A 1 446 ? -15.044 -17.161 36.624 1.00 78.38 446 SER A CA 1
ATOM 3461 C C . SER A 1 446 ? -13.640 -16.569 36.453 1.00 78.38 446 SER A C 1
ATOM 3463 O O . SER A 1 446 ? -13.471 -15.505 35.853 1.00 78.38 446 SER A O 1
ATOM 3465 N N . ARG A 1 447 ? -12.597 -17.279 36.911 1.00 81.25 447 ARG A N 1
ATOM 3466 C CA . ARG A 1 447 ? -11.202 -16.870 36.692 1.00 81.25 447 ARG A CA 1
ATOM 3467 C C . ARG A 1 447 ? -10.863 -16.854 35.202 1.00 81.25 447 ARG A C 1
ATOM 3469 O O . ARG A 1 447 ? -10.350 -15.845 34.725 1.00 81.25 447 ARG A O 1
ATOM 3476 N N . ASN A 1 448 ? -11.211 -17.914 34.475 1.00 81.88 448 ASN A N 1
ATOM 3477 C CA . ASN A 1 448 ? -10.979 -18.025 33.035 1.00 81.88 448 ASN A CA 1
ATOM 3478 C C . ASN A 1 448 ? -11.709 -16.919 32.258 1.00 81.88 448 ASN A C 1
ATOM 3480 O O . ASN A 1 448 ? -11.099 -16.259 31.419 1.00 81.88 448 ASN A O 1
ATOM 3484 N N . MET A 1 449 ? -12.975 -16.645 32.589 1.00 79.06 449 MET A N 1
ATOM 3485 C CA . MET A 1 449 ? -13.758 -15.558 31.991 1.00 79.06 449 MET A CA 1
ATOM 3486 C C . MET A 1 449 ? -13.120 -14.186 32.228 1.00 79.06 449 MET A C 1
ATOM 3488 O O . MET A 1 449 ? -13.021 -13.388 31.299 1.00 79.06 449 MET A O 1
ATOM 3492 N N . ASN A 1 450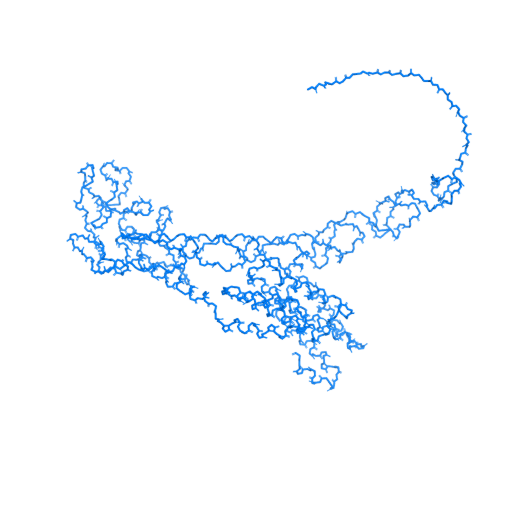 ? -12.613 -13.915 33.433 1.00 81.56 450 ASN A N 1
ATOM 3493 C CA . ASN A 1 450 ? -11.903 -12.665 33.718 1.00 81.56 450 ASN A CA 1
ATOM 3494 C C . ASN A 1 450 ? -10.575 -12.561 32.949 1.00 81.56 450 ASN A C 1
ATOM 3496 O O . ASN A 1 450 ? -10.246 -11.490 32.439 1.00 81.56 450 ASN A O 1
ATOM 3500 N N . THR A 1 451 ? -9.832 -13.664 32.808 1.00 84.06 451 THR A N 1
ATOM 3501 C CA . THR A 1 451 ? -8.612 -13.707 31.986 1.00 84.06 451 THR A CA 1
ATOM 3502 C C . THR A 1 451 ? -8.921 -13.432 30.514 1.00 84.06 451 THR A C 1
ATOM 3504 O O . THR A 1 451 ? -8.230 -12.631 29.884 1.00 84.06 451 THR A O 1
ATOM 3507 N N . MET A 1 452 ? -9.986 -14.027 29.971 1.00 83.94 452 MET A N 1
ATOM 3508 C CA . MET A 1 452 ? -10.443 -13.754 28.607 1.00 83.94 452 MET A CA 1
ATOM 3509 C C . MET A 1 452 ? -10.893 -12.309 28.430 1.00 83.94 452 MET A C 1
ATOM 3511 O O . MET A 1 452 ? -10.526 -11.683 27.438 1.00 83.94 452 MET A O 1
ATOM 3515 N N . ARG A 1 453 ? -11.644 -11.762 29.394 1.00 83.81 453 ARG A N 1
ATOM 3516 C CA . ARG A 1 453 ? -12.116 -10.374 29.351 1.00 83.81 453 ARG A CA 1
ATOM 3517 C C . ARG A 1 453 ? -10.933 -9.421 29.293 1.00 83.81 453 ARG A C 1
ATOM 3519 O O . ARG A 1 453 ? -10.838 -8.628 28.365 1.00 83.81 453 ARG A O 1
ATOM 3526 N N . SER A 1 454 ? -9.978 -9.593 30.206 1.00 81.81 454 SER A N 1
ATOM 3527 C CA . SER A 1 454 ? -8.746 -8.805 30.232 1.00 81.81 454 SER A CA 1
ATOM 3528 C C . SER A 1 454 ? -7.957 -8.934 28.924 1.00 81.81 454 SER A C 1
ATOM 3530 O O . SER A 1 454 ? -7.472 -7.937 28.391 1.00 81.81 454 SER A O 1
ATOM 3532 N N . ALA A 1 455 ? -7.882 -10.135 28.342 1.00 83.94 455 ALA A N 1
ATOM 3533 C CA . ALA A 1 455 ? -7.234 -10.335 27.050 1.00 83.94 455 ALA A CA 1
ATOM 3534 C C . ALA A 1 455 ? -7.973 -9.623 25.902 1.00 83.94 455 ALA A C 1
ATOM 3536 O O . ALA A 1 455 ? -7.318 -9.001 25.066 1.00 83.94 455 ALA A O 1
ATOM 3537 N N . LEU A 1 456 ? -9.309 -9.662 25.858 1.00 82.50 456 LEU A N 1
ATOM 3538 C CA . LEU A 1 456 ? -10.126 -8.998 24.833 1.00 82.50 456 LEU A CA 1
ATOM 3539 C C . LEU A 1 456 ? -10.102 -7.472 24.948 1.00 82.50 456 LEU A C 1
ATOM 3541 O O . LEU A 1 456 ? -10.028 -6.793 23.916 1.00 82.50 456 LEU A O 1
ATOM 3545 N N . GLU A 1 457 ? -10.122 -6.960 26.175 1.00 76.25 457 GLU A N 1
ATOM 3546 C CA . GLU A 1 457 ? -10.013 -5.538 26.508 1.00 76.25 457 GLU A CA 1
ATOM 3547 C C . GLU A 1 457 ? -8.597 -5.008 26.295 1.00 76.25 457 GLU A C 1
ATOM 3549 O O . GLU A 1 457 ? -8.433 -3.829 25.994 1.00 76.25 457 GLU A O 1
ATOM 3554 N N . SER A 1 458 ? -7.573 -5.866 26.372 1.00 75.12 458 SER A N 1
ATOM 3555 C CA . SER A 1 458 ? -6.206 -5.445 26.074 1.00 75.12 458 SER A CA 1
ATOM 3556 C C . SER A 1 458 ? -6.096 -4.897 24.645 1.00 75.12 458 SER A C 1
ATOM 3558 O O . SER A 1 458 ? -6.674 -5.442 23.701 1.00 75.12 458 SER A O 1
ATOM 3560 N N . GLY A 1 459 ? -5.284 -3.856 24.450 1.00 68.31 459 GLY A N 1
ATOM 3561 C CA . GLY A 1 459 ? -4.957 -3.341 23.114 1.00 68.31 459 GLY A CA 1
ATOM 3562 C C . GLY A 1 459 ? -4.112 -4.304 22.263 1.00 68.31 459 GLY A C 1
ATOM 3563 O O . GLY A 1 459 ? -3.763 -3.984 21.131 1.00 68.31 459 GLY A O 1
ATOM 3564 N N . LYS A 1 460 ? -3.758 -5.488 22.785 1.00 75.94 460 LYS A N 1
ATOM 3565 C CA . LYS A 1 460 ? -2.826 -6.434 22.157 1.00 75.94 460 LYS A CA 1
ATOM 3566 C C . LYS A 1 460 ? -3.540 -7.390 21.206 1.00 75.94 460 LYS A C 1
ATOM 3568 O O . LYS A 1 460 ? -4.691 -7.776 21.433 1.00 75.94 460 LYS A O 1
ATOM 3573 N N . THR A 1 461 ? -2.845 -7.809 20.151 1.00 72.19 461 THR A N 1
ATOM 3574 C CA . THR A 1 461 ? -3.301 -8.886 19.267 1.00 72.19 461 THR A CA 1
ATOM 3575 C C . THR A 1 461 ? -3.415 -10.193 20.051 1.00 72.19 461 THR A C 1
ATOM 3577 O O . THR A 1 461 ? -2.589 -10.498 20.913 1.00 72.19 461 THR A O 1
ATOM 3580 N N . ILE A 1 462 ? -4.476 -10.954 19.782 1.00 77.81 462 ILE A N 1
ATOM 3581 C CA . ILE A 1 462 ? -4.670 -12.275 20.381 1.00 77.81 462 ILE A CA 1
ATOM 3582 C C . ILE A 1 462 ? -4.194 -13.272 19.341 1.00 77.81 462 ILE A C 1
ATOM 3584 O O . ILE A 1 462 ? -4.786 -13.378 18.268 1.00 77.81 462 ILE A O 1
ATOM 3588 N N . ASP A 1 463 ? -3.102 -13.966 19.640 1.00 79.44 463 ASP A N 1
ATOM 3589 C CA . ASP A 1 463 ? -2.571 -14.983 18.744 1.00 79.44 463 ASP A CA 1
ATOM 3590 C C . ASP A 1 463 ? -3.598 -16.101 18.485 1.00 79.44 463 ASP A C 1
ATOM 3592 O O . ASP A 1 463 ? -4.552 -16.321 19.240 1.00 79.44 463 ASP A O 1
ATOM 3596 N N . GLN A 1 464 ? -3.426 -16.796 17.361 1.00 78.31 464 GLN A N 1
ATOM 3597 C CA . GLN A 1 464 ? -4.394 -17.791 16.908 1.00 78.31 464 GLN A CA 1
ATOM 3598 C C . GLN A 1 464 ? -4.514 -18.978 17.874 1.00 78.31 464 GLN A C 1
ATOM 3600 O O . GLN A 1 464 ? -5.606 -19.525 18.020 1.00 78.31 464 GLN A O 1
ATOM 3605 N N . GLN A 1 465 ? -3.433 -19.324 18.577 1.00 81.94 465 GLN A N 1
ATOM 3606 C CA . GLN A 1 465 ? -3.424 -20.391 19.572 1.00 81.94 465 GLN A CA 1
ATOM 3607 C C . GLN A 1 465 ? -4.304 -20.028 20.776 1.00 81.94 465 GLN A C 1
ATOM 3609 O O . GLN A 1 465 ? -5.203 -20.789 21.126 1.00 81.94 465 GLN A O 1
ATOM 3614 N N . LYS A 1 466 ? -4.156 -18.822 21.332 1.00 82.25 466 LYS A N 1
ATOM 3615 C CA . LYS A 1 466 ? -5.014 -18.322 22.416 1.00 82.25 466 LYS A CA 1
ATOM 3616 C C . LYS A 1 466 ? -6.476 -18.213 22.010 1.00 82.25 466 LYS A C 1
ATOM 3618 O O . LYS A 1 466 ? -7.358 -18.485 22.817 1.00 82.25 466 LYS A O 1
ATOM 3623 N N . LYS A 1 467 ? -6.773 -17.844 20.758 1.00 81.00 467 LYS A N 1
ATOM 3624 C CA . LYS A 1 467 ? -8.161 -17.853 20.260 1.00 81.00 467 LYS A CA 1
ATOM 3625 C C . LYS A 1 467 ? -8.762 -19.259 20.285 1.00 81.00 467 LYS A C 1
ATOM 3627 O O . LYS A 1 467 ? -9.918 -19.406 20.676 1.00 81.00 467 LYS A O 1
ATOM 3632 N N . LEU A 1 468 ? -7.994 -20.270 19.874 1.00 80.69 468 LEU A N 1
ATOM 3633 C CA . LEU A 1 468 ? -8.419 -21.672 19.921 1.00 80.69 468 LEU A CA 1
ATOM 3634 C C . LEU A 1 468 ? -8.610 -22.146 21.364 1.00 80.69 468 LEU A C 1
ATOM 3636 O O . LEU A 1 468 ? -9.613 -22.791 21.658 1.00 80.69 468 LEU A O 1
ATOM 3640 N N . GLU A 1 469 ? -7.708 -21.768 22.270 1.00 84.06 469 GLU A N 1
ATOM 3641 C CA . GLU A 1 469 ? -7.845 -22.038 23.705 1.00 84.06 469 GLU A CA 1
ATOM 3642 C C . GLU A 1 469 ? -9.125 -21.413 24.267 1.00 84.06 469 GLU A C 1
ATOM 3644 O O . GLU A 1 469 ? -9.890 -22.091 24.953 1.00 84.06 469 GLU A O 1
ATOM 3649 N N . PHE A 1 470 ? -9.418 -20.154 23.924 1.00 82.88 470 PHE A N 1
ATOM 3650 C CA . PHE A 1 470 ? -10.642 -19.488 24.367 1.00 82.88 470 PHE A CA 1
ATOM 3651 C C . PHE A 1 470 ? -11.898 -20.184 23.852 1.00 82.88 470 PHE A C 1
ATOM 3653 O O . PHE A 1 470 ? -12.830 -20.411 24.621 1.00 82.88 470 PHE A O 1
ATOM 3660 N N . MET A 1 471 ? -11.912 -20.581 22.578 1.00 80.12 471 MET A N 1
ATOM 3661 C CA . MET A 1 471 ? -13.015 -21.360 22.019 1.00 80.12 471 MET A CA 1
ATOM 3662 C C . MET A 1 471 ? -13.194 -22.703 22.735 1.00 80.12 471 MET A C 1
ATOM 3664 O O . MET A 1 471 ? -14.307 -23.020 23.140 1.00 80.12 471 MET A O 1
ATOM 3668 N N . ALA A 1 472 ? -12.111 -23.444 22.980 1.00 82.25 472 ALA A N 1
ATOM 3669 C CA . ALA A 1 472 ? -12.172 -24.720 23.691 1.00 82.25 472 ALA A CA 1
ATOM 3670 C C . ALA A 1 472 ? -12.684 -24.566 25.134 1.00 82.25 472 ALA A C 1
ATOM 3672 O O . ALA A 1 472 ? -13.406 -25.426 25.638 1.00 82.25 472 ALA A O 1
ATOM 3673 N N . HIS A 1 473 ? -12.328 -23.471 25.808 1.00 81.75 473 HIS A N 1
ATOM 3674 C CA . HIS A 1 473 ? -12.866 -23.143 27.126 1.00 81.75 473 HIS A CA 1
ATOM 3675 C C . HIS A 1 473 ? -14.365 -22.831 27.074 1.00 81.75 473 HIS A C 1
ATOM 3677 O O . HIS A 1 473 ? -15.101 -23.345 27.915 1.00 81.75 473 HIS A O 1
ATOM 3683 N N . PHE A 1 474 ? -14.837 -22.070 26.079 1.00 78.94 474 PHE A N 1
ATOM 3684 C CA . PHE A 1 474 ? -16.274 -21.851 25.892 1.00 78.94 474 PHE A CA 1
ATOM 3685 C C . PHE A 1 474 ? -17.023 -23.162 25.647 1.00 78.94 474 PHE A C 1
ATOM 3687 O O . PHE A 1 474 ? -18.045 -23.398 26.286 1.00 78.94 474 PHE A O 1
ATOM 3694 N N . ASP A 1 475 ? -16.496 -24.042 24.795 1.00 78.50 475 ASP A N 1
ATOM 3695 C CA . ASP A 1 475 ? -17.124 -25.334 24.502 1.00 78.50 475 ASP A CA 1
ATOM 3696 C C . ASP A 1 475 ? -17.248 -26.204 25.763 1.00 78.50 475 ASP A C 1
ATOM 3698 O O . ASP A 1 475 ? -18.308 -26.777 26.021 1.00 78.50 475 ASP A O 1
ATOM 3702 N N . LYS A 1 476 ? -16.204 -26.243 26.603 1.00 79.62 476 LYS A N 1
ATOM 3703 C CA . LYS A 1 476 ? -16.237 -26.942 27.900 1.00 79.62 476 LYS A CA 1
ATOM 3704 C C . LYS A 1 476 ? -17.290 -26.361 28.849 1.00 79.62 476 LYS A C 1
ATOM 3706 O O . LYS A 1 476 ? -18.020 -27.126 29.476 1.00 79.62 476 LYS A O 1
ATOM 3711 N N . MET A 1 477 ? -17.398 -25.032 28.930 1.00 74.88 477 MET A N 1
ATOM 3712 C CA . MET A 1 477 ? -18.403 -24.351 29.762 1.00 74.88 477 MET A CA 1
ATOM 3713 C C . MET A 1 477 ? -19.834 -24.597 29.269 1.00 74.88 477 MET A C 1
ATOM 3715 O O . MET A 1 477 ? -20.757 -24.694 30.071 1.00 74.88 477 MET A O 1
ATOM 3719 N N . TYR A 1 478 ? -20.043 -24.730 27.958 1.00 69.00 478 TYR A N 1
ATOM 3720 C CA . TYR A 1 478 ? -21.350 -25.098 27.411 1.00 69.00 478 TYR A CA 1
ATOM 3721 C C . TYR A 1 478 ? -21.710 -26.558 27.709 1.00 69.00 478 TYR A C 1
ATOM 3723 O O . TYR A 1 478 ? -22.858 -26.847 28.048 1.00 69.00 478 TYR A O 1
ATOM 3731 N N . GLN A 1 479 ? -20.741 -27.473 27.623 1.00 68.75 479 GLN A N 1
ATOM 3732 C CA . GLN A 1 479 ? -20.940 -28.896 27.923 1.00 68.75 479 GLN A CA 1
ATOM 3733 C C . GLN A 1 479 ? -21.256 -29.146 29.407 1.00 68.75 479 GLN A C 1
ATOM 3735 O O . GLN A 1 479 ? -22.051 -30.031 29.723 1.00 68.75 479 GLN A O 1
ATOM 3740 N N . SER A 1 480 ? -20.694 -28.351 30.323 1.00 65.12 480 SER A N 1
ATOM 3741 C CA . SER A 1 480 ? -20.948 -28.482 31.764 1.00 65.12 480 SER A CA 1
ATOM 3742 C C . SER A 1 480 ? -22.328 -27.971 32.211 1.00 65.12 480 SER A C 1
ATOM 3744 O O . SER A 1 480 ? -22.769 -28.311 33.307 1.00 65.12 480 SER A O 1
ATOM 3746 N N . GLN A 1 481 ? -23.058 -27.227 31.365 1.00 59.53 481 GLN A N 1
ATOM 3747 C CA . GLN A 1 481 ? -24.409 -26.720 31.662 1.00 59.53 481 GLN A CA 1
ATOM 3748 C C . GLN A 1 481 ? -25.566 -27.706 31.354 1.00 59.53 481 GLN A C 1
ATOM 3750 O O . GLN A 1 481 ? -26.734 -27.336 31.493 1.00 59.53 481 GLN A O 1
ATOM 3755 N N . GLY A 1 482 ? -25.278 -28.968 31.004 1.00 45.66 482 GLY A N 1
ATOM 3756 C CA . GLY A 1 482 ? -26.248 -30.078 31.002 1.00 45.66 482 GLY A CA 1
ATOM 3757 C C . GLY A 1 482 ? -26.801 -30.525 29.628 1.00 45.66 482 GLY A C 1
ATOM 3758 O O . GLY A 1 482 ? -26.732 -29.792 28.641 1.00 45.66 482 GLY A O 1
ATOM 3759 N N . PRO A 1 483 ? -27.392 -31.740 29.549 1.00 38.31 483 PRO A N 1
ATOM 3760 C CA . PRO A 1 483 ? -27.586 -32.500 28.301 1.00 38.31 483 PRO A CA 1
ATOM 3761 C C . PRO A 1 483 ? -28.723 -32.004 27.385 1.00 38.31 483 PRO A C 1
ATOM 3763 O O . PRO A 1 483 ? -28.874 -32.491 26.272 1.00 38.31 483 PRO A O 1
ATOM 3766 N N . GLY A 1 484 ? -29.510 -31.003 27.794 1.00 45.34 484 GLY A N 1
ATOM 3767 C CA . GLY A 1 484 ? -30.567 -30.410 26.956 1.00 45.34 484 GLY A CA 1
ATOM 3768 C C . GLY A 1 484 ? -30.078 -29.402 25.903 1.00 45.34 484 GLY A C 1
ATOM 3769 O O . GLY A 1 484 ? -30.891 -28.872 25.150 1.00 45.34 484 GLY A O 1
ATOM 3770 N N . LYS A 1 485 ? -28.770 -29.100 25.858 1.00 46.78 485 LYS A N 1
ATOM 3771 C CA . LYS A 1 485 ? -28.164 -28.094 24.960 1.00 46.78 485 LYS A CA 1
ATOM 3772 C C . LYS A 1 485 ? -27.227 -28.694 23.890 1.00 46.78 485 LYS A C 1
ATOM 3774 O O . LYS A 1 485 ? -26.552 -27.944 23.187 1.00 46.78 485 LYS A O 1
ATOM 3779 N N . GLU A 1 486 ? -27.203 -30.018 23.697 1.00 34.91 486 GLU A N 1
ATOM 3780 C CA . GLU A 1 486 ? -26.390 -30.672 22.647 1.00 34.91 486 GLU A CA 1
ATOM 3781 C C . GLU A 1 486 ? -26.776 -30.245 21.215 1.00 34.91 486 GLU A C 1
ATOM 3783 O O . GLU A 1 486 ? -25.918 -30.152 20.334 1.00 34.91 486 GLU A O 1
ATOM 3788 N N . GLU A 1 487 ? -28.042 -29.893 20.969 1.00 35.69 487 GLU A N 1
ATOM 3789 C CA . GLU A 1 487 ? -28.479 -29.335 19.677 1.00 35.69 487 GLU A CA 1
ATOM 3790 C C . GLU A 1 487 ? -28.077 -27.870 19.472 1.00 35.69 487 GLU A C 1
ATOM 3792 O O . GLU A 1 487 ? -28.031 -27.397 18.332 1.00 35.69 487 GLU A O 1
ATOM 3797 N N . ALA A 1 488 ? -27.717 -27.158 20.545 1.00 38.09 488 ALA A N 1
ATOM 3798 C CA . ALA A 1 488 ? -27.126 -25.832 20.439 1.00 38.09 488 ALA A CA 1
ATOM 3799 C C . ALA A 1 488 ? -25.667 -25.947 19.972 1.00 38.09 488 ALA A C 1
ATOM 3801 O O . ALA A 1 488 ? -25.307 -25.263 19.018 1.00 38.09 488 ALA A O 1
ATOM 3802 N N . ALA A 1 489 ? -24.879 -26.874 20.541 1.00 35.09 489 ALA A N 1
ATOM 3803 C CA . ALA A 1 489 ? -23.464 -27.115 20.213 1.00 35.09 489 ALA A CA 1
ATOM 3804 C C . ALA A 1 489 ? -23.211 -27.380 18.711 1.00 35.09 489 ALA A C 1
ATOM 3806 O O . ALA A 1 489 ? -22.253 -26.867 18.139 1.00 35.09 489 ALA A O 1
ATOM 3807 N N . LYS A 1 490 ? -24.118 -28.097 18.029 1.00 35.88 490 LYS A N 1
ATOM 3808 C CA . LYS A 1 490 ? -24.023 -28.375 16.578 1.00 35.88 490 LYS A CA 1
ATOM 3809 C C . LYS A 1 490 ? -24.341 -27.168 15.673 1.00 35.88 490 LYS A C 1
ATOM 3811 O O . LYS A 1 490 ? -24.199 -27.269 14.456 1.00 35.88 490 LYS A O 1
ATOM 3816 N N . ARG A 1 491 ? -24.765 -26.030 16.238 1.00 37.81 491 ARG A N 1
ATOM 3817 C CA . ARG A 1 491 ? -25.058 -24.763 15.537 1.00 37.81 491 ARG A CA 1
ATOM 3818 C C . ARG A 1 491 ? -24.038 -23.638 15.818 1.00 37.81 491 ARG A C 1
ATOM 3820 O O . ARG A 1 491 ? -24.289 -22.507 15.387 1.00 37.81 491 ARG A O 1
ATOM 3827 N N . PHE A 1 492 ? -22.931 -23.891 16.532 1.00 35.53 492 PHE A N 1
ATOM 3828 C CA . PHE A 1 492 ? -21.987 -22.838 16.958 1.00 35.53 492 PHE A CA 1
ATOM 3829 C C . PHE A 1 492 ? -20.935 -22.413 15.933 1.00 35.53 492 PHE A C 1
ATOM 3831 O O . PHE A 1 492 ? -20.297 -23.281 15.307 1.00 35.53 492 PHE A O 1
#

pLDDT: mean 79.22, std 15.18, range [25.5, 93.75]

Mean predicted aligned error: 14.6 Å

InterPro domains:
  IPR001841 Zinc finger, RING-type [PS50089] (232-289)

Secondary structure (DSSP, 8-state):
--------------------------B-STT-PBP-S-TTS---S---EEEEEETTTTEEEEEETTS-GGG-----EEEEEPTTT--EEEEETTS-GGG----PBP-B-TTSSBPS-BTTTTTTTTSPPP--SBP-PBPTTSPBP-SBTTSPPPSP-SBP--EETTEE--SBTTSPPPPP-SBP--B-SS-B--SBTTSPPSSPPP-SBP-PBPTTSSBP-BBTTSPPPSS-TTTTGGG---SSTT--EEE-TTT--EEEHHHHHHHHHS-----S-------B-TTT--B----STTHHHHHHHHHHHHHHHHHHHHTTS--HHHHHHHHHHHHHHTTT-HHHHHHHHHHTSS---HHHHHHHHHHHHHHHHHHHHHHHTT--TTT-HHHHHHHHHHHHHHT-TT-----HHHHHHHHHHHHHHHHHHHHHHHHHH-S---HHHHHHHHHHHHHHHSSS---HHHHHHHHHHHHHHHHTT-GGGHHHHTT-

Foldseek 3Di:
DDDDDDDDDDDDDDDDDDDDDDPPQAQQDPVRDGQPDDPVDDGDAAQAFDWDQQVVPRDTGGGGPRDDSPPDQAQDFDWDQAPPLRDTDTGGPNDDSPRDQFFAFDQADPLRHGFPGGCNRCVNVLFTAQQQDFFQDQDLARDGGGHGSQDDGAQAQDADQADDPVDGGRHGLLAFDDFAQDADPQDFPVDDFGHGLLDQTPDAAAADADQDAAPVRHGFLATTRWDTQNDDCVVPVVVDDDPDDSFHWHAQPQPRDIDGPVVVVCQLPPDPPDDDDPSLHARADPPPRHGRNDTSNSSNSNSVSSVVSNVVSVVSVVLWQDDPVLLVVLLVLLVLLCVPCVVLSVVLVVVSPDDATNQRSQLSVLLSVLSSLLSVLCVVLVDDCPLDVVLVVLSVSLNCSSSPPPDRHGHPSNSVSSVQSSLLSNLVSLLSVLVVVDPDDDPVLVVLSVVSVSVSSRSDGDDPVNSVVSVVSSLVSQPVVDDVCPVVSVVD

Solvent-accessible surface area (backbone atoms only — not comparable to full-atom values): 30082 Å² total; per-residue (Å²): 134,87,81,84,86,88,85,86,88,84,88,82,90,84,91,84,79,91,76,88,71,86,77,78,56,61,57,61,46,98,84,60,48,59,52,90,65,61,95,90,54,87,80,70,78,39,68,60,66,38,80,43,63,25,76,93,74,70,47,75,44,73,41,37,62,65,55,59,47,84,78,54,74,47,72,53,80,38,82,41,49,18,50,67,64,63,50,77,43,84,40,40,60,59,61,50,42,74,74,46,82,47,73,54,70,47,62,64,43,97,88,67,49,70,41,95,38,21,26,56,76,6,59,46,66,47,41,72,62,83,57,87,50,68,31,73,54,68,43,71,88,66,49,65,44,75,51,59,48,39,46,79,81,69,71,47,75,52,76,26,86,56,54,56,101,87,51,70,48,87,50,38,50,30,51,65,77,79,71,44,79,53,77,34,83,59,47,42,100,90,49,68,38,86,35,37,54,51,47,73,60,81,58,81,74,63,88,49,71,27,90,53,64,42,98,88,74,46,74,41,50,17,40,39,61,55,73,72,50,90,70,44,65,85,87,41,48,91,80,58,86,68,93,49,99,81,64,42,36,46,44,40,78,79,76,68,54,72,42,48,45,70,65,50,48,51,65,69,67,51,70,88,87,68,74,102,60,92,73,72,63,72,58,52,39,93,87,77,63,46,61,55,71,62,49,70,78,51,35,54,59,43,47,50,50,50,50,54,55,39,53,53,26,46,58,55,57,67,63,51,63,53,58,67,65,58,56,54,50,48,62,55,60,44,60,78,32,38,86,74,41,52,69,63,39,51,55,53,59,60,71,63,70,66,95,66,50,34,59,54,50,51,35,48,47,52,42,46,55,53,50,43,50,53,37,50,52,35,64,75,62,63,58,35,80,85,74,36,53,68,62,40,54,50,51,53,51,53,51,54,62,66,64,41,84,87,63,71,60,71,33,70,67,55,52,52,29,49,54,52,53,52,51,49,53,50,51,54,47,52,52,54,50,50,62,74,70,47,93,72,72,54,77,66,57,47,50,51,50,50,52,50,48,53,51,68,64,32,39,59,87,78,55,70,66,59,52,50,51,51,51,54,50,52,53,51,57,56,63,72,73,45,86,89,46,62,78,56,64,81,71,112